Protein AF-0000000066598916 (afdb_homodimer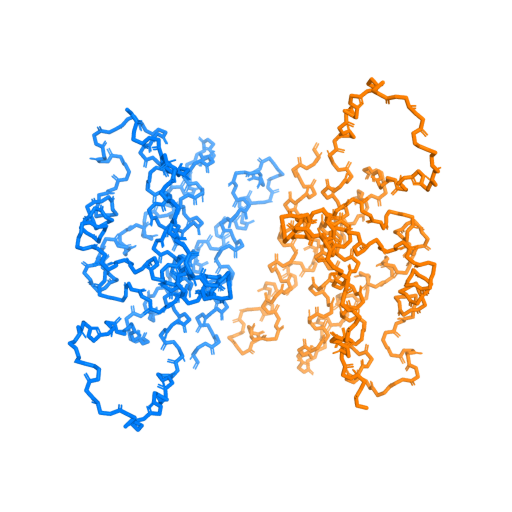)

Structure (mmCIF, N/CA/C/O backbone):
data_AF-0000000066598916-model_v1
#
loop_
_entity.id
_entity.type
_entity.pdbx_description
1 polymer 'RNA polymerase II associated protein 1'
#
loop_
_atom_site.group_PDB
_atom_site.id
_atom_site.type_symbol
_atom_site.label_atom_id
_atom_site.label_alt_id
_atom_site.label_comp_id
_atom_site.label_asym_id
_atom_site.label_entity_id
_atom_site.label_seq_id
_atom_site.pdbx_PDB_ins_code
_atom_site.Cartn_x
_atom_site.Cartn_y
_atom_site.Cartn_z
_atom_site.occupancy
_atom_site.B_iso_or_equiv
_atom_site.auth_seq_id
_atom_site.auth_comp_id
_atom_site.auth_asym_id
_atom_site.auth_atom_id
_atom_site.pdbx_PDB_model_num
ATOM 1 N N . SER A 1 1 ? 17.312 -6.832 -31.875 1 23.22 1 SER A N 1
ATOM 2 C CA . SER A 1 1 ? 17.109 -6.949 -30.438 1 23.22 1 SER A CA 1
ATOM 3 C C . SER A 1 1 ? 15.891 -6.16 -29.984 1 23.22 1 SER A C 1
ATOM 5 O O . SER A 1 1 ? 15.617 -5.074 -30.5 1 23.22 1 SER A O 1
ATOM 7 N N . THR A 1 2 ? 14.625 -6.84 -29.531 1 22.62 2 THR A N 1
ATOM 8 C CA . THR A 1 2 ? 13.227 -6.664 -29.891 1 22.62 2 THR A CA 1
ATOM 9 C C . THR A 1 2 ? 12.664 -5.395 -29.25 1 22.62 2 THR A C 1
ATOM 11 O O . THR A 1 2 ? 12.266 -5.402 -28.078 1 22.62 2 THR A O 1
ATOM 14 N N . LEU A 1 3 ? 13.414 -4.184 -29.438 1 24.22 3 LEU A N 1
ATOM 15 C CA . LEU A 1 3 ? 13.125 -2.812 -29.016 1 24.22 3 LEU A CA 1
ATOM 16 C C . LEU A 1 3 ? 11.758 -2.363 -29.547 1 24.22 3 LEU A C 1
ATOM 18 O O . LEU A 1 3 ? 11.398 -2.662 -30.688 1 24.22 3 LEU A O 1
ATOM 22 N N . CYS A 1 4 ? 10.68 -2.35 -28.609 1 25.5 4 CYS A N 1
ATOM 23 C CA . CYS A 1 4 ? 9.328 -1.899 -28.938 1 25.5 4 CYS A CA 1
ATOM 24 C C . CYS A 1 4 ? 9.367 -0.639 -29.797 1 25.5 4 CYS A C 1
ATOM 26 O O . CYS A 1 4 ? 9.781 0.423 -29.328 1 25.5 4 CYS A O 1
ATOM 28 N N . TYR A 1 5 ? 9.789 -0.757 -31.062 1 25.22 5 TYR A N 1
ATOM 29 C CA . TYR A 1 5 ? 9.867 0.234 -32.125 1 25.22 5 TYR A CA 1
ATOM 30 C C . TYR A 1 5 ? 8.492 0.825 -32.438 1 25.22 5 TYR A C 1
ATOM 32 O O . TYR A 1 5 ? 7.609 0.129 -32.938 1 25.22 5 TYR A O 1
ATOM 40 N N . CYS A 1 6 ? 7.957 1.687 -31.422 1 30.22 6 CYS A N 1
ATOM 41 C CA . CYS A 1 6 ? 6.848 2.539 -31.828 1 30.22 6 CYS A CA 1
ATOM 42 C C . CYS A 1 6 ? 7.086 3.115 -33.219 1 30.22 6 CYS A C 1
ATOM 44 O O . CYS A 1 6 ? 8.062 3.834 -33.438 1 30.22 6 CYS A O 1
ATOM 46 N N . HIS A 1 7 ? 6.855 2.301 -34.219 1 25.59 7 HIS A N 1
ATOM 47 C CA . HIS A 1 7 ? 6.941 2.713 -35.594 1 25.59 7 HIS A CA 1
ATOM 48 C C . HIS A 1 7 ? 6.137 3.982 -35.844 1 25.59 7 HIS A C 1
ATOM 50 O O . HIS A 1 7 ? 4.953 4.051 -35.5 1 25.59 7 HIS A O 1
ATOM 56 N N . GLU A 1 8 ? 6.766 5.152 -35.906 1 30.28 8 GLU A N 1
ATOM 57 C CA . GLU A 1 8 ? 6.383 6.527 -36.219 1 30.28 8 GLU A CA 1
ATOM 58 C C . GLU A 1 8 ? 5.48 6.582 -37.438 1 30.28 8 GLU A C 1
ATOM 60 O O . GLU A 1 8 ? 4.691 7.52 -37.594 1 30.28 8 GLU A O 1
ATOM 65 N N . THR A 1 9 ? 5.773 5.898 -38.562 1 28.75 9 THR A N 1
ATOM 66 C CA . THR A 1 9 ? 5.492 6.488 -39.875 1 28.75 9 THR A CA 1
ATOM 67 C C . THR A 1 9 ? 4.008 6.383 -40.219 1 28.75 9 THR A C 1
ATOM 69 O O . THR A 1 9 ? 3.555 6.914 -41.219 1 28.75 9 THR A O 1
ATOM 72 N N . THR A 1 10 ? 3.268 5.246 -40.062 1 31.23 10 THR A N 1
ATOM 73 C CA . THR A 1 10 ? 2.146 5.156 -41 1 31.23 10 THR A CA 1
ATOM 74 C C . THR A 1 10 ? 1.044 6.141 -40.594 1 31.23 10 THR A C 1
ATOM 76 O O . THR A 1 10 ? 0.674 6.238 -39.438 1 31.23 10 THR A O 1
ATOM 79 N N . SER A 1 11 ? 0.83 7.223 -41.406 1 29.22 11 SER A N 1
ATOM 80 C CA . SER A 1 11 ? -0.144 8.305 -41.531 1 29.22 11 SER A CA 1
ATOM 81 C C . SER A 1 11 ? -1.57 7.781 -41.406 1 29.22 11 SER A C 1
ATOM 83 O O . SER A 1 11 ? -2.498 8.32 -42 1 29.22 11 SER A O 1
ATOM 85 N N . CYS A 1 12 ? -1.929 6.883 -40.469 1 31.8 12 CYS A N 1
ATOM 86 C CA . CYS A 1 12 ? -3.35 6.566 -40.594 1 31.8 12 CYS A CA 1
ATOM 87 C C . CYS A 1 12 ? -4.199 7.824 -40.469 1 31.8 12 CYS A C 1
ATOM 89 O O . CYS A 1 12 ? -4.082 8.562 -39.469 1 31.8 12 CYS A O 1
ATOM 91 N N . PRO A 1 13 ? -4.766 8.367 -41.656 1 32.06 13 PRO A N 1
ATOM 92 C CA . PRO A 1 13 ? -5.473 9.648 -41.75 1 32.06 13 PRO A CA 1
ATOM 93 C C . PRO A 1 13 ? -6.422 9.883 -40.562 1 32.06 13 PRO A C 1
ATOM 95 O O . PRO A 1 13 ? -6.363 10.938 -39.938 1 32.06 13 PRO A O 1
ATOM 98 N N . GLY A 1 14 ? -7.711 9.547 -40.844 1 30.88 14 GLY A N 1
ATOM 99 C CA . GLY A 1 14 ? -8.969 10.117 -40.406 1 30.88 14 GLY A CA 1
ATOM 100 C C . GLY A 1 14 ? -9.297 9.789 -38.969 1 30.88 14 GLY A C 1
ATOM 101 O O . GLY A 1 14 ? -10.422 10 -38.5 1 30.88 14 GLY A O 1
ATOM 102 N N . LEU A 1 15 ? -8.664 8.727 -38.469 1 30.23 15 LEU A N 1
ATOM 103 C CA . LEU A 1 15 ? -9.234 8.336 -37.188 1 30.23 15 LEU A CA 1
ATOM 104 C C . LEU A 1 15 ? -8.938 9.383 -36.125 1 30.23 15 LEU A C 1
ATOM 106 O O . LEU A 1 15 ? -7.789 9.797 -35.938 1 30.23 15 LEU A O 1
ATOM 110 N N . SER A 1 16 ? -10.023 10.258 -35.906 1 29.53 16 SER A N 1
ATOM 111 C CA . SER A 1 16 ? -10.016 11.312 -34.906 1 29.53 16 SER A CA 1
ATOM 112 C C . SER A 1 16 ? -9.43 10.82 -33.594 1 29.53 16 SER A C 1
ATOM 114 O O . SER A 1 16 ? -9.547 9.641 -33.25 1 29.53 16 SER A O 1
ATOM 116 N N . TRP A 1 17 ? -8.445 11.578 -33.031 1 33.56 17 TRP A N 1
ATOM 117 C CA . TRP A 1 17 ? -7.723 11.414 -31.766 1 33.56 17 TRP A CA 1
ATOM 118 C C . TRP A 1 17 ? -8.648 10.914 -30.656 1 33.56 17 TRP A C 1
ATOM 120 O O . TRP A 1 17 ? -8.188 10.344 -29.672 1 33.56 17 TRP A O 1
ATOM 130 N N . GLU A 1 18 ? -9.953 11.258 -30.781 1 36.66 18 GLU A N 1
ATOM 131 C CA . GLU A 1 18 ? -10.906 10.93 -29.734 1 36.66 18 GLU A CA 1
ATOM 132 C C . GLU A 1 18 ? -11.055 9.422 -29.562 1 36.66 18 GLU A C 1
ATOM 134 O O . GLU A 1 18 ? -11.469 8.938 -28.5 1 36.66 18 GLU A O 1
ATOM 139 N N . GLU A 1 19 ? -10.953 8.695 -30.688 1 33.06 19 GLU A N 1
ATOM 140 C CA . GLU A 1 19 ? -11.188 7.258 -30.641 1 33.06 19 GLU A CA 1
ATOM 141 C C . GLU A 1 19 ? -9.977 6.52 -30.078 1 33.06 19 GLU A C 1
ATOM 143 O O . GLU A 1 19 ? -10.047 5.316 -29.828 1 33.06 19 GLU A O 1
ATOM 148 N N . TYR A 1 20 ? -8.789 7.148 -30.203 1 30.94 20 TYR A N 1
ATOM 149 C CA . TYR A 1 20 ? -7.625 6.348 -29.844 1 30.94 20 TYR A CA 1
ATOM 150 C C . TYR A 1 20 ? -7.57 6.121 -28.328 1 30.94 20 TYR A C 1
ATOM 152 O O . TYR A 1 20 ? -7.051 5.102 -27.875 1 30.94 20 TYR A O 1
ATOM 160 N N . CYS A 1 21 ? -7.645 7.324 -27.578 1 34.16 21 CYS A N 1
ATOM 161 C CA . CYS A 1 21 ? -7.254 7.129 -26.188 1 34.16 21 CYS A CA 1
ATOM 162 C C . CYS A 1 21 ? -8.359 6.434 -25.406 1 34.16 21 CYS A C 1
ATOM 164 O O . CYS A 1 21 ? -8.914 7.008 -24.469 1 34.16 21 CYS A O 1
ATOM 166 N N . CYS A 1 22 ? -9.383 5.875 -26.078 1 32.03 22 CYS A N 1
ATOM 167 C CA . CYS A 1 22 ? -10.273 5.203 -25.141 1 32.03 22 CYS A CA 1
ATOM 168 C C . CYS A 1 22 ? -9.5 4.254 -24.234 1 32.03 22 CYS A C 1
ATOM 170 O O . CYS A 1 22 ? -8.641 3.508 -24.703 1 32.03 22 CYS A O 1
ATOM 172 N N . PRO A 1 23 ? -9.398 4.641 -22.875 1 36.72 23 PRO A N 1
ATOM 173 C CA . PRO A 1 23 ? -8.898 3.617 -21.953 1 36.72 23 PRO A CA 1
ATOM 174 C C . PRO A 1 23 ? -9.281 2.201 -22.391 1 36.72 23 PRO A C 1
ATOM 176 O O . PRO A 1 23 ? -8.656 1.232 -21.953 1 36.72 23 PRO A O 1
ATOM 179 N N . ALA A 1 24 ? -10.312 2.111 -23.234 1 35.59 24 ALA A N 1
ATOM 180 C CA . ALA A 1 24 ? -10.773 0.81 -23.703 1 35.59 24 ALA A CA 1
ATOM 181 C C . ALA A 1 24 ? -9.758 0.188 -24.672 1 35.59 24 ALA A C 1
ATOM 183 O O . ALA A 1 24 ? -9.594 -1.033 -24.703 1 35.59 24 ALA A O 1
ATOM 184 N N . ASP A 1 25 ? -9.195 0.986 -25.625 1 35.69 25 ASP A N 1
ATOM 185 C CA . ASP A 1 25 ? -8.234 0.427 -26.578 1 35.69 25 ASP A CA 1
ATOM 186 C C . ASP A 1 25 ? -6.934 0.029 -25.875 1 35.69 25 ASP A C 1
ATOM 188 O O . ASP A 1 25 ? -6.227 -0.874 -26.328 1 35.69 25 ASP A O 1
ATOM 192 N N . CYS A 1 26 ? -6.488 0.896 -24.922 1 36.12 26 CYS A N 1
ATOM 193 C CA . CYS A 1 26 ? -5.434 0.326 -24.094 1 36.12 26 CYS A CA 1
ATOM 194 C C . CYS A 1 26 ? -5.91 -0.949 -23.406 1 36.12 26 CYS A C 1
ATOM 196 O O . CYS A 1 26 ? -5.117 -1.662 -22.797 1 36.12 26 CYS A O 1
ATOM 198 N N . ALA A 1 27 ? -7.18 -0.987 -23.297 1 35.16 27 ALA A N 1
ATOM 199 C CA . ALA A 1 27 ? -7.828 -2.191 -22.781 1 35.16 27 ALA A CA 1
ATOM 200 C C . ALA A 1 27 ? -7.539 -3.393 -23.672 1 35.16 27 ALA A C 1
ATOM 202 O O . ALA A 1 27 ? -7.773 -4.539 -23.281 1 35.16 27 ALA A O 1
ATOM 203 N N . HIS A 1 28 ? -7.422 -3.082 -24.969 1 38.34 28 HIS A N 1
ATOM 204 C CA . HIS A 1 28 ? -7.207 -4.285 -25.766 1 38.34 28 HIS A CA 1
ATOM 205 C C . HIS A 1 28 ? -5.824 -4.879 -25.5 1 38.34 28 HIS A C 1
ATOM 207 O O . HIS A 1 28 ? -5.246 -5.523 -26.375 1 38.34 28 HIS A O 1
ATOM 213 N N . PHE A 1 29 ? -4.973 -4.266 -24.766 1 42.94 29 PHE A N 1
ATOM 214 C CA . PHE A 1 29 ? -3.879 -5.098 -24.281 1 42.94 29 PHE A CA 1
ATOM 215 C C . PHE A 1 29 ? -4.395 -6.465 -23.844 1 42.94 29 PHE A C 1
ATOM 217 O O . PHE A 1 29 ? -4.676 -6.68 -22.656 1 42.94 29 PHE A O 1
ATOM 224 N N . GLN A 1 30 ? -5.5 -6.957 -24.578 1 44.59 30 GLN A N 1
ATOM 225 C CA . GLN A 1 30 ? -6.008 -8.305 -24.344 1 44.59 30 GLN A CA 1
ATOM 226 C C . GLN A 1 30 ? -4.867 -9.312 -24.266 1 44.59 30 GLN A C 1
ATOM 228 O O . GLN A 1 30 ? -3.986 -9.336 -25.125 1 44.59 30 GLN A O 1
ATOM 233 N N . LEU A 1 31 ? -4.488 -9.711 -23.109 1 59 31 LEU A N 1
ATOM 234 C CA . LEU A 1 31 ? -3.824 -11.008 -23.188 1 59 31 LEU A CA 1
ATOM 235 C C . LEU A 1 31 ? -4.391 -11.852 -24.328 1 59 31 LEU A C 1
ATOM 237 O O . LEU A 1 31 ? -4.496 -13.07 -24.203 1 59 31 LEU A O 1
ATOM 241 N N . SER A 1 32 ? -5.008 -11.164 -25.297 1 59.19 32 SER A N 1
ATOM 242 C CA . SER A 1 32 ? -5.793 -11.828 -26.328 1 59.19 32 SER A CA 1
ATOM 243 C C . SER A 1 32 ? -4.895 -12.508 -27.359 1 59.19 32 SER A C 1
ATOM 245 O O . SER A 1 32 ? -5.305 -13.469 -28.016 1 59.19 32 SER A O 1
ATOM 247 N N . SER A 1 33 ? -3.676 -11.961 -27.359 1 71.12 33 SER A N 1
ATOM 248 C CA . SER A 1 33 ? -2.887 -12.695 -28.344 1 71.12 33 SER A CA 1
ATOM 249 C C . SER A 1 33 ? -2.441 -14.047 -27.812 1 71.12 33 SER A C 1
ATOM 251 O O . SER A 1 33 ? -1.952 -14.141 -26.672 1 71.12 33 SER A O 1
ATOM 253 N N . PHE A 1 34 ? -2.896 -15.141 -28.531 1 70.5 34 PHE A N 1
ATOM 254 C CA . PHE A 1 34 ? -2.5 -16.5 -28.172 1 70.5 34 PHE A CA 1
ATOM 255 C C . PHE A 1 34 ? -1.011 -16.562 -27.859 1 70.5 34 PHE A C 1
ATOM 257 O O . PHE A 1 34 ? -0.602 -17.219 -26.891 1 70.5 34 PHE A O 1
ATOM 264 N N . ASP A 1 35 ? -0.371 -15.758 -28.5 1 79 35 ASP A N 1
ATOM 265 C CA . ASP A 1 35 ? 1.078 -15.789 -28.328 1 79 35 ASP A CA 1
ATOM 266 C C . ASP A 1 35 ? 1.483 -15.234 -26.953 1 79 35 ASP A C 1
ATOM 268 O O . ASP A 1 35 ? 2.316 -15.812 -26.266 1 79 35 ASP A O 1
ATOM 272 N N . LEU A 1 36 ? 0.802 -14.133 -26.578 1 85.12 36 LEU A N 1
ATOM 273 C CA . LEU A 1 36 ? 1.159 -13.508 -25.312 1 85.12 36 LEU A CA 1
ATOM 274 C C . LEU A 1 36 ? 0.747 -14.391 -24.125 1 85.12 36 LEU A C 1
ATOM 276 O O . LEU A 1 36 ? 1.504 -14.539 -23.172 1 85.12 36 LEU A O 1
ATOM 280 N N . ARG A 1 37 ? -0.33 -14.992 -24.312 1 85.06 37 ARG A N 1
ATOM 281 C CA . ARG A 1 37 ? -0.824 -15.867 -23.266 1 85.06 37 ARG A CA 1
ATOM 282 C C . ARG A 1 37 ? 0.093 -17.078 -23.078 1 85.06 37 ARG A C 1
ATOM 284 O O . ARG A 1 37 ? 0.43 -17.438 -21.953 1 85.06 37 ARG A O 1
ATOM 291 N N . SER A 1 38 ? 0.451 -17.562 -24.188 1 87.44 38 SER A N 1
ATOM 292 C CA . SER A 1 38 ? 1.328 -18.719 -24.156 1 87.44 38 SER A CA 1
ATOM 293 C C . SER A 1 38 ? 2.686 -18.375 -23.547 1 87.44 38 SER A C 1
ATOM 295 O O . SER A 1 38 ? 3.229 -19.141 -22.75 1 87.44 38 SER A O 1
ATOM 297 N N . ARG A 1 39 ? 3.184 -17.281 -23.969 1 88 39 ARG A N 1
ATOM 298 C CA . ARG A 1 39 ? 4.473 -16.844 -23.453 1 88 39 ARG A CA 1
ATOM 299 C C . ARG A 1 39 ? 4.402 -16.578 -21.953 1 88 39 ARG A C 1
ATOM 301 O O . ARG A 1 39 ? 5.289 -17 -21.203 1 88 39 ARG A O 1
ATOM 308 N N . LEU A 1 40 ? 3.357 -15.898 -21.578 1 92.31 40 LEU A N 1
ATOM 309 C CA . LEU A 1 40 ? 3.148 -15.617 -20.156 1 92.31 40 LEU A CA 1
ATOM 310 C C . LEU A 1 40 ? 3.037 -16.906 -19.359 1 92.31 40 LEU A C 1
ATOM 312 O O . LEU A 1 40 ? 3.645 -17.047 -18.297 1 92.31 40 LEU A O 1
ATOM 316 N N . CYS A 1 41 ? 2.326 -17.828 -19.906 1 92.94 41 CYS A N 1
ATOM 317 C CA . CYS A 1 41 ? 2.137 -19.109 -19.25 1 92.94 41 CYS A CA 1
ATOM 318 C C . CYS A 1 41 ? 3.465 -19.844 -19.078 1 92.94 41 CYS A C 1
ATOM 320 O O . CYS A 1 41 ? 3.754 -20.375 -18.016 1 92.94 41 CYS A O 1
ATOM 322 N N . ARG A 1 42 ? 4.254 -19.828 -20.094 1 92.31 42 ARG A N 1
ATOM 323 C CA . ARG A 1 42 ? 5.543 -20.516 -20.078 1 92.31 42 ARG A CA 1
ATOM 324 C C . ARG A 1 42 ? 6.48 -19.891 -19.047 1 92.31 42 ARG A C 1
ATOM 326 O O . ARG A 1 42 ? 7.16 -20.609 -18.312 1 92.31 42 ARG A O 1
ATOM 333 N N . ILE A 1 43 ? 6.512 -18.594 -18.984 1 94.62 43 ILE A N 1
ATOM 334 C CA . ILE A 1 43 ? 7.402 -17.875 -18.078 1 94.62 43 ILE A CA 1
ATOM 335 C C . ILE A 1 43 ? 6.977 -18.109 -16.625 1 94.62 43 ILE A C 1
ATOM 337 O O . ILE A 1 43 ? 7.812 -18.391 -15.766 1 94.62 43 ILE A O 1
ATOM 341 N N . ILE A 1 44 ? 5.695 -18.016 -16.391 1 96 44 ILE A N 1
ATOM 342 C CA . ILE A 1 44 ? 5.184 -18.094 -15.031 1 96 44 ILE A CA 1
ATOM 343 C C . ILE A 1 44 ? 5.207 -19.547 -14.555 1 96 44 ILE A C 1
ATOM 345 O O . ILE A 1 44 ? 5.414 -19.812 -13.367 1 96 44 ILE A O 1
ATOM 349 N N . ALA A 1 45 ? 5.051 -20.453 -15.453 1 95.31 45 ALA A N 1
ATOM 350 C CA . ALA A 1 45 ? 4.984 -21.875 -15.117 1 95.31 45 ALA A CA 1
ATOM 351 C C . ALA A 1 45 ? 6.305 -22.359 -14.539 1 95.31 45 ALA A C 1
ATOM 353 O O . ALA A 1 45 ? 6.34 -23.344 -13.789 1 95.31 45 ALA A O 1
ATOM 354 N N . GLU A 1 46 ? 7.344 -21.672 -14.898 1 93.5 46 GLU A N 1
ATOM 355 C CA . GLU A 1 46 ? 8.672 -22.047 -14.438 1 93.5 46 GLU A CA 1
ATOM 356 C C . GLU A 1 46 ? 9.18 -21.109 -13.352 1 93.5 46 GLU A C 1
ATOM 358 O O . GLU A 1 46 ? 9.047 -19.891 -13.477 1 93.5 46 GLU A O 1
ATOM 363 N N . ALA A 1 47 ? 9.734 -21.75 -12.258 1 94.31 47 ALA A N 1
ATOM 364 C CA . ALA A 1 47 ? 10.398 -20.906 -11.273 1 94.31 47 ALA A CA 1
ATOM 365 C C . ALA A 1 47 ? 11.547 -20.125 -11.906 1 94.31 47 ALA A C 1
ATOM 367 O O . ALA A 1 47 ? 12.18 -20.594 -12.859 1 94.31 47 ALA A O 1
ATOM 368 N N . PRO A 1 48 ? 11.805 -18.922 -11.336 1 94.5 48 PRO A N 1
ATOM 369 C CA . PRO A 1 48 ? 12.867 -18.109 -11.938 1 94.5 48 PRO A CA 1
ATOM 370 C C . PRO A 1 48 ? 14.18 -18.875 -12.094 1 94.5 48 PRO A C 1
ATOM 372 O O . PRO A 1 48 ? 14.859 -18.75 -13.117 1 94.5 48 PRO A O 1
ATOM 375 N N . GLN A 1 49 ? 14.484 -19.703 -11.102 1 92.62 49 GLN A N 1
ATOM 376 C CA . GLN A 1 49 ? 15.742 -20.438 -11.125 1 92.62 49 GLN A CA 1
ATOM 377 C C . GLN A 1 49 ? 15.758 -21.484 -12.227 1 92.62 49 GLN A C 1
ATOM 379 O O . GLN A 1 49 ? 16.812 -22 -12.586 1 92.62 49 GLN A O 1
ATOM 384 N N . GLU A 1 50 ? 14.672 -21.844 -12.672 1 93.75 50 GLU A N 1
ATOM 385 C CA . GLU A 1 50 ? 14.547 -22.906 -13.672 1 93.75 50 GLU A CA 1
ATOM 386 C C . GLU A 1 50 ? 14.5 -22.328 -15.086 1 93.75 50 GLU A C 1
ATOM 388 O O . GLU A 1 50 ? 14.484 -23.078 -16.062 1 93.75 50 GLU A O 1
ATOM 393 N N . LEU A 1 51 ? 14.578 -20.984 -14.977 1 90.38 51 LEU A N 1
ATOM 394 C CA . LEU A 1 51 ? 14.641 -20.359 -16.297 1 90.38 51 LEU A CA 1
ATOM 395 C C . LEU A 1 51 ? 16.062 -20.406 -16.844 1 90.38 51 LEU A C 1
ATOM 397 O O . LEU A 1 51 ? 17.031 -20.344 -16.094 1 90.38 51 LEU A O 1
ATOM 401 N N . ALA A 1 52 ? 16.312 -20.922 -18 1 92.25 52 ALA A N 1
ATOM 402 C CA . ALA A 1 52 ? 17.609 -21 -18.656 1 92.25 52 ALA A CA 1
ATOM 403 C C . ALA A 1 52 ? 18.156 -19.594 -18.953 1 92.25 52 ALA A C 1
ATOM 405 O O . ALA A 1 52 ? 18.484 -19.281 -20.094 1 92.25 52 ALA A O 1
ATOM 406 N N . LEU A 1 53 ? 18.109 -18.656 -17.859 1 95.75 53 LEU A N 1
ATOM 407 C CA . LEU A 1 53 ? 18.609 -17.281 -17.906 1 95.75 53 LEU A CA 1
ATOM 408 C C . LEU A 1 53 ? 19.469 -16.984 -16.688 1 95.75 53 LEU A C 1
ATOM 410 O O . LEU A 1 53 ? 19.422 -17.688 -15.688 1 95.75 53 LEU A O 1
ATOM 414 N N . PRO A 1 54 ? 20.375 -15.945 -16.859 1 96.38 54 PRO A N 1
ATOM 415 C CA . PRO A 1 54 ? 21.062 -15.484 -15.648 1 96.38 54 PRO A CA 1
ATOM 416 C C . PRO A 1 54 ? 20.094 -15.141 -14.516 1 96.38 54 PRO A C 1
ATOM 418 O O . PRO A 1 54 ? 18.984 -14.641 -14.773 1 96.38 54 PRO A O 1
ATOM 421 N N . PRO A 1 55 ? 20.469 -15.391 -13.344 1 95.44 55 PRO A N 1
ATOM 422 C CA . PRO A 1 55 ? 19.562 -15.258 -12.195 1 95.44 55 PRO A CA 1
ATOM 423 C C . PRO A 1 55 ? 18.875 -13.898 -12.141 1 95.44 55 PRO A C 1
ATOM 425 O O . PRO A 1 55 ? 17.672 -13.82 -11.898 1 95.44 55 PRO A O 1
ATOM 428 N N . GLU A 1 56 ? 19.562 -12.828 -12.281 1 96.06 56 GLU A N 1
ATOM 429 C CA . GLU A 1 56 ? 19 -11.492 -12.195 1 96.06 56 GLU A CA 1
ATOM 430 C C . GLU A 1 56 ? 17.969 -11.258 -13.305 1 96.06 56 GLU A C 1
ATOM 432 O O . GLU A 1 56 ? 16.906 -10.68 -13.055 1 96.06 56 GLU A O 1
ATOM 437 N N . GLU A 1 57 ? 18.266 -11.75 -14.469 1 96.25 57 GLU A N 1
ATOM 438 C CA . GLU A 1 57 ? 17.359 -11.602 -15.602 1 96.25 57 GLU A CA 1
ATOM 439 C C . GLU A 1 57 ? 16.109 -12.453 -15.43 1 96.25 57 GLU A C 1
ATOM 441 O O . GLU A 1 57 ? 15.008 -12.039 -15.789 1 96.25 57 GLU A O 1
ATOM 446 N N . ALA A 1 58 ? 16.359 -13.648 -14.922 1 97.12 58 ALA A N 1
ATOM 447 C CA . ALA A 1 58 ? 15.234 -14.547 -14.68 1 97.12 58 ALA A CA 1
ATOM 448 C C . ALA A 1 58 ? 14.242 -13.938 -13.695 1 97.12 58 ALA A C 1
ATOM 4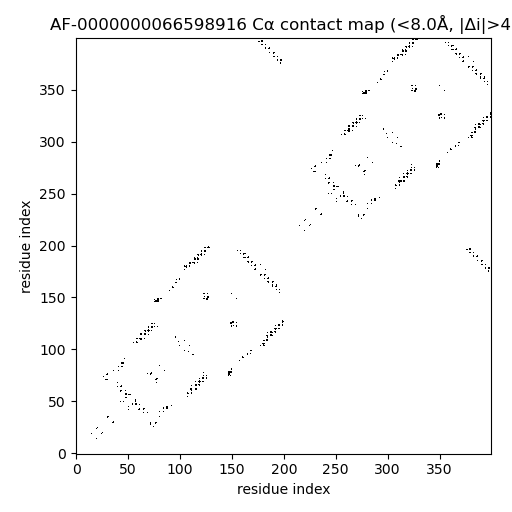50 O O . ALA A 1 58 ? 13.031 -13.969 -13.922 1 97.12 58 ALA A O 1
ATOM 451 N N . GLU A 1 59 ? 14.836 -13.352 -12.648 1 97.44 59 GLU A N 1
ATOM 452 C CA . GLU A 1 59 ? 14 -12.695 -11.648 1 97.44 59 GLU A CA 1
ATOM 453 C C . GLU A 1 59 ? 13.234 -11.523 -12.25 1 97.44 59 GLU A C 1
ATOM 455 O O . GLU A 1 59 ? 12.039 -11.352 -12 1 97.44 59 GLU A O 1
ATOM 460 N N . MET A 1 60 ? 13.891 -10.75 -12.984 1 97.44 60 MET A N 1
ATOM 461 C CA . MET A 1 60 ? 13.289 -9.57 -13.594 1 97.44 60 MET A CA 1
ATOM 462 C C . MET A 1 60 ? 12.172 -9.969 -14.547 1 97.44 60 MET A C 1
ATOM 464 O O . MET A 1 60 ? 11.102 -9.352 -14.547 1 97.44 60 MET A O 1
ATOM 468 N N . LEU A 1 61 ? 12.422 -11.008 -15.352 1 96.94 61 LEU A N 1
ATOM 469 C CA . LEU A 1 61 ? 11.422 -11.477 -16.297 1 96.94 61 LEU A CA 1
ATOM 470 C C . LEU A 1 61 ? 10.188 -12.008 -15.578 1 96.94 61 LEU A C 1
ATOM 472 O O . LEU A 1 61 ? 9.055 -11.711 -15.977 1 96.94 61 LEU A O 1
ATOM 476 N N . SER A 1 62 ? 10.406 -12.812 -14.594 1 97.44 62 SER A N 1
ATOM 477 C CA . SER A 1 62 ? 9.312 -13.344 -13.789 1 97.44 62 SER A CA 1
ATOM 478 C C . SER A 1 62 ? 8.477 -12.227 -13.18 1 97.44 62 SER A C 1
ATOM 480 O O . SER A 1 62 ? 7.246 -12.258 -13.234 1 97.44 62 SER A O 1
ATOM 482 N N . THR A 1 63 ? 9.156 -11.203 -12.648 1 98.19 63 THR A N 1
ATOM 483 C CA . THR A 1 63 ? 8.477 -10.055 -12.047 1 98.19 63 THR A CA 1
ATOM 484 C C . THR A 1 63 ? 7.605 -9.344 -13.07 1 98.19 63 THR A C 1
ATOM 486 O O . THR A 1 63 ? 6.438 -9.055 -12.805 1 98.19 63 THR A O 1
ATOM 489 N N . GLU A 1 64 ? 8.133 -9.133 -14.242 1 97.06 64 GLU A N 1
ATOM 490 C CA . GLU A 1 64 ? 7.406 -8.414 -15.281 1 97.06 64 GLU A CA 1
ATOM 491 C C . GLU A 1 64 ? 6.207 -9.219 -15.773 1 97.06 64 GLU A C 1
ATOM 493 O O . GLU A 1 64 ? 5.152 -8.656 -16.062 1 97.06 64 GLU A O 1
ATOM 498 N N . ALA A 1 65 ? 6.434 -10.477 -15.898 1 96.56 65 ALA A N 1
ATOM 499 C CA . ALA A 1 65 ? 5.324 -11.336 -16.297 1 96.56 65 ALA A CA 1
ATOM 500 C C . ALA A 1 65 ? 4.184 -11.266 -15.281 1 96.56 65 ALA A C 1
ATOM 502 O O . ALA A 1 65 ? 3.016 -11.164 -15.664 1 96.56 65 ALA A O 1
ATOM 503 N N . LEU A 1 66 ? 4.543 -11.32 -14.039 1 98 66 LEU A N 1
ATOM 504 C CA . LEU A 1 66 ? 3.543 -11.203 -12.984 1 98 66 LEU A CA 1
ATOM 505 C C . LEU A 1 66 ? 2.85 -9.844 -13.039 1 98 66 LEU A C 1
ATOM 507 O O . LEU A 1 66 ? 1.628 -9.758 -12.891 1 98 66 LEU A O 1
ATOM 511 N N . ARG A 1 67 ? 3.637 -8.797 -13.203 1 97.62 67 ARG A N 1
ATOM 512 C CA . ARG A 1 67 ? 3.086 -7.445 -13.281 1 97.62 67 ARG A CA 1
ATOM 513 C C . ARG A 1 67 ? 2.123 -7.316 -14.461 1 97.62 67 ARG A C 1
ATOM 515 O O . ARG A 1 67 ? 1.049 -6.723 -14.328 1 97.62 67 ARG A O 1
ATOM 522 N N . LEU A 1 68 ? 2.521 -7.863 -15.578 1 95.31 68 LEU A N 1
ATOM 523 C CA . LEU A 1 68 ? 1.658 -7.832 -16.75 1 95.31 68 LEU A CA 1
ATOM 524 C C . LEU A 1 68 ? 0.347 -8.562 -16.484 1 95.31 68 LEU A C 1
ATOM 526 O O . LEU A 1 68 ? -0.728 -8.07 -16.828 1 95.31 68 LEU A O 1
ATOM 530 N N . TRP A 1 69 ? 0.43 -9.758 -15.93 1 95.62 69 TRP A N 1
ATOM 531 C CA . TRP A 1 69 ? -0.773 -10.508 -15.586 1 95.62 69 TRP A CA 1
ATOM 532 C C . TRP A 1 69 ? -1.64 -9.719 -14.602 1 95.62 69 TRP A C 1
ATOM 534 O O . TRP A 1 69 ? -2.867 -9.703 -14.727 1 95.62 69 TRP A O 1
ATOM 544 N N . ALA A 1 70 ? -1.003 -9.055 -13.641 1 97.06 70 ALA A N 1
ATOM 545 C CA . ALA A 1 70 ? -1.749 -8.25 -12.672 1 97.06 70 ALA A CA 1
ATOM 546 C C . ALA A 1 70 ? -2.533 -7.145 -13.375 1 97.06 70 ALA A C 1
ATOM 548 O O . ALA A 1 70 ? -3.689 -6.883 -13.039 1 97.06 70 ALA A O 1
ATOM 549 N N . VAL A 1 71 ? -1.932 -6.457 -14.281 1 94.31 71 VAL A N 1
ATOM 550 C CA . VAL A 1 71 ? -2.604 -5.414 -15.055 1 94.31 71 VAL A CA 1
ATOM 551 C C . VAL A 1 71 ? -3.783 -6.016 -15.812 1 94.31 71 VAL A C 1
ATOM 553 O O . VAL A 1 71 ? -4.898 -5.496 -15.75 1 94.31 71 VAL A O 1
ATOM 556 N N . ALA A 1 72 ? -3.602 -7.121 -16.516 1 90.56 72 ALA A N 1
ATOM 557 C CA . ALA A 1 72 ? -4.676 -7.793 -17.234 1 90.56 72 ALA A CA 1
ATOM 558 C C . ALA A 1 72 ? -5.82 -8.172 -16.297 1 90.56 72 ALA A C 1
ATOM 560 O O . ALA A 1 72 ? -6.992 -7.98 -16.641 1 90.56 72 ALA A O 1
ATOM 561 N N . ALA A 1 73 ? -5.465 -8.719 -15.172 1 93.19 73 ALA A N 1
ATOM 562 C CA . ALA A 1 73 ? -6.457 -9.125 -14.18 1 93.19 73 ALA A CA 1
ATOM 563 C C . ALA A 1 73 ? -7.289 -7.938 -13.719 1 93.19 73 ALA A C 1
ATOM 565 O O . ALA A 1 73 ? -8.484 -8.078 -13.438 1 93.19 73 ALA A O 1
ATOM 566 N N . SER A 1 74 ? -6.645 -6.777 -13.586 1 91.94 74 SER A N 1
ATOM 567 C CA . SER A 1 74 ? -7.367 -5.578 -13.172 1 91.94 74 SER A CA 1
ATOM 568 C C . SER A 1 74 ? -8.445 -5.207 -14.188 1 91.94 74 SER A C 1
ATOM 570 O O . SER A 1 74 ? -9.383 -4.48 -13.859 1 91.94 74 SER A O 1
ATOM 572 N N . TYR A 1 75 ? -8.297 -5.73 -15.328 1 85.38 75 TYR A N 1
ATOM 573 C CA . TYR A 1 75 ? -9.305 -5.512 -16.359 1 85.38 75 TYR A CA 1
ATOM 574 C C . TYR A 1 75 ? -10.188 -6.738 -16.531 1 85.38 75 TYR A C 1
ATOM 576 O O . TYR A 1 75 ? -10.906 -6.859 -17.531 1 85.38 75 TYR A O 1
ATOM 584 N N . GLY A 1 76 ? -10.086 -7.586 -15.578 1 85.88 76 GLY A N 1
ATOM 585 C CA . GLY A 1 76 ? -10.953 -8.758 -15.555 1 85.88 76 GLY A CA 1
ATOM 586 C C . GLY A 1 76 ? -10.477 -9.867 -16.469 1 85.88 76 GLY A C 1
ATOM 587 O O . GLY A 1 76 ? -11.242 -10.773 -16.797 1 85.88 76 GLY A O 1
ATOM 588 N N . GLN A 1 77 ? -9.258 -9.766 -16.938 1 84.81 77 GLN A N 1
ATOM 589 C CA . GLN A 1 77 ? -8.695 -10.773 -17.844 1 84.81 77 GLN A CA 1
ATOM 590 C C . GLN A 1 77 ? -7.738 -11.703 -17.094 1 84.81 77 GLN A C 1
ATOM 592 O O . GLN A 1 77 ? -7.367 -11.43 -15.953 1 84.81 77 GLN A O 1
ATOM 597 N N . GLY A 1 78 ? -7.531 -12.867 -17.625 1 89.56 78 GLY A N 1
ATOM 598 C CA . GLY A 1 78 ? -6.504 -13.742 -17.094 1 89.56 78 GLY A CA 1
ATOM 599 C C . GLY A 1 78 ? -7.043 -14.781 -16.125 1 89.56 78 GLY A C 1
ATOM 600 O O . GLY A 1 78 ? -6.273 -15.484 -15.469 1 89.56 78 GLY A O 1
ATOM 601 N N . GLY A 1 79 ? -8.289 -14.836 -15.977 1 90.69 79 GLY A N 1
ATOM 602 C CA . GLY A 1 79 ? -8.891 -15.859 -15.125 1 90.69 79 GLY A CA 1
ATOM 603 C C . GLY A 1 79 ? -8.57 -17.266 -15.57 1 90.69 79 GLY A C 1
ATOM 604 O O . GLY A 1 79 ? -8.359 -18.156 -14.742 1 90.69 79 GLY A O 1
ATOM 605 N N . TYR A 1 80 ? -8.578 -17.5 -16.844 1 88.44 80 TYR A N 1
ATOM 606 C CA . TYR A 1 80 ? -8.242 -18.812 -17.391 1 88.44 80 TYR A CA 1
ATOM 607 C C . TYR A 1 80 ? -6.809 -19.188 -17.047 1 88.44 80 TYR A C 1
ATOM 609 O O . TYR A 1 80 ? -6.531 -20.359 -16.734 1 88.44 80 TYR A O 1
ATOM 617 N N . LEU A 1 81 ? -5.922 -18.234 -17.078 1 92.12 81 LEU A N 1
ATOM 618 C CA . LEU A 1 81 ? -4.531 -18.484 -16.719 1 92.12 81 LEU A CA 1
ATOM 619 C C . LEU A 1 81 ? -4.414 -18.875 -15.25 1 92.12 81 LEU A C 1
ATOM 621 O O . LEU A 1 81 ? -3.611 -19.734 -14.891 1 92.12 81 LEU A O 1
ATOM 625 N N . TYR A 1 82 ? -5.199 -18.172 -14.43 1 94.25 82 TYR A N 1
ATOM 626 C CA . TYR A 1 82 ? -5.195 -18.5 -13.008 1 94.25 82 TYR A CA 1
ATOM 627 C C . TYR A 1 82 ? -5.582 -19.953 -12.773 1 94.25 82 TYR A C 1
ATOM 629 O O . TYR A 1 82 ? -4.941 -20.656 -11.984 1 94.25 82 TYR A O 1
ATOM 637 N N . ARG A 1 83 ? -6.551 -20.391 -13.43 1 92.69 83 ARG A N 1
ATOM 638 C CA . ARG A 1 83 ? -6.988 -21.766 -13.297 1 92.69 83 ARG A CA 1
ATOM 639 C C . ARG A 1 83 ? -5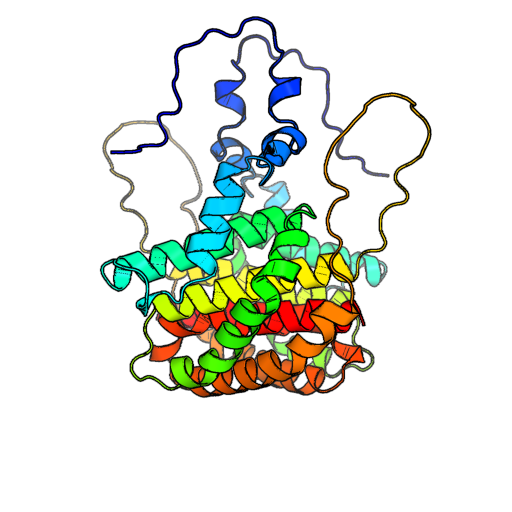.91 -22.734 -13.773 1 92.69 83 ARG A C 1
ATOM 641 O O . ARG A 1 83 ? -5.629 -23.734 -13.109 1 92.69 83 ARG A O 1
ATOM 648 N N . GLU A 1 84 ? -5.355 -22.344 -14.914 1 92.12 84 GLU A N 1
ATOM 649 C CA . GLU A 1 84 ? -4.324 -23.203 -15.508 1 92.12 84 GLU A CA 1
ATOM 650 C C . GLU A 1 84 ? -3.072 -23.234 -14.633 1 92.12 84 GLU A C 1
ATOM 652 O O . GLU A 1 84 ? -2.418 -24.281 -14.523 1 92.12 84 GLU A O 1
ATOM 657 N N . LEU A 1 85 ? -2.809 -22.125 -14.055 1 96.19 85 LEU A N 1
ATOM 658 C CA . LEU A 1 85 ? -1.526 -22 -13.367 1 96.19 85 LEU A CA 1
ATOM 659 C C . LEU A 1 85 ? -1.715 -21.984 -11.859 1 96.19 85 LEU A C 1
ATOM 661 O O . LEU A 1 85 ? -0.817 -21.578 -11.117 1 96.19 85 LEU A O 1
ATOM 665 N N . TYR A 1 86 ? -2.811 -22.406 -11.375 1 95.75 86 TYR A N 1
ATOM 666 C CA . TYR A 1 86 ? -3.127 -22.375 -9.953 1 95.75 86 TYR A CA 1
ATOM 667 C C . TYR A 1 86 ? -2.092 -23.141 -9.148 1 95.75 86 TYR A C 1
ATOM 669 O O . TYR A 1 86 ? -1.516 -22.625 -8.195 1 95.75 86 TYR A O 1
ATOM 677 N N . PRO A 1 87 ? -1.788 -24.406 -9.555 1 96.38 87 PRO A N 1
ATOM 678 C CA . PRO A 1 87 ? -0.788 -25.141 -8.781 1 96.38 87 PRO A CA 1
ATOM 679 C C . PRO A 1 87 ? 0.564 -24.438 -8.734 1 96.38 87 PRO A C 1
ATOM 681 O O . PRO A 1 87 ? 1.265 -24.5 -7.719 1 96.38 87 PRO A O 1
ATOM 684 N N . VAL A 1 88 ? 0.973 -23.766 -9.828 1 97.19 88 VAL A N 1
ATOM 685 C CA . VAL A 1 88 ? 2.242 -23.062 -9.906 1 97.19 88 VAL A CA 1
ATOM 686 C C . VAL A 1 88 ? 2.236 -21.875 -8.945 1 97.19 88 VAL A C 1
ATOM 688 O O . VAL A 1 88 ? 3.209 -21.656 -8.219 1 97.19 88 VAL A O 1
ATOM 691 N N . LEU A 1 89 ? 1.166 -21.156 -8.961 1 97.56 89 LEU A N 1
ATOM 692 C CA . LEU A 1 89 ? 1.033 -20 -8.078 1 97.56 89 LEU A CA 1
ATOM 693 C C . LEU A 1 89 ? 1.031 -20.438 -6.617 1 97.56 89 LEU A C 1
ATOM 695 O O . LEU A 1 89 ? 1.638 -19.766 -5.77 1 97.56 89 LEU A O 1
ATOM 699 N N . MET A 1 90 ? 0.422 -21.531 -6.301 1 97.06 90 MET A N 1
ATOM 700 C CA . MET A 1 90 ? 0.404 -22.078 -4.945 1 97.06 90 MET A CA 1
ATOM 701 C C . MET A 1 90 ? 1.811 -22.453 -4.496 1 97.06 90 MET A C 1
ATOM 703 O O . MET A 1 90 ? 2.215 -22.141 -3.375 1 97.06 90 MET A O 1
ATOM 707 N N . ARG A 1 91 ? 2.457 -23.078 -5.355 1 96.69 91 ARG A N 1
ATOM 708 C CA . ARG A 1 91 ? 3.83 -23.453 -5.043 1 96.69 91 ARG A CA 1
ATOM 709 C C . ARG A 1 91 ? 4.699 -22.219 -4.812 1 96.69 91 ARG A C 1
ATOM 711 O O . ARG A 1 91 ? 5.508 -22.188 -3.881 1 96.69 91 ARG A O 1
ATOM 718 N N . ALA A 1 92 ? 4.527 -21.234 -5.688 1 97.44 92 ALA A N 1
ATOM 719 C CA . ALA A 1 92 ? 5.289 -20 -5.547 1 97.44 92 ALA A CA 1
ATOM 720 C C . ALA A 1 92 ? 5.02 -19.344 -4.195 1 97.44 92 ALA A C 1
ATOM 722 O O . ALA A 1 92 ? 5.941 -18.844 -3.547 1 97.44 92 ALA A O 1
ATOM 723 N N . LEU A 1 93 ? 3.77 -19.297 -3.764 1 97.94 93 LEU A N 1
ATOM 724 C CA . LEU A 1 93 ? 3.402 -18.719 -2.473 1 97.94 93 LEU A CA 1
ATOM 725 C C . LEU A 1 93 ? 4.004 -19.531 -1.328 1 97.94 93 LEU A C 1
ATOM 727 O O . LEU A 1 93 ? 4.457 -18.969 -0.333 1 97.94 93 LEU A O 1
ATOM 731 N N . GLN A 1 94 ? 4.051 -20.812 -1.488 1 97.62 94 GLN A N 1
ATOM 732 C CA . GLN A 1 94 ? 4.512 -21.719 -0.435 1 97.62 94 GLN A CA 1
ATOM 733 C C . GLN A 1 94 ? 6.012 -21.578 -0.209 1 97.62 94 GLN A C 1
ATOM 735 O O . GLN A 1 94 ? 6.512 -21.875 0.876 1 97.62 94 GLN A O 1
ATOM 740 N N . VAL A 1 95 ? 6.73 -21.109 -1.194 1 97.31 95 VAL A N 1
ATOM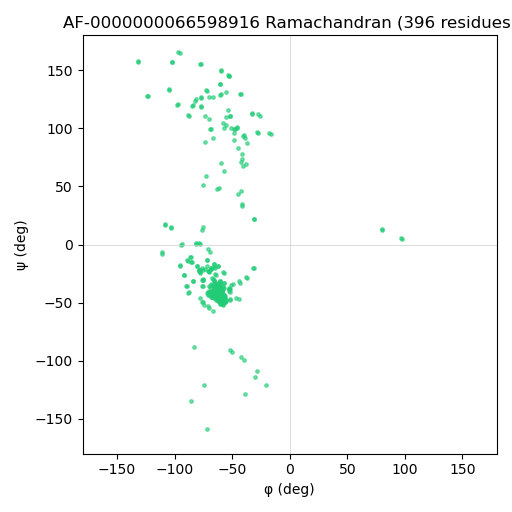 741 C CA . VAL A 1 95 ? 8.18 -21 -1.082 1 97.31 95 VAL A CA 1
ATOM 742 C C . VAL A 1 95 ? 8.555 -19.641 -0.489 1 97.31 95 VAL A C 1
ATOM 744 O O . VAL A 1 95 ? 9.695 -19.438 -0.057 1 97.31 95 VAL A O 1
ATOM 747 N N . VAL A 1 96 ? 7.629 -18.719 -0.426 1 98.38 96 VAL A N 1
ATOM 748 C CA . VAL A 1 96 ? 7.887 -17.344 -0.03 1 98.38 96 VAL A CA 1
ATOM 749 C C . VAL A 1 96 ? 8.531 -17.312 1.355 1 98.38 96 VAL A C 1
ATOM 751 O O . VAL A 1 96 ? 9.531 -16.625 1.568 1 98.38 96 VAL A O 1
ATOM 754 N N . PRO A 1 97 ? 8.016 -18.094 2.426 1 98.12 97 PRO A N 1
ATOM 755 C CA . PRO A 1 97 ? 8.648 -18.047 3.748 1 98.12 97 PRO A CA 1
ATOM 756 C C . PRO A 1 97 ? 10.125 -18.422 3.709 1 98.12 97 PRO A C 1
ATOM 758 O O . PRO A 1 97 ? 10.945 -17.797 4.395 1 98.12 97 PRO A O 1
ATOM 761 N N . ARG A 1 98 ? 10.398 -19.344 2.898 1 97.38 98 ARG A N 1
ATOM 762 C CA . ARG A 1 98 ? 11.797 -19.75 2.762 1 97.38 98 ARG A CA 1
ATOM 763 C C . ARG A 1 98 ? 12.625 -18.625 2.127 1 97.38 98 ARG A C 1
ATOM 765 O O . ARG A 1 98 ? 13.742 -18.359 2.566 1 97.38 98 ARG A O 1
ATOM 772 N N . GLU A 1 99 ? 12.133 -18.031 1.103 1 97.25 99 GLU A N 1
ATOM 773 C CA . GLU A 1 99 ? 12.828 -16.938 0.437 1 97.25 99 GLU A CA 1
ATOM 774 C C . GLU A 1 99 ? 13.031 -15.75 1.383 1 97.25 99 GLU A C 1
ATOM 776 O O . GLU A 1 99 ? 14.07 -15.094 1.344 1 97.25 99 GLU A O 1
ATOM 781 N N . LE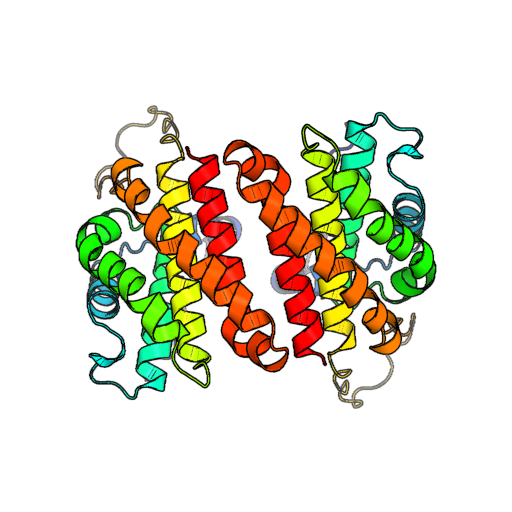U A 1 100 ? 12.023 -15.492 2.199 1 98.06 100 LEU A N 1
ATOM 782 C CA . LEU A 1 100 ? 12.094 -14.398 3.156 1 98.06 100 LEU A CA 1
ATOM 783 C C . LEU A 1 100 ? 13.125 -14.688 4.242 1 98.06 100 LEU A C 1
ATOM 785 O O . LEU A 1 100 ? 13.617 -13.773 4.902 1 98.06 100 LEU A O 1
ATOM 789 N N . SER A 1 101 ? 13.477 -15.891 4.457 1 96.94 101 SER A N 1
ATOM 790 C CA . SER A 1 101 ? 14.398 -16.281 5.508 1 96.94 101 SER A CA 1
ATOM 791 C C . SER A 1 101 ? 15.852 -16.188 5.035 1 96.94 101 SER A C 1
ATOM 793 O O . SER A 1 101 ? 16.781 -16.312 5.84 1 96.94 101 SER A O 1
ATOM 795 N N . THR A 1 102 ? 16.031 -15.992 3.752 1 95.12 102 THR A N 1
ATOM 796 C CA . THR A 1 102 ? 17.375 -15.875 3.201 1 95.12 102 THR A CA 1
ATOM 797 C C . THR A 1 102 ? 18 -14.531 3.588 1 95.12 102 THR A C 1
ATOM 799 O O . THR A 1 102 ? 17.344 -13.492 3.494 1 95.12 102 THR A O 1
ATOM 802 N N . HIS A 1 103 ? 19.266 -14.484 4.078 1 93.44 103 HIS A N 1
ATOM 803 C CA . HIS A 1 103 ? 19.969 -13.266 4.48 1 93.44 103 HIS A CA 1
ATOM 804 C C . HIS A 1 103 ? 21.281 -13.109 3.715 1 93.44 103 HIS A C 1
ATOM 806 O O . HIS A 1 103 ? 22.094 -14.023 3.689 1 93.44 103 HIS A O 1
ATOM 812 N N . PRO A 1 104 ? 21.531 -11.938 3.08 1 95.12 104 PRO A N 1
ATOM 813 C CA . PRO A 1 104 ? 20.641 -10.773 3.02 1 95.12 104 PRO A CA 1
ATOM 814 C C . PRO A 1 104 ? 19.5 -10.945 2.029 1 95.12 104 PRO A C 1
ATOM 816 O O . PRO A 1 104 ? 19.609 -11.734 1.084 1 95.12 104 PRO A O 1
ATOM 819 N N . PRO A 1 105 ? 18.438 -10.18 2.344 1 95.88 105 PRO A N 1
ATOM 820 C CA . PRO A 1 105 ? 17.328 -10.281 1.383 1 95.88 105 PRO A CA 1
ATOM 821 C C . PRO A 1 105 ? 17.734 -9.852 -0.024 1 95.88 105 PRO A C 1
ATOM 823 O O . PRO A 1 105 ? 18.516 -8.914 -0.182 1 95.88 105 PRO A O 1
ATOM 826 N N . GLN A 1 106 ? 17.312 -10.562 -0.983 1 95.88 106 GLN A N 1
ATOM 827 C CA . GLN A 1 106 ? 17.562 -10.234 -2.379 1 95.88 106 GLN A CA 1
ATOM 828 C C . GLN A 1 106 ? 16.5 -9.305 -2.934 1 95.88 106 GLN A C 1
ATOM 830 O O . GLN A 1 106 ? 15.359 -9.719 -3.156 1 95.88 106 GLN A O 1
ATOM 835 N N . PRO A 1 107 ? 16.812 -8.07 -3.217 1 96.81 107 PRO A N 1
ATOM 836 C CA . PRO A 1 107 ? 15.805 -7.09 -3.637 1 96.81 107 PRO A CA 1
ATOM 837 C C . PRO A 1 107 ? 14.961 -7.578 -4.812 1 96.81 107 PRO A C 1
ATOM 839 O O . PRO A 1 107 ? 13.75 -7.332 -4.852 1 96.81 107 PRO A O 1
ATOM 842 N N . LEU A 1 108 ? 15.578 -8.266 -5.723 1 97.69 108 LEU A N 1
ATOM 843 C CA . LEU A 1 108 ? 14.844 -8.727 -6.898 1 97.69 108 LEU A CA 1
ATOM 844 C C . LEU A 1 108 ? 13.812 -9.781 -6.512 1 97.69 108 LEU A C 1
ATOM 846 O O . LEU A 1 108 ? 12.703 -9.789 -7.055 1 97.69 108 LEU A O 1
ATOM 850 N N . SER A 1 109 ? 14.156 -10.672 -5.645 1 97.94 109 SER A N 1
ATOM 851 C CA . SER A 1 109 ? 13.195 -11.664 -5.168 1 97.94 109 SER A CA 1
ATOM 852 C C . SER A 1 109 ? 12.039 -11 -4.434 1 97.94 109 SER A C 1
ATOM 854 O O . SER A 1 109 ? 10.891 -11.43 -4.566 1 97.94 109 SER A O 1
ATOM 856 N N . MET A 1 110 ? 12.336 -10.008 -3.672 1 98.5 110 MET A N 1
ATOM 857 C CA . MET A 1 110 ? 11.297 -9.273 -2.947 1 98.5 110 MET A CA 1
ATOM 858 C C . MET A 1 110 ? 10.328 -8.609 -3.914 1 98.5 110 MET A C 1
ATOM 860 O O . MET A 1 110 ? 9.117 -8.602 -3.674 1 98.5 110 MET A O 1
ATOM 864 N N . GLN A 1 111 ? 10.898 -8.078 -4.977 1 98.25 111 GLN A N 1
ATOM 865 C CA . GLN A 1 111 ? 10.062 -7.457 -5.996 1 98.25 111 GLN A CA 1
ATOM 866 C C . GLN A 1 111 ? 9.148 -8.484 -6.66 1 98.25 111 GLN A C 1
ATOM 868 O O . GLN A 1 111 ? 7.973 -8.211 -6.906 1 98.25 111 GLN A O 1
ATOM 873 N N . ARG A 1 112 ? 9.625 -9.594 -6.93 1 98.56 112 ARG A N 1
ATOM 874 C CA . ARG A 1 112 ? 8.836 -10.664 -7.523 1 98.56 112 ARG A CA 1
ATOM 875 C C . ARG A 1 112 ? 7.707 -11.102 -6.59 1 98.56 112 ARG A C 1
ATOM 877 O O . ARG A 1 112 ? 6.562 -11.25 -7.016 1 98.56 112 ARG A O 1
ATOM 884 N N . ILE A 1 113 ? 8.047 -11.258 -5.332 1 98.81 113 ILE A N 1
ATOM 885 C CA . ILE A 1 113 ? 7.07 -11.664 -4.332 1 98.81 113 ILE A CA 1
ATOM 886 C C . ILE A 1 113 ? 5.961 -10.617 -4.234 1 98.81 113 ILE A C 1
ATOM 888 O O . ILE A 1 113 ? 4.773 -10.961 -4.23 1 98.81 113 ILE A O 1
ATOM 892 N N . ALA A 1 114 ? 6.375 -9.359 -4.172 1 98.88 114 ALA A N 1
ATOM 893 C CA . ALA A 1 114 ? 5.391 -8.281 -4.125 1 98.88 114 ALA A CA 1
ATOM 894 C C . ALA A 1 114 ? 4.496 -8.297 -5.363 1 98.88 114 ALA A C 1
ATOM 896 O O . ALA A 1 114 ? 3.289 -8.078 -5.266 1 98.88 114 ALA A O 1
ATOM 897 N N . SER A 1 115 ? 5.066 -8.555 -6.504 1 98.75 115 SER A N 1
ATOM 898 C CA . SER A 1 115 ? 4.305 -8.625 -7.746 1 98.75 115 SER A CA 1
ATOM 899 C C . SER A 1 115 ? 3.328 -9.797 -7.734 1 98.75 115 SER A C 1
ATOM 901 O O . SER A 1 115 ? 2.197 -9.672 -8.211 1 98.75 115 SER A O 1
ATOM 903 N N . LEU A 1 116 ? 3.75 -10.914 -7.27 1 98.69 116 LEU A N 1
ATOM 904 C CA . LEU A 1 116 ? 2.883 -12.07 -7.105 1 98.69 116 LEU A CA 1
ATOM 905 C C . LEU A 1 116 ? 1.671 -11.734 -6.246 1 98.69 116 LEU A C 1
ATOM 907 O O . LEU A 1 116 ? 0.533 -12.016 -6.633 1 98.69 116 LEU A O 1
ATOM 911 N N . LEU A 1 117 ? 1.946 -11.102 -5.141 1 98.88 117 LEU A N 1
ATOM 912 C CA . LEU A 1 117 ? 0.875 -10.727 -4.223 1 98.88 117 LEU A CA 1
ATOM 913 C C . LEU A 1 117 ? -0.053 -9.703 -4.867 1 98.88 117 LEU A C 1
ATOM 915 O O . LEU A 1 117 ? -1.267 -9.734 -4.648 1 98.88 117 LEU A O 1
ATOM 919 N N . THR A 1 118 ? 0.5 -8.781 -5.617 1 98.81 118 THR A N 1
ATOM 920 C CA . THR A 1 118 ? -0.298 -7.801 -6.348 1 98.81 118 THR A CA 1
ATOM 921 C C . THR A 1 118 ? -1.219 -8.492 -7.352 1 98.81 118 THR A C 1
ATOM 923 O O . THR A 1 118 ? -2.398 -8.148 -7.457 1 98.81 118 THR A O 1
ATOM 926 N N . LEU A 1 119 ? -0.694 -9.438 -8.094 1 98.25 119 LEU A N 1
ATOM 927 C CA . LEU A 1 119 ? -1.506 -10.234 -9.008 1 98.25 119 LEU A CA 1
ATOM 928 C C . LEU A 1 119 ? -2.65 -10.914 -8.266 1 98.25 119 LEU A C 1
ATOM 930 O O . LEU A 1 119 ? -3.807 -10.828 -8.688 1 98.25 119 LEU A O 1
ATOM 934 N N . LEU A 1 120 ? -2.33 -11.57 -7.172 1 98.12 120 LEU A N 1
ATOM 935 C CA . LEU A 1 120 ? -3.334 -12.297 -6.402 1 98.12 120 LEU A CA 1
ATOM 936 C C . LEU A 1 120 ? -4.387 -11.336 -5.848 1 98.12 120 LEU A C 1
ATOM 938 O O . LEU A 1 120 ? -5.559 -11.703 -5.73 1 98.12 120 LEU A O 1
ATOM 942 N N . THR A 1 121 ? -3.961 -10.125 -5.484 1 98.12 121 THR A N 1
ATOM 943 C CA . THR A 1 121 ? -4.898 -9.094 -5.059 1 98.12 121 THR A CA 1
ATOM 944 C C . THR A 1 121 ? -5.918 -8.805 -6.16 1 98.12 121 THR A C 1
ATOM 946 O O . THR A 1 121 ? -7.125 -8.82 -5.914 1 98.12 121 THR A O 1
ATOM 949 N N . GLN A 1 122 ? -5.445 -8.609 -7.387 1 95.94 122 GLN A N 1
ATOM 950 C CA . GLN A 1 122 ? -6.332 -8.273 -8.5 1 95.94 122 GLN A CA 1
ATOM 951 C C . GLN A 1 122 ? -7.277 -9.43 -8.812 1 95.94 122 GLN A C 1
ATOM 953 O O . GLN A 1 122 ? -8.453 -9.211 -9.117 1 95.94 122 GLN A O 1
ATOM 958 N N . LEU A 1 123 ? -6.785 -10.617 -8.742 1 95.19 123 LEU A N 1
ATOM 959 C CA . LEU A 1 123 ? -7.609 -11.797 -8.992 1 95.19 123 LEU A CA 1
ATOM 960 C C . LEU A 1 123 ? -8.672 -11.953 -7.914 1 95.19 123 LEU A C 1
ATOM 962 O O . LEU A 1 123 ? -9.812 -12.328 -8.211 1 95.19 123 LEU A O 1
ATOM 966 N N . THR A 1 124 ? -8.281 -11.688 -6.684 1 95.75 124 THR A N 1
ATOM 967 C CA . THR A 1 124 ? -9.227 -11.758 -5.574 1 95.75 124 THR A CA 1
ATOM 968 C C . THR A 1 124 ? -10.305 -10.695 -5.715 1 95.75 124 THR A C 1
ATOM 970 O O . THR A 1 124 ? -11.484 -10.961 -5.469 1 95.75 124 THR A O 1
ATOM 973 N N . LEU A 1 125 ? -9.93 -9.523 -6.094 1 94.56 125 LEU A N 1
ATOM 974 C CA . LEU A 1 125 ? -10.891 -8.453 -6.32 1 94.56 125 LEU A CA 1
ATOM 975 C C . LEU A 1 125 ? -11.867 -8.828 -7.426 1 94.56 125 LEU A C 1
ATOM 977 O O . LEU A 1 125 ? -13.07 -8.562 -7.312 1 94.56 125 LEU A O 1
ATOM 981 N N . ALA A 1 126 ? -11.359 -9.398 -8.445 1 88.94 126 ALA A N 1
ATOM 982 C CA . ALA A 1 126 ? -12.195 -9.828 -9.555 1 88.94 126 ALA A CA 1
ATOM 983 C C . ALA A 1 126 ? -13.172 -10.914 -9.117 1 88.94 126 ALA A C 1
ATOM 985 O O . ALA A 1 126 ? -14.32 -10.945 -9.578 1 88.94 126 ALA A O 1
ATOM 986 N N . ALA A 1 127 ? -12.766 -11.766 -8.258 1 88.75 127 ALA A N 1
ATOM 987 C CA . ALA A 1 127 ? -13.602 -12.852 -7.754 1 88.75 127 ALA A CA 1
ATOM 988 C C . ALA A 1 127 ? -14.742 -12.32 -6.898 1 88.75 127 ALA A C 1
ATOM 990 O O . ALA A 1 127 ? -15.805 -12.938 -6.812 1 88.75 127 ALA A O 1
ATOM 991 N N . GLY A 1 128 ? -14.492 -11.258 -6.18 1 86.69 128 GLY A N 1
ATOM 992 C CA . GLY A 1 128 ? -15.492 -10.672 -5.309 1 86.69 128 GLY A CA 1
ATOM 993 C C . GLY A 1 128 ? -16.484 -9.781 -6.047 1 86.69 128 GLY A C 1
ATOM 994 O O . GLY A 1 128 ? -17.516 -9.414 -5.5 1 86.69 128 GLY A O 1
ATOM 995 N N . SER A 1 129 ? -16.156 -9.359 -7.203 1 80.75 129 SER A N 1
ATOM 996 C CA . SER A 1 129 ? -17.016 -8.469 -7.969 1 80.75 129 SER A CA 1
ATOM 997 C C . SER A 1 129 ? -18.078 -9.242 -8.742 1 80.75 129 SER A C 1
ATOM 999 O O . SER A 1 129 ? -17.828 -10.367 -9.195 1 80.75 129 SER A O 1
ATOM 1001 N N . THR A 1 130 ? -19.344 -8.938 -8.445 1 66.69 130 THR A N 1
ATOM 1002 C CA . THR A 1 130 ? -20.453 -9.562 -9.172 1 66.69 130 THR A CA 1
ATOM 1003 C C . THR A 1 130 ? -20.375 -9.227 -10.656 1 66.69 130 THR A C 1
ATOM 1005 O O . THR A 1 130 ? -20 -8.109 -11.023 1 66.69 130 THR A O 1
ATOM 1008 N N . PRO A 1 131 ? -20.438 -10.227 -11.414 1 55.88 131 PRO A N 1
ATOM 1009 C CA . PRO A 1 131 ? -20.391 -9.953 -12.852 1 55.88 131 PRO A CA 1
ATOM 1010 C C . PRO A 1 131 ? -21.344 -8.828 -13.281 1 55.88 131 PRO A C 1
ATOM 1012 O O . PRO A 1 131 ? -22.438 -8.703 -12.727 1 55.88 131 PRO A O 1
ATOM 1015 N N . ALA A 1 132 ? -20.891 -7.613 -13.477 1 46.62 132 ALA A N 1
ATOM 1016 C CA . ALA A 1 132 ? -21.797 -6.617 -14.047 1 46.62 132 ALA A CA 1
ATOM 1017 C C . ALA A 1 132 ? -22.781 -7.258 -15.031 1 46.62 132 ALA A C 1
ATOM 1019 O O . ALA A 1 132 ? -22.375 -8.07 -15.867 1 46.62 132 ALA A O 1
ATOM 1020 N N . GLU A 1 133 ? -24.062 -7.285 -14.68 1 47.03 133 GLU A N 1
ATOM 1021 C CA . GLU A 1 133 ? -25.078 -7.578 -15.695 1 47.03 133 GLU A CA 1
ATOM 1022 C C . GLU A 1 133 ? -24.719 -6.926 -17.031 1 47.03 133 GLU A C 1
ATOM 1024 O O . GLU A 1 133 ? -24.609 -5.703 -17.109 1 47.03 133 GLU A O 1
ATOM 1029 N N . THR A 1 134 ? -23.781 -7.262 -17.75 1 41.69 134 THR A N 1
ATOM 1030 C CA . THR A 1 134 ? -23.797 -6.754 -19.125 1 41.69 134 THR A CA 1
ATOM 1031 C C . THR A 1 134 ? -25.219 -6.527 -19.594 1 41.69 134 THR A C 1
ATOM 1033 O O . THR A 1 134 ? -26.078 -7.414 -19.469 1 41.69 134 THR A O 1
ATOM 1036 N N . ILE A 1 135 ? -25.844 -5.293 -19.547 1 44.03 135 ILE A N 1
ATOM 1037 C CA . ILE A 1 135 ? -27 -4.973 -20.375 1 44.03 135 ILE A CA 1
ATOM 1038 C C . ILE A 1 135 ? -26.984 -5.836 -21.641 1 44.03 135 ILE A C 1
ATOM 1040 O O . ILE A 1 135 ? -26 -5.84 -22.375 1 44.03 135 ILE A O 1
ATOM 1044 N N . SER A 1 136 ? -27.891 -6.809 -21.828 1 40.06 136 SER A N 1
ATOM 1045 C CA . SER A 1 136 ? -28.281 -7.691 -22.922 1 40.06 136 SER A CA 1
ATOM 1046 C C . SER A 1 136 ? -28.5 -6.914 -24.203 1 40.06 136 SER A C 1
ATOM 1048 O O . SER A 1 136 ? -29.016 -7.461 -25.188 1 40.06 136 SER A O 1
ATOM 1050 N N . ASP A 1 137 ? -29 -5.641 -24.281 1 39.94 137 ASP A N 1
ATOM 1051 C CA . ASP A 1 137 ? -29.688 -5.484 -25.547 1 39.94 137 ASP A CA 1
ATOM 1052 C C . ASP A 1 137 ? -28.828 -5.953 -26.719 1 39.94 137 ASP A C 1
ATOM 1054 O O . ASP A 1 137 ? -29.344 -6.297 -27.781 1 39.94 137 ASP A O 1
ATOM 1058 N N . SER A 1 138 ? -28.016 -5.082 -27.406 1 42.25 138 SER A N 1
ATOM 1059 C CA . SER A 1 138 ? -27.688 -5.297 -28.812 1 42.25 138 SER A CA 1
ATOM 1060 C C . SER A 1 138 ? -27.078 -6.676 -29.016 1 42.25 138 SER A C 1
ATOM 1062 O O . SER A 1 138 ? -26.281 -7.148 -28.203 1 42.25 138 SER A O 1
ATOM 1064 N N . ALA A 1 139 ? -27.703 -7.527 -30.203 1 36.66 139 ALA A N 1
ATOM 1065 C CA . ALA A 1 139 ? -27.609 -8.781 -30.953 1 36.66 139 ALA A CA 1
ATOM 1066 C C . ALA A 1 139 ? -26.172 -9.289 -31 1 36.66 139 ALA A C 1
ATOM 1068 O O . ALA A 1 139 ? -25.906 -10.445 -30.656 1 36.66 139 ALA A O 1
ATOM 1069 N N . GLU A 1 140 ? -25.594 -9.258 -32.438 1 35.31 140 GLU A N 1
ATOM 1070 C CA . GLU A 1 140 ? -24.594 -9.93 -33.281 1 35.31 140 GLU A CA 1
ATOM 1071 C C . GLU A 1 140 ? -23.203 -9.859 -32.656 1 35.31 140 GLU A C 1
ATOM 1073 O O . GLU A 1 140 ? -22.219 -10.242 -33.281 1 35.31 140 GLU A O 1
ATOM 1078 N N . ALA A 1 141 ? -22.891 -8.703 -32.219 1 39.19 141 ALA A N 1
ATOM 1079 C CA . ALA A 1 141 ? -21.438 -8.68 -32.188 1 39.19 141 ALA A CA 1
ATOM 1080 C C . ALA A 1 141 ? -20.891 -9.93 -31.5 1 39.19 141 ALA A C 1
ATOM 1082 O O . ALA A 1 141 ? -21.172 -10.172 -30.328 1 39.19 141 ALA A O 1
ATOM 1083 N N . SER A 1 142 ? -20.609 -11.094 -32.25 1 35.91 142 SER A N 1
ATOM 1084 C CA . SER A 1 142 ? -20.266 -12.508 -32.344 1 35.91 142 SER A CA 1
ATOM 1085 C C . SER A 1 142 ? -19.625 -13 -31.047 1 35.91 142 SER A C 1
ATOM 1087 O O . SER A 1 142 ? -20.094 -13.977 -30.453 1 35.91 142 SER A O 1
ATOM 1089 N N . LEU A 1 143 ? -18.266 -13.562 -31.172 1 37.19 143 LEU A N 1
ATOM 1090 C CA . LEU A 1 143 ? -17.5 -14.797 -31 1 37.19 143 LEU A CA 1
ATOM 1091 C C . LEU A 1 143 ? -17.094 -14.984 -29.547 1 37.19 143 LEU A C 1
ATOM 1093 O O . LEU A 1 143 ? -17.297 -16.062 -28.969 1 37.19 143 LEU A O 1
ATOM 1097 N N . SER A 1 144 ? -15.867 -14.383 -29.141 1 40.31 144 SER A N 1
ATOM 1098 C CA . SER A 1 144 ? -14.773 -15.125 -28.516 1 40.31 144 SER A CA 1
ATOM 1099 C C . SER A 1 144 ? -15.117 -15.523 -27.094 1 40.31 144 SER A C 1
ATOM 1101 O O . SER A 1 144 ? -16.078 -15.016 -26.5 1 40.31 144 SER A O 1
ATOM 1103 N N . ALA A 1 145 ? -13.914 -15.859 -26.078 1 42.97 145 ALA A N 1
ATOM 1104 C CA . ALA A 1 145 ? -13.609 -16.625 -24.875 1 42.97 145 ALA A CA 1
ATOM 1105 C C . ALA A 1 145 ? -14.359 -16.062 -23.672 1 42.97 145 ALA A C 1
ATOM 1107 O O . ALA A 1 145 ? -14.336 -14.859 -23.406 1 42.97 145 ALA A O 1
ATOM 1108 N N . THR A 1 146 ? -15.484 -16.531 -23.391 1 48.81 146 THR A N 1
ATOM 1109 C CA . THR A 1 146 ? -16.109 -16.359 -22.078 1 48.81 146 THR A CA 1
ATOM 1110 C C . THR A 1 146 ? -15.086 -15.953 -21.031 1 48.81 146 THR A C 1
ATOM 1112 O O . THR A 1 146 ? -14.117 -16.672 -20.781 1 48.81 146 THR A O 1
ATOM 1115 N N . PRO A 1 147 ? -14.891 -14.727 -20.703 1 55.19 147 PRO A N 1
ATOM 1116 C CA . PRO A 1 147 ? -13.883 -14.344 -19.703 1 55.19 147 PRO A CA 1
ATOM 1117 C C . PRO A 1 147 ? -13.82 -15.305 -18.516 1 55.19 147 PRO A C 1
ATOM 1119 O O . PRO A 1 147 ? -14.867 -15.758 -18.031 1 55.19 147 PRO A O 1
ATOM 1122 N N . SER A 1 148 ? -12.867 -16.422 -18.484 1 69.75 148 SER A N 1
ATOM 1123 C CA . SER A 1 148 ? -12.648 -17.312 -17.344 1 69.75 148 SER A CA 1
ATOM 1124 C C . SER A 1 148 ? -12.695 -16.547 -16.031 1 69.75 148 SER A C 1
ATOM 1126 O O . SER A 1 148 ? -11.766 -15.797 -15.711 1 69.75 148 SER A O 1
ATOM 1128 N N . LEU A 1 149 ? -13.922 -16.453 -15.375 1 79.31 149 LEU A N 1
ATOM 1129 C CA . LEU A 1 149 ? -14.117 -15.773 -14.102 1 79.31 149 LEU A CA 1
ATOM 1130 C C . LEU A 1 149 ? -13.461 -16.547 -12.969 1 79.31 149 LEU A C 1
ATOM 1132 O O . LEU A 1 149 ? -13.508 -17.781 -12.945 1 79.31 149 LEU A O 1
ATOM 1136 N N . VAL A 1 150 ? -12.695 -15.938 -12.258 1 90 150 VAL A N 1
ATOM 1137 C CA . VAL A 1 150 ? -12.148 -16.484 -11.023 1 90 150 VAL A CA 1
ATOM 1138 C C . VAL A 1 150 ? -13.203 -16.422 -9.922 1 90 150 VAL A C 1
ATOM 1140 O O . VAL A 1 150 ? -13.859 -15.398 -9.734 1 90 150 VAL A O 1
ATOM 1143 N N . THR A 1 151 ? -13.477 -17.547 -9.273 1 89.19 151 THR A N 1
ATOM 1144 C CA . THR A 1 151 ? -14.5 -17.609 -8.227 1 89.19 151 THR A CA 1
ATOM 1145 C C . THR A 1 151 ? -13.867 -17.469 -6.848 1 89.19 151 THR A C 1
ATOM 1147 O O . THR A 1 151 ? -12.664 -17.656 -6.684 1 89.19 151 THR A O 1
ATOM 1150 N N . TRP A 1 152 ? -14.727 -17.203 -5.848 1 91.38 152 TRP A N 1
ATOM 1151 C CA . TRP A 1 152 ? -14.266 -17.078 -4.473 1 91.38 152 TRP A CA 1
ATOM 1152 C C . TRP A 1 152 ? -13.656 -18.375 -3.969 1 91.38 152 TRP A C 1
ATOM 1154 O O . TRP A 1 152 ? -12.656 -18.359 -3.25 1 91.38 152 TRP A O 1
ATOM 1164 N N . THR A 1 153 ? -14.234 -19.453 -4.402 1 91 153 THR A N 1
ATOM 1165 C CA . THR A 1 153 ? -13.75 -20.75 -3.971 1 91 153 THR A CA 1
ATOM 1166 C C . THR A 1 153 ? -12.297 -20.953 -4.395 1 91 153 THR A C 1
ATOM 1168 O O . THR A 1 153 ? -11.523 -21.609 -3.695 1 91 153 THR A O 1
ATOM 1171 N N . GLN A 1 154 ? -11.953 -20.359 -5.516 1 91.38 154 GLN A N 1
ATOM 1172 C CA . GLN A 1 154 ? -10.617 -20.531 -6.07 1 91.38 154 GLN A CA 1
ATOM 1173 C C . GLN A 1 154 ? -9.602 -19.656 -5.34 1 91.38 154 GLN A C 1
ATOM 1175 O O . GLN A 1 154 ? -8.406 -19.953 -5.344 1 91.38 154 GLN A O 1
ATOM 1180 N N . VAL A 1 155 ? -10.039 -18.594 -4.691 1 94 155 VAL A N 1
ATOM 1181 C CA . VAL A 1 155 ? -9.086 -17.672 -4.094 1 94 155 VAL A CA 1
ATOM 1182 C C . VAL A 1 155 ? -9.156 -17.766 -2.572 1 94 155 VAL A C 1
ATOM 1184 O O . VAL A 1 155 ? -8.273 -17.25 -1.873 1 94 155 VAL A O 1
ATOM 1187 N N . SER A 1 156 ? -10.047 -18.469 -2.008 1 93.25 156 SER A N 1
ATOM 1188 C CA . SER A 1 156 ? -10.266 -18.516 -0.566 1 93.25 156 SER A CA 1
ATOM 1189 C C . SER A 1 156 ? -9.094 -19.188 0.146 1 93.25 156 SER A C 1
ATOM 1191 O O . SER A 1 156 ? -8.797 -18.859 1.297 1 93.25 156 SER A O 1
ATOM 1193 N N . GLY A 1 157 ? -8.422 -20.094 -0.54 1 94.5 157 GLY A N 1
ATOM 1194 C CA . GLY A 1 157 ? -7.34 -20.859 0.07 1 94.5 157 GLY A CA 1
ATOM 1195 C C . GLY A 1 157 ? -6.023 -20.094 0.097 1 94.5 157 GLY A C 1
ATOM 1196 O O . GLY A 1 157 ? -5.031 -20.594 0.635 1 94.5 157 GLY A O 1
ATOM 1197 N N . LEU A 1 158 ? -6 -18.875 -0.404 1 96.69 158 LEU A N 1
ATOM 1198 C CA . LEU A 1 158 ? -4.758 -18.109 -0.519 1 96.69 158 LEU A CA 1
ATOM 1199 C C . LEU A 1 158 ? -4.43 -17.406 0.793 1 96.69 158 LEU A C 1
ATOM 1201 O O . LEU A 1 158 ? -3.26 -17.219 1.123 1 96.69 158 LEU A O 1
ATOM 1205 N N . GLN A 1 159 ? -5.48 -17.016 1.547 1 96.94 159 GLN A N 1
ATOM 1206 C CA . GLN A 1 159 ? -5.348 -16.188 2.736 1 96.94 159 GLN A CA 1
ATOM 1207 C C . GLN A 1 159 ? -4.449 -16.859 3.775 1 96.94 159 GLN A C 1
ATOM 1209 O O . GLN A 1 159 ? -3.576 -16.203 4.359 1 96.94 159 GLN A O 1
ATOM 1214 N N . PRO A 1 160 ? -4.52 -18.188 4.062 1 96.88 160 PRO A N 1
ATOM 1215 C CA . PRO A 1 160 ? -3.67 -18.828 5.07 1 96.88 160 PRO A CA 1
ATOM 1216 C C . PRO A 1 160 ? -2.191 -18.828 4.691 1 96.88 160 PRO A C 1
ATOM 1218 O O . PRO A 1 160 ? -1.328 -19.016 5.551 1 96.88 160 PRO A O 1
ATOM 1221 N N . LEU A 1 161 ? -1.935 -18.594 3.463 1 97.81 161 LEU A N 1
ATOM 1222 C CA . LEU A 1 161 ? -0.547 -18.578 3.01 1 97.81 161 LEU A CA 1
ATOM 1223 C C . LEU A 1 161 ? 0.027 -17.156 3.078 1 97.81 161 LEU A C 1
ATOM 1225 O O . LEU A 1 161 ? 1.238 -16.984 3.23 1 97.81 161 LEU A O 1
ATOM 1229 N N . VAL A 1 162 ? -0.799 -16.125 2.982 1 98.44 162 VAL A N 1
ATOM 1230 C CA . VAL A 1 162 ? -0.339 -14.75 2.879 1 98.44 162 VAL A CA 1
ATOM 1231 C C . VAL A 1 162 ? -0.181 -14.156 4.273 1 98.44 162 VAL A C 1
ATOM 1233 O O . VAL A 1 162 ? 0.758 -13.391 4.527 1 98.44 162 VAL A O 1
ATOM 1236 N N . GLU A 1 163 ? -1.039 -14.516 5.176 1 97.44 163 GLU A N 1
ATOM 1237 C CA . GLU A 1 163 ? -1.038 -13.945 6.52 1 97.44 163 GLU A CA 1
ATOM 1238 C C . GLU A 1 163 ? 0.292 -14.188 7.223 1 97.44 163 GLU A C 1
ATOM 1240 O O . GLU A 1 163 ? 0.895 -13.266 7.766 1 97.44 163 GLU A O 1
ATOM 1245 N N . PRO A 1 164 ? 0.811 -15.422 7.234 1 97.56 164 PRO A N 1
ATOM 1246 C CA . PRO A 1 164 ? 2.117 -15.633 7.863 1 97.56 164 PRO A CA 1
ATOM 1247 C C . PRO A 1 164 ? 3.232 -14.836 7.191 1 97.56 164 PRO A C 1
ATOM 1249 O O . PRO A 1 164 ? 4.191 -14.43 7.855 1 97.56 164 PRO A O 1
ATOM 1252 N N . CYS A 1 165 ? 3.145 -14.641 5.863 1 98.31 165 CYS A N 1
ATOM 1253 C CA . CYS A 1 165 ? 4.121 -13.828 5.148 1 98.31 165 CYS A CA 1
ATOM 1254 C C . CYS A 1 165 ? 4.148 -12.406 5.695 1 98.31 165 CYS A C 1
ATOM 1256 O O . CYS A 1 165 ? 5.219 -11.82 5.863 1 98.31 165 CYS A O 1
ATOM 1258 N N . LEU A 1 166 ? 2.979 -11.82 5.957 1 98.62 166 LEU A N 1
ATOM 1259 C CA . LEU A 1 166 ? 2.889 -10.484 6.535 1 98.62 166 LEU A CA 1
ATOM 1260 C C . LEU A 1 166 ? 3.607 -10.43 7.879 1 98.62 166 LEU A C 1
ATOM 1262 O O . LEU A 1 166 ? 4.43 -9.539 8.109 1 98.62 166 LEU A O 1
ATOM 1266 N N . ARG A 1 167 ? 3.336 -11.391 8.695 1 97.81 167 ARG A N 1
ATOM 1267 C CA . ARG A 1 167 ? 3.947 -11.43 10.023 1 97.81 167 ARG A CA 1
ATOM 1268 C C . ARG A 1 167 ? 5.465 -11.531 9.922 1 97.81 167 ARG A C 1
ATOM 1270 O O . ARG A 1 167 ? 6.188 -10.82 10.625 1 97.81 167 ARG A O 1
ATOM 1277 N N . GLN A 1 168 ? 5.859 -12.445 9.109 1 98.5 168 GLN A N 1
ATOM 1278 C CA . GLN A 1 168 ? 7.293 -12.664 8.938 1 98.5 168 GLN A CA 1
ATOM 1279 C C . GLN A 1 168 ? 7.988 -11.391 8.461 1 98.5 168 GLN A C 1
ATOM 1281 O O . GLN A 1 168 ? 9.055 -11.031 8.969 1 98.5 168 GLN A O 1
ATOM 1286 N N . THR A 1 169 ? 7.461 -10.75 7.508 1 98.62 169 THR A N 1
ATOM 1287 C CA . THR A 1 169 ? 8.07 -9.555 6.949 1 98.62 169 THR A CA 1
ATOM 1288 C C . THR A 1 169 ? 8.086 -8.422 7.977 1 98.62 169 THR A C 1
ATOM 1290 O O . THR A 1 169 ? 9.055 -7.656 8.047 1 98.62 169 THR A O 1
ATOM 1293 N N . LEU A 1 170 ? 7 -8.305 8.742 1 98.25 170 LEU A N 1
ATOM 1294 C CA . LEU A 1 170 ? 6.953 -7.266 9.773 1 98.25 170 LEU A CA 1
ATOM 1295 C C . LEU A 1 170 ? 8.055 -7.473 10.805 1 98.25 170 LEU A C 1
ATOM 1297 O O . LEU A 1 170 ? 8.617 -6.504 11.32 1 98.25 170 LEU A O 1
ATOM 1301 N N . LYS A 1 171 ? 8.375 -8.734 11.102 1 97.75 171 LYS A N 1
ATOM 1302 C CA . LYS A 1 171 ? 9.484 -9.039 12 1 97.75 171 LYS A CA 1
ATOM 1303 C C . LYS A 1 171 ? 10.812 -8.609 11.391 1 97.75 171 LYS A C 1
ATOM 1305 O O . LYS A 1 171 ? 11.672 -8.07 12.086 1 97.75 171 LYS A O 1
ATOM 1310 N N . LEU A 1 172 ? 11.008 -8.82 10.117 1 97.62 172 LEU A N 1
ATOM 1311 C CA . LEU A 1 172 ? 12.234 -8.445 9.422 1 97.62 172 LEU A CA 1
ATOM 1312 C C . LEU A 1 172 ? 12.414 -6.93 9.422 1 97.62 172 LEU A C 1
ATOM 1314 O O . LEU A 1 172 ? 13.539 -6.438 9.531 1 97.62 172 LEU A O 1
ATOM 1318 N N . LEU A 1 173 ? 11.32 -6.227 9.367 1 97.38 173 LEU A N 1
ATOM 1319 C CA . LEU A 1 173 ? 11.359 -4.777 9.234 1 97.38 173 LEU A CA 1
ATOM 1320 C C . LEU A 1 173 ? 11.672 -4.117 10.578 1 97.38 173 LEU A C 1
ATOM 1322 O O . LEU A 1 173 ? 11.727 -2.891 10.672 1 97.38 173 LEU A O 1
ATOM 1326 N N . SER A 1 174 ? 11.891 -4.879 11.656 1 95.31 174 SER A N 1
ATOM 1327 C CA . SER A 1 174 ? 12.414 -4.34 12.906 1 95.31 174 SER A CA 1
ATOM 1328 C C . SER A 1 174 ? 13.844 -3.832 12.734 1 95.31 174 SER A C 1
ATOM 1330 O O . SER A 1 174 ? 14.328 -3.045 13.547 1 95.31 174 SER A O 1
ATOM 1332 N N . ARG A 1 175 ? 14.539 -4.27 11.711 1 95.31 175 ARG A N 1
ATOM 1333 C CA . ARG A 1 175 ? 15.867 -3.807 11.344 1 95.31 175 ARG A CA 1
ATOM 1334 C C . ARG A 1 175 ? 15.797 -2.746 10.25 1 95.31 175 ARG A C 1
ATOM 1336 O O . ARG A 1 175 ? 15.312 -3.014 9.148 1 95.31 175 ARG A O 1
ATOM 1343 N N . PRO A 1 176 ? 16.297 -1.553 10.492 1 94.44 176 PRO A N 1
ATOM 1344 C CA . PRO A 1 176 ? 16.188 -0.45 9.531 1 94.44 176 PRO A CA 1
ATOM 1345 C C . PRO A 1 176 ? 16.781 -0.788 8.172 1 94.44 176 PRO A C 1
ATOM 1347 O O . PRO A 1 176 ? 16.266 -0.341 7.141 1 94.44 176 PRO A O 1
ATOM 1350 N N . GLU A 1 177 ? 17.812 -1.568 8.102 1 94.94 177 GLU A N 1
ATOM 1351 C CA . GLU A 1 177 ? 18.5 -1.849 6.844 1 94.94 177 GLU A CA 1
ATOM 1352 C C . GLU A 1 177 ? 17.672 -2.744 5.938 1 94.94 177 GLU A C 1
ATOM 1354 O O . GLU A 1 177 ? 17.953 -2.873 4.746 1 94.94 177 GLU A O 1
ATOM 1359 N N . MET A 1 178 ? 16.609 -3.361 6.461 1 96.5 178 MET A N 1
ATOM 1360 C CA . MET A 1 178 ? 15.805 -4.32 5.699 1 96.5 178 MET A CA 1
ATOM 1361 C C . MET A 1 178 ? 14.742 -3.605 4.875 1 96.5 178 MET A C 1
ATOM 1363 O O . MET A 1 178 ? 14.164 -4.191 3.959 1 96.5 178 MET A O 1
ATOM 1367 N N . TRP A 1 179 ? 14.477 -2.371 5.164 1 96.31 179 TRP A N 1
ATOM 1368 C CA . TRP A 1 179 ? 13.312 -1.676 4.621 1 96.31 179 TRP A CA 1
ATOM 1369 C C . TRP A 1 179 ? 13.438 -1.504 3.109 1 96.31 179 TRP A C 1
ATOM 1371 O O . TRP A 1 179 ? 12.453 -1.615 2.383 1 96.31 179 TRP A O 1
ATOM 1381 N N . ARG A 1 180 ? 14.594 -1.283 2.662 1 94.19 180 ARG A N 1
ATOM 1382 C CA . ARG A 1 180 ? 14.789 -1.046 1.236 1 94.19 180 ARG A CA 1
ATOM 1383 C C . ARG A 1 180 ? 14.406 -2.275 0.419 1 94.19 180 ARG A C 1
ATOM 1385 O O . ARG A 1 180 ? 13.703 -2.162 -0.589 1 94.19 180 ARG A O 1
ATOM 1392 N N . ALA A 1 181 ? 14.789 -3.381 0.84 1 96.56 181 ALA A N 1
ATOM 1393 C CA . ALA A 1 181 ? 14.562 -4.602 0.073 1 96.56 181 ALA A CA 1
ATOM 1394 C C . ALA A 1 181 ? 13.211 -5.219 0.419 1 96.56 181 ALA A C 1
ATOM 1396 O O . ALA A 1 181 ? 12.445 -5.594 -0.472 1 96.56 181 ALA A O 1
ATOM 1397 N N . VAL A 1 182 ? 12.781 -5.27 1.651 1 98.25 182 VAL A N 1
ATOM 1398 C CA . VAL A 1 182 ? 11.664 -6.07 2.127 1 98.25 182 VAL A CA 1
ATOM 1399 C C . VAL A 1 182 ? 10.391 -5.227 2.148 1 98.25 182 VAL A C 1
ATOM 1401 O O . VAL A 1 182 ? 9.281 -5.758 2.092 1 98.25 182 VAL A O 1
ATOM 1404 N N . GLY A 1 183 ? 10.484 -3.963 2.115 1 97.75 183 GLY A N 1
ATOM 1405 C CA . GLY A 1 183 ? 9.414 -2.998 2.328 1 97.75 183 GLY A CA 1
ATOM 1406 C C . GLY A 1 183 ? 8.203 -3.246 1.451 1 97.75 183 GLY A C 1
ATOM 1407 O O . GLY A 1 183 ? 7.066 -3.176 1.922 1 97.75 183 GLY A O 1
ATOM 1408 N N . PRO A 1 184 ? 8.367 -3.588 0.269 1 97.88 184 PRO A N 1
ATOM 1409 C CA . PRO A 1 184 ? 7.242 -3.75 -0.652 1 97.88 184 PRO A CA 1
ATOM 1410 C C . PRO A 1 184 ? 6.379 -4.965 -0.32 1 97.88 184 PRO A C 1
ATOM 1412 O O . PRO A 1 184 ? 5.195 -5 -0.662 1 97.88 184 PRO A O 1
ATOM 1415 N N . VAL A 1 185 ? 6.914 -5.934 0.359 1 98.81 185 VAL A N 1
ATOM 1416 C CA . VAL A 1 185 ? 6.238 -7.215 0.52 1 98.81 185 VAL A CA 1
ATOM 1417 C C . VAL A 1 185 ? 5.109 -7.082 1.539 1 98.81 185 VAL A C 1
ATOM 1419 O O . VAL A 1 185 ? 3.965 -7.449 1.261 1 98.81 185 VAL A O 1
ATOM 1422 N N . PRO A 1 186 ? 5.348 -6.504 2.727 1 98.81 186 PRO A N 1
ATOM 1423 C CA . PRO A 1 186 ? 4.23 -6.383 3.664 1 98.81 186 PRO A CA 1
ATOM 1424 C C . PRO A 1 186 ? 3.133 -5.449 3.156 1 98.81 186 PRO A C 1
ATOM 1426 O O . PRO A 1 186 ? 1.955 -5.645 3.473 1 98.81 186 PRO A O 1
ATOM 1429 N N . VAL A 1 187 ? 3.471 -4.441 2.383 1 98.69 187 VAL A N 1
ATOM 1430 C CA . VAL A 1 187 ? 2.469 -3.586 1.757 1 98.69 187 VAL A CA 1
ATOM 1431 C C . VAL A 1 187 ? 1.572 -4.418 0.844 1 98.69 187 VAL A C 1
ATOM 1433 O O . VAL A 1 187 ? 0.345 -4.355 0.941 1 98.69 187 VAL A O 1
ATOM 1436 N N . ALA A 1 188 ? 2.232 -5.234 0.017 1 98.81 188 ALA A N 1
ATOM 1437 C CA . ALA A 1 188 ? 1.473 -6.082 -0.898 1 98.81 188 ALA A CA 1
ATOM 1438 C C . ALA A 1 188 ? 0.632 -7.098 -0.134 1 98.81 188 ALA A C 1
ATOM 1440 O O . ALA A 1 188 ? -0.485 -7.426 -0.543 1 98.81 188 ALA A O 1
ATOM 1441 N N . CYS A 1 189 ? 1.136 -7.621 0.993 1 98.81 189 CYS A N 1
ATOM 1442 C CA . CYS A 1 189 ? 0.378 -8.547 1.829 1 98.81 189 CYS A CA 1
ATOM 1443 C C . CYS A 1 189 ? -0.887 -7.883 2.363 1 98.81 189 CYS A C 1
ATOM 1445 O O . CYS A 1 189 ? -1.971 -8.469 2.305 1 98.81 189 CYS A O 1
ATOM 1447 N N . LEU A 1 190 ? -0.752 -6.703 2.891 1 98.69 190 LEU A N 1
ATOM 1448 C CA . LEU A 1 190 ? -1.89 -5.98 3.453 1 98.69 190 LEU A CA 1
ATOM 1449 C C . LEU A 1 190 ? -2.943 -5.711 2.385 1 98.69 190 LEU A C 1
ATOM 1451 O O . LEU A 1 190 ? -4.145 -5.824 2.648 1 98.69 190 LEU A O 1
ATOM 1455 N N . LEU A 1 191 ? -2.471 -5.34 1.194 1 98.5 191 LEU A N 1
ATOM 1456 C CA . LEU A 1 191 ? -3.395 -5.078 0.096 1 98.5 191 LEU A CA 1
ATOM 1457 C C . LEU A 1 191 ? -4.164 -6.34 -0.281 1 98.5 191 LEU A C 1
ATOM 1459 O O . LEU A 1 191 ? -5.383 -6.293 -0.48 1 98.5 191 LEU A O 1
ATOM 1463 N N . PHE A 1 192 ? -3.504 -7.426 -0.368 1 98.62 192 PHE A N 1
ATOM 1464 C CA . PHE A 1 192 ? -4.164 -8.695 -0.654 1 98.62 192 PHE A CA 1
ATOM 1465 C C . PHE A 1 192 ? -5.18 -9.031 0.428 1 98.62 192 PHE A C 1
ATOM 1467 O O . PHE A 1 192 ? -6.324 -9.383 0.126 1 98.62 192 PHE A O 1
ATOM 1474 N N . LEU A 1 193 ? -4.773 -8.992 1.693 1 98.19 193 LEU A N 1
ATOM 1475 C CA . LEU A 1 193 ? -5.656 -9.336 2.805 1 98.19 193 LEU A CA 1
ATOM 1476 C C . LEU A 1 193 ? -6.863 -8.406 2.854 1 98.19 193 LEU A C 1
ATOM 1478 O O . LEU A 1 193 ? -7.977 -8.844 3.156 1 98.19 193 LEU A O 1
ATOM 1482 N N . GLY A 1 194 ? -6.598 -7.164 2.551 1 97.44 194 GLY A N 1
ATOM 1483 C CA . GLY A 1 194 ? -7.719 -6.246 2.424 1 97.44 194 GLY A CA 1
ATOM 1484 C C . GLY A 1 194 ? -8.734 -6.684 1.383 1 97.44 194 GLY A C 1
ATOM 1485 O O . GLY A 1 194 ? -9.938 -6.691 1.647 1 97.44 194 GLY A O 1
ATOM 1486 N N . ALA A 1 195 ? -8.25 -6.969 0.192 1 96.44 195 ALA A N 1
ATOM 1487 C CA . ALA A 1 195 ? -9.125 -7.441 -0.873 1 96.44 195 ALA A CA 1
ATOM 1488 C C . ALA A 1 195 ? -9.883 -8.695 -0.441 1 96.44 195 ALA A C 1
ATOM 1490 O O . ALA A 1 195 ? -11.086 -8.82 -0.698 1 96.44 195 ALA A O 1
ATOM 1491 N N . TYR A 1 196 ? -9.172 -9.602 0.185 1 96.44 196 TYR A N 1
ATOM 1492 C CA . TYR A 1 196 ? -9.734 -10.875 0.625 1 96.44 196 TYR A CA 1
ATOM 1493 C C . TYR A 1 196 ? -10.867 -10.656 1.617 1 96.44 196 TYR A C 1
ATOM 1495 O O . TYR A 1 196 ? -11.969 -11.188 1.44 1 96.44 196 TYR A O 1
ATOM 1503 N N . TYR A 1 197 ? -10.672 -9.844 2.656 1 94.81 197 TYR A N 1
ATOM 1504 C CA . TYR A 1 197 ? -11.641 -9.688 3.736 1 94.81 197 TYR A CA 1
ATOM 1505 C C . TYR A 1 197 ? -12.781 -8.781 3.312 1 94.81 197 TYR A C 1
ATOM 1507 O O . TYR A 1 197 ? -13.867 -8.82 3.898 1 94.81 197 TYR A O 1
ATOM 1515 N N . GLN A 1 198 ? -12.547 -7.996 2.371 1 89.56 198 GLN A N 1
ATOM 1516 C CA . GLN A 1 198 ? -13.625 -7.168 1.848 1 89.56 198 GLN A CA 1
ATOM 1517 C C . GLN A 1 198 ? -14.578 -7.992 0.982 1 89.56 198 GLN A C 1
ATOM 1519 O O . GLN A 1 198 ? -15.758 -7.652 0.85 1 89.56 198 GLN A O 1
ATOM 1524 N N . ALA A 1 199 ? -14.039 -8.883 0.317 1 86.5 199 ALA A N 1
ATOM 1525 C CA . ALA A 1 199 ? -14.844 -9.75 -0.543 1 86.5 199 ALA A CA 1
ATOM 1526 C C . ALA A 1 199 ? -15.609 -10.781 0.28 1 86.5 199 ALA A C 1
ATOM 1528 O O . ALA A 1 199 ? -16.656 -11.281 -0.155 1 86.5 199 ALA A O 1
ATOM 1529 N N . TRP A 1 200 ? -15.055 -11.133 1.365 1 79.25 200 TRP A N 1
ATOM 1530 C CA . TRP A 1 200 ? -15.688 -12.141 2.205 1 79.25 200 TRP A CA 1
ATOM 1531 C C . TRP A 1 200 ? -16.891 -11.555 2.947 1 79.25 200 TRP A C 1
ATOM 1533 O O . TRP A 1 200 ? -17.922 -12.211 3.084 1 79.25 200 TRP A O 1
ATOM 1543 N N . SER B 1 1 ? -24.641 22.781 -6.301 1 22.53 1 SER B N 1
ATOM 1544 C CA . SER B 1 1 ? -24.375 21.531 -7.004 1 22.53 1 SER B CA 1
ATOM 1545 C C . SER B 1 1 ? -23.203 21.688 -7.977 1 22.53 1 SER B C 1
ATOM 1547 O O . SER B 1 1 ? -23.375 22.234 -9.062 1 22.53 1 SER B O 1
ATOM 1549 N N . THR B 1 2 ? -21.953 22.203 -7.48 1 22.91 2 THR B N 1
ATOM 1550 C CA . THR B 1 2 ? -20.812 22.969 -7.926 1 22.91 2 THR B CA 1
ATOM 1551 C C . THR B 1 2 ? -19.922 22.141 -8.852 1 22.91 2 THR B C 1
ATOM 1553 O O . THR B 1 2 ? -19.141 21.312 -8.391 1 22.91 2 THR B O 1
ATOM 1556 N N . LEU B 1 3 ? -20.547 21.609 -10.086 1 24.36 3 LEU B N 1
ATOM 1557 C CA . LEU B 1 3 ? -20.141 20.797 -11.227 1 24.36 3 LEU B CA 1
ATOM 1558 C C . LEU B 1 3 ? -18.922 21.406 -11.93 1 24.36 3 LEU B C 1
ATOM 1560 O O . LEU B 1 3 ? -18.797 22.641 -11.992 1 24.36 3 LEU B O 1
ATOM 1564 N N . CYS B 1 4 ? -17.703 20.734 -11.82 1 26.05 4 CYS B N 1
ATOM 1565 C CA . CYS B 1 4 ? -16.469 21.094 -12.516 1 26.05 4 CYS B CA 1
ATOM 1566 C C . CYS B 1 4 ? -16.75 21.484 -13.961 1 26.05 4 CYS B C 1
ATOM 1568 O O . CYS B 1 4 ? -17.234 20.672 -14.75 1 26.05 4 CYS B O 1
ATOM 1570 N N . TYR B 1 5 ? -17.328 22.672 -14.211 1 25.25 5 TYR B N 1
ATOM 1571 C CA . TYR B 1 5 ? -17.734 23.344 -15.438 1 25.25 5 TYR B CA 1
ATOM 1572 C C . TYR B 1 5 ? -16.562 23.5 -16.391 1 25.25 5 TYR B C 1
ATOM 1574 O O . TYR B 1 5 ? -15.648 24.312 -16.141 1 25.25 5 TYR B O 1
ATOM 1582 N N . CYS B 1 6 ? -15.969 22.281 -16.875 1 30.16 6 CYS B N 1
ATOM 1583 C CA . CYS B 1 6 ? -15.117 22.391 -18.047 1 30.16 6 CYS B CA 1
ATOM 1584 C C . CYS B 1 6 ? -15.758 23.281 -19.109 1 30.16 6 CYS B C 1
ATOM 1586 O O . CYS B 1 6 ? -16.875 23.031 -19.547 1 30.16 6 CYS B O 1
ATOM 1588 N N . HIS B 1 7 ? -15.594 24.531 -18.969 1 25.88 7 HIS B N 1
ATOM 1589 C CA . HIS B 1 7 ? -16.047 25.531 -19.938 1 25.88 7 HIS B CA 1
ATOM 1590 C C . HIS B 1 7 ? -15.633 25.156 -21.344 1 25.88 7 HIS B C 1
ATOM 1592 O O . HIS B 1 7 ? -14.453 24.922 -21.609 1 25.88 7 HIS B O 1
ATOM 1598 N N . GLU B 1 8 ? -16.469 24.5 -22.172 1 30.06 8 GLU B N 1
ATOM 1599 C CA . GLU B 1 8 ? -16.469 24.047 -23.547 1 30.06 8 GLU B CA 1
ATOM 1600 C C . GLU B 1 8 ? -15.977 25.156 -24.484 1 30.06 8 GLU B C 1
ATOM 1602 O O . GLU B 1 8 ? -15.5 24.875 -25.594 1 30.06 8 GLU B O 1
ATOM 1607 N N . THR B 1 9 ? -16.422 26.422 -24.391 1 28.92 9 THR B N 1
ATOM 1608 C CA . THR B 1 9 ? -16.609 27.219 -25.594 1 28.92 9 THR B CA 1
ATOM 1609 C C . THR B 1 9 ? -15.273 27.672 -26.156 1 28.92 9 THR B C 1
ATOM 1611 O O . THR B 1 9 ? -15.203 28.172 -27.266 1 28.92 9 THR B O 1
ATOM 1614 N N . THR B 1 10 ? -14.328 28.312 -25.391 1 31.89 10 THR B N 1
ATOM 1615 C CA . THR B 1 10 ? -13.484 29.219 -26.156 1 31.89 10 THR B CA 1
ATOM 1616 C C . THR B 1 10 ? -12.547 28.453 -27.078 1 31.89 10 THR B C 1
ATOM 1618 O O . THR B 1 10 ? -11.906 27.484 -26.641 1 31.89 10 THR B O 1
ATOM 1621 N N . SER B 1 11 ? -12.773 28.469 -28.438 1 29.42 11 SER B N 1
ATOM 1622 C CA . SER B 1 11 ? -12.094 28.016 -29.656 1 29.42 11 SER B CA 1
ATOM 1623 C C . SER B 1 11 ? -10.602 28.312 -29.578 1 29.42 11 SER B C 1
ATOM 1625 O O . SER B 1 11 ? -10.164 29.422 -29.875 1 29.42 11 SER B O 1
ATOM 1627 N N . CYS B 1 12 ? -9.859 28.047 -28.5 1 31.59 12 CYS B N 1
ATOM 1628 C CA . CYS B 1 12 ? -8.469 28.406 -28.734 1 31.59 12 CYS B CA 1
ATOM 1629 C C . CYS B 1 12 ? -7.914 27.672 -29.953 1 31.59 12 CYS B C 1
ATOM 1631 O O . CYS B 1 12 ? -7.953 26.438 -30 1 31.59 12 CYS B O 1
ATOM 1633 N N . PRO B 1 13 ? -7.84 28.391 -31.172 1 32 13 PRO B N 1
ATOM 1634 C CA . PRO B 1 13 ? -7.473 27.781 -32.469 1 32 13 PRO B CA 1
ATOM 1635 C C . PRO B 1 13 ? -6.344 26.766 -32.344 1 32 13 PRO B C 1
ATOM 1637 O O . PRO B 1 13 ? -6.48 25.625 -32.781 1 32 13 PRO B O 1
ATOM 1640 N N . GLY B 1 14 ? -5.129 27.281 -32.688 1 30.98 14 GLY B N 1
ATOM 1641 C CA . GLY B 1 14 ? -3.957 26.688 -33.312 1 30.98 14 GLY B CA 1
ATOM 1642 C C . GLY B 1 14 ? -3.199 25.75 -32.406 1 30.98 14 GLY B C 1
ATOM 1643 O O . GLY B 1 14 ? -2.064 25.359 -32.688 1 30.98 14 GLY B O 1
ATOM 1644 N N . LEU B 1 15 ? -3.459 25.891 -31.078 1 29.94 15 LEU B N 1
ATOM 1645 C CA . LEU B 1 15 ? -2.488 25.156 -30.281 1 29.94 15 LEU B CA 1
ATOM 1646 C C . LEU B 1 15 ? -2.688 23.656 -30.438 1 29.94 15 LEU B C 1
ATOM 1648 O O . LEU B 1 15 ? -3.812 23.156 -30.312 1 29.94 15 LEU B O 1
ATOM 1652 N N . SER B 1 16 ? -1.8 23.062 -31.344 1 29.45 16 SER B N 1
ATOM 1653 C CA . SER B 1 16 ? -1.729 21.641 -31.625 1 29.45 16 SER B CA 1
ATOM 1654 C C . SER B 1 16 ? -1.829 20.812 -30.344 1 29.45 16 SER B C 1
ATOM 1656 O O . SER B 1 16 ? -1.404 21.266 -29.281 1 29.45 16 SER B O 1
ATOM 1658 N N . TRP B 1 17 ? -2.746 19.781 -30.312 1 33.5 17 TRP B N 1
ATOM 1659 C CA . TRP B 1 17 ? -3.055 18.797 -29.281 1 33.5 17 TRP B CA 1
ATOM 1660 C C . TRP B 1 17 ? -1.786 18.344 -28.562 1 33.5 17 TRP B C 1
ATOM 1662 O O . TRP B 1 17 ? -1.849 17.812 -27.453 1 33.5 17 TRP B O 1
ATOM 1672 N N . GLU B 1 18 ? -0.646 18.391 -29.281 1 36.62 18 GLU B N 1
ATOM 1673 C CA . GLU B 1 18 ? 0.608 17.875 -28.734 1 36.62 18 GLU B CA 1
ATOM 1674 C C . GLU B 1 18 ? 1.038 18.656 -27.5 1 36.62 18 GLU B C 1
ATOM 1676 O O . GLU B 1 18 ? 1.814 18.172 -26.688 1 36.62 18 GLU B O 1
ATOM 1681 N N . GLU B 1 19 ? 0.74 19.969 -27.516 1 33.16 19 GLU B N 1
ATOM 1682 C CA . GLU B 1 19 ? 1.239 20.812 -26.438 1 33.16 19 GLU B CA 1
ATOM 1683 C C . GLU B 1 19 ? 0.397 20.641 -25.172 1 33.16 19 GLU B C 1
ATOM 1685 O O . GLU B 1 19 ? 0.74 21.188 -24.109 1 33.16 19 GLU B O 1
ATOM 1690 N N . TYR B 1 20 ? -0.873 20.203 -25.359 1 30.88 20 TYR B N 1
ATOM 1691 C CA . TYR B 1 20 ? -1.721 20.266 -24.172 1 30.88 20 TYR B CA 1
ATOM 1692 C C . TYR B 1 20 ? -1.298 19.234 -23.141 1 30.88 20 TYR B C 1
ATOM 1694 O O . TYR B 1 20 ? -1.481 19.438 -21.938 1 30.88 20 TYR B O 1
ATOM 1702 N N . CYS B 1 21 ? -1.261 17.906 -23.656 1 33.94 21 CYS B N 1
ATOM 1703 C CA . CYS B 1 21 ? -1.215 16.891 -22.609 1 33.94 21 CYS B CA 1
ATOM 1704 C C . CYS B 1 21 ? 0.168 16.828 -21.984 1 33.94 21 CYS B C 1
ATOM 1706 O O . CYS B 1 21 ? 0.863 15.82 -22.094 1 33.94 21 CYS B O 1
ATOM 1708 N N . CYS B 1 22 ? 1.029 17.828 -22.203 1 32.03 22 CYS B N 1
ATOM 1709 C CA . CYS B 1 22 ? 2.242 17.594 -21.438 1 32.03 22 CYS B CA 1
ATOM 1710 C C . CYS B 1 22 ? 1.911 17.328 -19.969 1 32.03 22 CYS B C 1
ATOM 1712 O O . CYS B 1 22 ? 1.104 18.047 -19.375 1 32.03 22 CYS B O 1
ATOM 1714 N N . PRO B 1 23 ? 2.121 16 -19.484 1 36.41 23 PRO B N 1
ATOM 1715 C CA . PRO B 1 23 ? 2.057 15.805 -18.031 1 36.41 23 PRO B CA 1
ATOM 1716 C C . PRO B 1 23 ? 2.531 17.031 -17.266 1 36.41 23 PRO B C 1
ATOM 1718 O O . PRO B 1 23 ? 2.201 17.188 -16.078 1 36.41 23 PRO B O 1
ATOM 1721 N N . ALA B 1 24 ? 3.287 17.891 -17.938 1 35.53 24 ALA B N 1
ATOM 1722 C CA . ALA B 1 24 ? 3.805 19.109 -17.312 1 35.53 24 ALA B CA 1
ATOM 1723 C C . ALA B 1 24 ? 2.684 20.109 -17.047 1 35.53 24 ALA B C 1
ATOM 1725 O O . ALA B 1 24 ? 2.715 20.828 -16.047 1 35.53 24 ALA B O 1
ATOM 1726 N N . ASP B 1 25 ? 1.756 20.312 -18.016 1 35.97 25 ASP B N 1
ATOM 1727 C CA . ASP B 1 25 ? 0.684 21.281 -17.828 1 35.97 25 ASP B CA 1
ATOM 1728 C C . ASP B 1 25 ? -0.294 20.812 -16.75 1 35.97 25 ASP B C 1
ATOM 1730 O O . ASP B 1 25 ? -0.933 21.625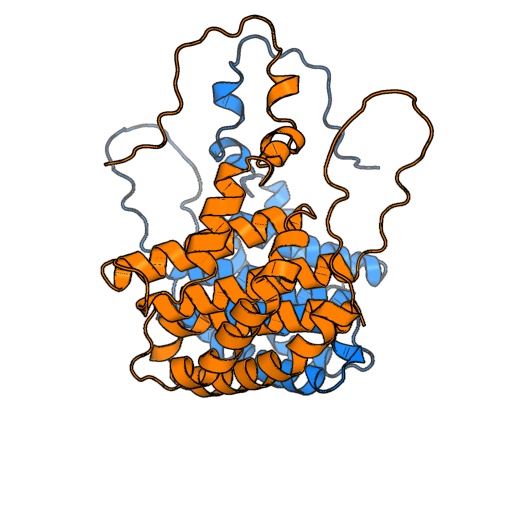 -16.094 1 35.97 25 ASP B O 1
ATOM 1734 N N . CYS B 1 26 ? -0.615 19.484 -16.781 1 36.22 26 CYS B N 1
ATOM 1735 C CA . CYS B 1 26 ? -1.299 19.047 -15.562 1 36.22 26 CYS B CA 1
ATOM 1736 C C . CYS B 1 26 ? -0.451 19.328 -14.328 1 36.22 26 CYS B C 1
ATOM 1738 O O . CYS B 1 26 ? -0.927 19.188 -13.203 1 36.22 26 CYS B O 1
ATOM 1740 N N . ALA B 1 27 ? 0.801 19.391 -14.586 1 35.62 27 ALA B N 1
ATOM 1741 C CA . ALA B 1 27 ? 1.744 19.781 -13.547 1 35.62 27 ALA B CA 1
ATOM 1742 C C . ALA B 1 27 ? 1.444 21.188 -13.031 1 35.62 27 ALA B C 1
ATOM 1744 O O . ALA B 1 27 ? 1.946 21.578 -11.984 1 35.62 27 ALA B O 1
ATOM 1745 N N . HIS B 1 28 ? 0.948 22 -13.961 1 38.56 28 HIS B N 1
ATOM 1746 C CA . HIS B 1 28 ? 0.75 23.328 -13.406 1 38.56 28 HIS B CA 1
ATOM 1747 C C . HIS B 1 28 ? -0.415 23.359 -12.422 1 38.56 28 HIS B C 1
ATOM 1749 O O . HIS B 1 28 ? -1.095 24.375 -12.281 1 38.56 28 HIS B O 1
ATOM 1755 N N . PHE B 1 29 ? -1.146 22.281 -12.234 1 43.44 29 PHE B N 1
ATOM 1756 C CA . PHE B 1 29 ? -1.939 22.312 -11.016 1 43.44 29 PHE B CA 1
ATOM 1757 C C . PHE B 1 29 ? -1.13 22.891 -9.859 1 43.44 29 PHE B C 1
ATOM 1759 O O . PHE B 1 29 ? -0.489 22.156 -9.109 1 43.44 29 PHE B O 1
ATOM 1766 N N . GLN B 1 30 ? -0.226 23.922 -10.203 1 45.44 30 GLN B N 1
ATOM 1767 C CA . GLN B 1 30 ? 0.542 24.641 -9.195 1 45.44 30 GLN B CA 1
ATOM 1768 C C . GLN B 1 30 ? -0.342 25.062 -8.023 1 45.44 30 GLN B C 1
ATOM 1770 O O . GLN B 1 30 ? -1.414 25.641 -8.219 1 45.44 30 GLN B O 1
ATOM 1775 N N . LEU B 1 31 ? -0.295 24.328 -6.953 1 59.66 31 LEU B N 1
ATOM 1776 C CA . LEU B 1 31 ? -0.729 25.094 -5.793 1 59.66 31 LEU B CA 1
ATOM 1777 C C . LEU B 1 31 ? -0.377 26.578 -5.957 1 59.66 31 LEU B C 1
ATOM 1779 O O . LEU B 1 31 ? -0.07 27.25 -4.977 1 59.66 31 LEU B O 1
ATOM 1783 N N . SER B 1 32 ? -0.192 26.969 -7.215 1 59.72 32 SER B N 1
ATOM 1784 C CA . SER B 1 32 ? 0.361 28.297 -7.492 1 59.72 32 SER B CA 1
ATOM 1785 C C . SER B 1 32 ? -0.688 29.391 -7.297 1 59.72 32 SER B C 1
ATOM 1787 O O . SER B 1 32 ? -0.346 30.547 -7.051 1 59.72 32 SER B O 1
ATOM 1789 N N . SER B 1 33 ? -1.904 28.891 -7.359 1 71.19 33 SER B N 1
ATOM 1790 C CA . SER B 1 33 ? -2.826 29.984 -7.117 1 71.19 33 SER B CA 1
ATOM 1791 C C . SER B 1 33 ? -2.902 30.344 -5.637 1 71.19 33 SER B C 1
ATOM 1793 O O . SER B 1 33 ? -3.033 29.453 -4.789 1 71.19 33 SER B O 1
ATOM 1795 N N . PHE B 1 34 ? -2.514 31.625 -5.312 1 69.94 34 PHE B N 1
ATOM 1796 C CA . PHE B 1 34 ? -2.586 32.125 -3.943 1 69.94 34 PHE B CA 1
ATOM 1797 C C . PHE B 1 34 ? -3.902 31.719 -3.291 1 69.94 34 PHE B C 1
ATOM 1799 O O . PHE B 1 34 ? -3.93 31.328 -2.121 1 69.94 34 PHE B O 1
ATOM 1806 N N . ASP B 1 35 ? -4.801 31.672 -4.098 1 79.12 35 ASP B N 1
ATOM 1807 C CA . ASP B 1 35 ? -6.121 31.359 -3.559 1 79.12 35 ASP B CA 1
ATOM 1808 C C . ASP B 1 35 ? -6.207 29.906 -3.115 1 79.12 35 ASP B C 1
ATOM 1810 O O . ASP B 1 35 ? -6.727 29.609 -2.039 1 79.12 35 ASP B O 1
ATOM 1814 N N . LEU B 1 36 ? -5.605 29.031 -3.945 1 84.94 36 LEU B N 1
ATOM 1815 C CA . LEU B 1 36 ? -5.68 27.625 -3.615 1 84.94 36 LEU B CA 1
ATOM 1816 C C . LEU B 1 36 ? -4.832 27.297 -2.385 1 84.94 36 LEU B C 1
ATOM 1818 O O . LEU B 1 36 ? -5.262 26.547 -1.509 1 84.94 36 LEU B O 1
ATOM 1822 N N . ARG B 1 37 ? -3.793 27.953 -2.32 1 85.06 37 ARG B N 1
ATOM 1823 C CA . ARG B 1 37 ? -2.902 27.75 -1.184 1 85.06 37 ARG B CA 1
ATOM 1824 C C . ARG B 1 37 ? -3.551 28.219 0.114 1 85.06 37 ARG B C 1
ATOM 1826 O O . ARG B 1 37 ? -3.496 27.531 1.13 1 85.06 37 ARG B O 1
ATOM 1833 N N . SER B 1 38 ? -4.133 29.344 -0.038 1 87.38 38 SER B N 1
ATOM 1834 C CA . SER B 1 38 ? -4.785 29.906 1.138 1 87.38 38 SER B CA 1
ATOM 1835 C C . SER B 1 38 ? -5.953 29.031 1.594 1 87.38 38 SER B C 1
ATOM 1837 O O . SER B 1 38 ? -6.133 28.797 2.791 1 87.38 38 SER B O 1
ATOM 1839 N N . ARG B 1 39 ? -6.707 28.625 0.657 1 88 39 ARG B N 1
ATOM 1840 C CA . ARG B 1 39 ? -7.848 27.781 0.97 1 88 39 ARG B CA 1
ATOM 1841 C C . ARG B 1 39 ? -7.391 26.453 1.592 1 88 39 ARG B C 1
ATOM 1843 O O . ARG B 1 39 ? -7.961 26.016 2.588 1 88 39 ARG B O 1
ATOM 1850 N N . LEU B 1 40 ? -6.387 25.891 0.982 1 92.38 40 LEU B N 1
ATOM 1851 C CA . LEU B 1 40 ? -5.828 24.641 1.501 1 92.38 40 LEU B CA 1
ATOM 1852 C C . LEU B 1 40 ? -5.316 24.828 2.926 1 92.38 40 LEU B C 1
ATOM 1854 O O . LEU B 1 40 ? -5.574 24 3.797 1 92.38 40 LEU B O 1
ATOM 1858 N N . CYS B 1 41 ? -4.668 25.906 3.123 1 92.81 41 CYS B N 1
ATOM 1859 C CA . CYS B 1 41 ? -4.121 26.219 4.441 1 92.81 41 CYS B CA 1
ATOM 1860 C C . CYS B 1 41 ? -5.23 26.344 5.477 1 92.81 41 CYS B C 1
ATOM 1862 O O . CYS B 1 41 ? -5.129 25.797 6.574 1 92.81 41 CYS B O 1
ATOM 1864 N N . ARG B 1 42 ? -6.27 27.016 5.129 1 92.38 42 ARG B N 1
ATOM 1865 C CA . ARG B 1 42 ? -7.383 27.25 6.043 1 92.38 42 ARG B CA 1
ATOM 1866 C C . ARG B 1 42 ? -8.078 25.938 6.395 1 92.38 42 ARG B C 1
ATOM 1868 O O . ARG B 1 42 ? -8.414 25.703 7.559 1 92.38 42 ARG B O 1
ATOM 1875 N N . ILE B 1 43 ? -8.273 25.078 5.426 1 94.62 43 ILE B N 1
ATOM 1876 C CA . ILE B 1 43 ? -8.969 23.812 5.625 1 94.62 43 ILE B CA 1
ATOM 1877 C C . ILE B 1 43 ? -8.125 22.891 6.504 1 94.62 43 ILE B C 1
ATOM 1879 O O . ILE B 1 43 ? -8.633 22.281 7.445 1 94.62 43 ILE B O 1
ATOM 1883 N N . ILE B 1 44 ? -6.852 22.828 6.207 1 96.06 44 ILE B N 1
ATOM 1884 C CA . ILE B 1 44 ? -5.969 21.891 6.891 1 96.06 44 ILE B CA 1
ATOM 1885 C C . ILE B 1 44 ? -5.656 22.406 8.297 1 96.06 44 ILE B C 1
ATOM 1887 O O . ILE B 1 44 ? -5.488 21.625 9.227 1 96.06 44 ILE B O 1
ATOM 1891 N N . ALA B 1 45 ? -5.629 23.672 8.453 1 95.44 45 ALA B N 1
ATOM 1892 C CA . ALA B 1 45 ? -5.273 24.297 9.727 1 95.44 45 ALA B CA 1
ATOM 1893 C C . ALA B 1 45 ? -6.297 23.953 10.805 1 95.44 45 ALA B C 1
ATOM 1895 O O . ALA B 1 45 ? -5.98 23.969 11.992 1 95.44 45 ALA B O 1
ATOM 1896 N N . GLU B 1 46 ? -7.48 23.672 10.359 1 93.44 46 GLU B N 1
ATOM 1897 C CA . GLU B 1 46 ? -8.562 23.359 11.281 1 93.44 46 GLU B CA 1
ATOM 1898 C C . GLU B 1 46 ? -8.867 21.859 11.305 1 93.44 46 GLU B C 1
ATOM 1900 O O . GLU B 1 46 ? -8.945 21.234 10.25 1 93.44 46 GLU B O 1
ATOM 1905 N N . ALA B 1 47 ? -8.992 21.344 12.578 1 94.25 47 ALA B N 1
ATOM 1906 C CA . ALA B 1 47 ? -9.461 19.969 12.672 1 94.25 47 ALA B CA 1
ATOM 1907 C C . ALA B 1 47 ? -10.844 19.812 12.031 1 94.25 47 ALA B C 1
ATOM 1909 O O . ALA B 1 47 ? -11.641 20.75 12.047 1 94.25 47 ALA B O 1
ATOM 1910 N N . PRO B 1 48 ? -11.086 18.594 11.492 1 94.38 48 PRO B N 1
ATOM 1911 C CA . PRO B 1 48 ? -12.383 18.422 10.828 1 94.38 48 PRO B CA 1
ATOM 1912 C C . PRO B 1 48 ? -13.562 18.828 11.703 1 94.38 48 PRO B C 1
ATOM 1914 O O . PRO B 1 48 ? -14.516 19.438 11.219 1 94.38 48 PRO B O 1
ATOM 1917 N N . GLN B 1 49 ? -13.453 18.516 12.977 1 92.56 49 GLN B N 1
ATOM 1918 C CA . GLN B 1 49 ? -14.555 18.812 13.891 1 92.56 49 GLN B CA 1
ATOM 1919 C C . GLN B 1 49 ? -14.727 20.312 14.086 1 92.56 49 GLN B C 1
ATOM 1921 O O . GLN B 1 49 ? -15.766 20.766 14.578 1 92.56 49 GLN B O 1
ATOM 1926 N N . GLU B 1 50 ? -13.773 21.016 13.812 1 93.69 50 GLU B N 1
ATOM 1927 C CA . GLU B 1 50 ? -13.789 22.453 14.039 1 93.69 50 GLU B CA 1
ATOM 1928 C C . GLU B 1 50 ? -14.227 23.203 12.781 1 93.69 50 GLU B C 1
ATOM 1930 O O . GLU B 1 50 ? -14.391 24.438 12.805 1 93.69 50 GLU B O 1
ATOM 1935 N N . LEU B 1 51 ? -14.469 22.281 11.836 1 90.12 51 LEU B N 1
ATOM 1936 C CA . LEU B 1 51 ? -14.992 22.906 10.625 1 90.12 51 LEU B CA 1
ATOM 1937 C C . LEU B 1 51 ? -16.484 23.156 10.75 1 90.12 51 LEU B C 1
ATOM 1939 O O . LEU B 1 51 ? -17.203 22.391 11.406 1 90.12 51 LEU B O 1
ATOM 1943 N N . ALA B 1 52 ? -16.969 24.359 10.602 1 92.25 52 ALA B N 1
ATOM 1944 C CA . ALA B 1 52 ? -18.391 24.734 10.648 1 92.25 52 ALA B CA 1
ATOM 1945 C C . ALA B 1 52 ? -19.172 24.031 9.547 1 92.25 52 ALA B C 1
ATOM 1947 O O . ALA B 1 52 ? -19.859 24.688 8.758 1 92.25 52 ALA B O 1
ATOM 1948 N N . LEU B 1 53 ? -18.953 22.609 9.414 1 95.62 53 LEU B N 1
ATOM 1949 C CA . LEU B 1 53 ? -19.641 21.734 8.461 1 95.62 53 LEU B CA 1
ATOM 1950 C C . LEU B 1 53 ? -20.156 20.484 9.148 1 95.62 53 LEU B C 1
ATOM 1952 O O . LEU B 1 53 ? -19.719 20.141 10.25 1 95.62 53 LEU B O 1
ATOM 1956 N N . PRO B 1 54 ? -21.203 19.844 8.492 1 96.38 54 PRO B N 1
ATOM 1957 C CA . PRO B 1 54 ? -21.578 18.531 9.008 1 96.38 54 PRO B CA 1
ATOM 1958 C C . PRO B 1 54 ? -20.375 17.578 9.102 1 96.38 54 PRO B C 1
ATOM 1960 O O . PRO B 1 54 ? -19.484 17.625 8.266 1 96.38 54 PRO B O 1
ATOM 1963 N N . PRO B 1 55 ? -20.359 16.766 10.062 1 95.44 55 PRO B N 1
ATOM 1964 C CA . PRO B 1 55 ? -19.203 15.914 10.352 1 95.44 55 PRO B CA 1
ATOM 1965 C C . PRO B 1 55 ? -18.734 15.133 9.133 1 95.44 55 PRO B C 1
ATOM 1967 O O . PRO B 1 55 ? -17.531 15.062 8.867 1 95.44 55 PRO B O 1
ATOM 1970 N N . GLU B 1 56 ? -19.578 14.508 8.406 1 95.94 56 GLU B N 1
ATOM 1971 C CA . GLU B 1 56 ? -19.188 13.695 7.254 1 95.94 56 GLU B CA 1
ATOM 1972 C C . GLU B 1 56 ? -18.562 14.555 6.164 1 95.94 56 GLU B C 1
ATOM 1974 O O . GLU B 1 56 ? -17.562 14.164 5.551 1 95.94 56 GLU B O 1
ATOM 1979 N N . GLU B 1 57 ? -19.109 15.711 5.965 1 96.19 57 GLU B N 1
ATOM 1980 C CA . GLU B 1 57 ? -18.594 16.641 4.957 1 96.19 57 GLU B CA 1
ATOM 1981 C C . GLU B 1 57 ? -17.234 17.203 5.367 1 96.19 57 GLU B C 1
ATOM 1983 O O . GLU B 1 57 ? -16.359 17.391 4.531 1 96.19 57 GLU B O 1
ATOM 1988 N N . ALA B 1 58 ? -17.156 17.5 6.645 1 97.06 58 ALA B N 1
ATOM 1989 C CA . ALA B 1 58 ? -15.898 18.031 7.16 1 97.06 58 ALA B CA 1
ATOM 1990 C C . ALA B 1 58 ? -14.766 17.031 6.969 1 97.06 58 ALA B C 1
ATOM 1992 O O . ALA B 1 58 ? -13.672 17.391 6.523 1 97.06 58 ALA B O 1
ATOM 1993 N N . GLU B 1 59 ? -15.102 15.773 7.266 1 97.44 59 GLU B N 1
ATOM 1994 C CA . GLU B 1 59 ? -14.125 14.711 7.082 1 97.44 59 GLU B CA 1
ATOM 1995 C C . GLU B 1 59 ? -13.734 14.57 5.613 1 97.44 59 GLU B C 1
ATOM 1997 O O . GLU B 1 59 ? -12.555 14.438 5.285 1 97.44 59 GLU B O 1
ATOM 2002 N N . MET B 1 60 ? -14.68 14.57 4.793 1 97.38 60 MET B N 1
ATOM 2003 C CA . MET B 1 60 ? -14.445 14.398 3.363 1 97.38 60 MET B CA 1
ATOM 2004 C C . MET B 1 60 ? -13.594 15.539 2.814 1 97.38 60 MET B C 1
ATOM 2006 O O . MET B 1 60 ? -12.664 15.312 2.039 1 97.38 60 MET B O 1
ATOM 2010 N N . LEU B 1 61 ? -13.914 16.766 3.232 1 96.88 61 LEU B N 1
ATOM 2011 C CA . LEU B 1 61 ? -13.172 17.938 2.779 1 96.88 61 LEU B CA 1
ATOM 2012 C C . LEU B 1 61 ? -11.719 17.875 3.252 1 96.88 61 LEU B C 1
ATOM 2014 O O . LEU B 1 61 ? -10.805 18.156 2.482 1 96.88 61 LEU B O 1
ATOM 2018 N N . SER B 1 62 ? -11.539 17.578 4.504 1 97.38 62 SER B N 1
ATOM 2019 C CA . SER B 1 62 ? -10.195 17.438 5.059 1 97.38 62 SER B CA 1
ATOM 2020 C C . SER B 1 62 ? -9.391 16.391 4.297 1 97.38 62 SER B C 1
ATOM 2022 O O . SER B 1 62 ? -8.234 16.625 3.945 1 97.38 62 SER B O 1
ATOM 2024 N N . THR B 1 63 ? -10.023 15.258 3.99 1 98.19 63 THR B N 1
ATOM 2025 C CA . THR B 1 63 ? -9.367 14.18 3.252 1 98.19 63 THR B CA 1
ATOM 2026 C C . THR B 1 63 ? -8.93 14.664 1.871 1 98.19 63 THR B C 1
ATOM 2028 O O . THR B 1 63 ? -7.789 14.438 1.463 1 98.19 63 THR B O 1
ATOM 2031 N N . GLU B 1 64 ? -9.797 15.359 1.21 1 97.06 64 GLU B N 1
ATOM 2032 C CA . GLU B 1 64 ? -9.5 15.828 -0.14 1 97.06 64 GLU B CA 1
ATOM 2033 C C . GLU B 1 64 ? -8.391 16.875 -0.128 1 97.06 64 GLU B C 1
ATOM 2035 O O . GLU B 1 64 ? -7.555 16.906 -1.032 1 97.06 64 GLU B O 1
ATOM 2040 N N . ALA B 1 65 ? -8.461 17.703 0.833 1 96.56 65 ALA B N 1
ATOM 2041 C CA . ALA B 1 65 ? -7.402 18.703 0.968 1 96.56 65 ALA B CA 1
ATOM 2042 C C . ALA B 1 65 ? -6.043 18.031 1.159 1 96.56 65 ALA B C 1
ATOM 2044 O O . ALA B 1 65 ? -5.059 18.438 0.535 1 96.56 65 ALA B O 1
ATOM 2045 N N . LEU B 1 66 ? -6.023 17.047 2.002 1 98 66 LEU B N 1
ATOM 2046 C CA . LEU B 1 66 ? -4.789 16.297 2.223 1 98 66 LEU B CA 1
ATOM 2047 C C . LEU B 1 66 ? -4.34 15.609 0.941 1 98 66 LEU B C 1
ATOM 2049 O O . LEU B 1 66 ? -3.15 15.617 0.613 1 98 66 LEU B O 1
ATOM 2053 N N . ARG B 1 67 ? -5.277 14.984 0.26 1 97.62 67 ARG B N 1
ATOM 2054 C CA . ARG B 1 67 ? -4.965 14.297 -0.987 1 97.62 67 ARG B CA 1
ATOM 2055 C C . ARG B 1 67 ? -4.402 15.266 -2.023 1 97.62 67 ARG B C 1
ATOM 2057 O O . ARG B 1 67 ? -3.434 14.945 -2.715 1 97.62 67 ARG B O 1
ATOM 2064 N N . LEU B 1 68 ? -5.027 16.406 -2.123 1 95.44 68 LEU B N 1
ATOM 2065 C CA . LEU B 1 68 ? -4.547 17.422 -3.055 1 95.44 68 LEU B CA 1
ATOM 2066 C C . LEU B 1 68 ? -3.123 17.844 -2.707 1 95.44 68 LEU B C 1
ATOM 2068 O O . LEU B 1 68 ? -2.271 17.953 -3.592 1 95.44 68 LEU B O 1
ATOM 2072 N N . TRP B 1 69 ? -2.879 18.141 -1.449 1 95.69 69 TRP B N 1
ATOM 2073 C CA . TRP B 1 69 ? -1.533 18.5 -1.014 1 95.69 69 TRP B CA 1
ATOM 2074 C C . TRP B 1 69 ? -0.544 17.375 -1.312 1 95.69 69 TRP B C 1
ATOM 2076 O O . TRP B 1 69 ? 0.583 17.641 -1.744 1 95.69 69 TRP B O 1
ATOM 2086 N N . ALA B 1 70 ? -0.968 16.141 -1.104 1 97.06 70 ALA B N 1
ATOM 2087 C CA . ALA B 1 70 ? -0.101 15 -1.398 1 97.06 70 ALA B CA 1
ATOM 2088 C C . ALA B 1 70 ? 0.288 14.977 -2.873 1 97.06 70 ALA B C 1
ATOM 2090 O O . ALA B 1 70 ? 1.445 14.719 -3.211 1 97.06 70 ALA B O 1
ATOM 2091 N N . VAL B 1 71 ? -0.629 15.164 -3.738 1 94.44 71 VAL B N 1
ATOM 2092 C CA . VAL B 1 71 ? -0.358 15.219 -5.172 1 94.44 71 VAL B CA 1
ATOM 2093 C C . VAL B 1 71 ? 0.632 16.344 -5.469 1 94.44 71 VAL B C 1
ATOM 2095 O O . VAL B 1 71 ? 1.633 16.125 -6.156 1 94.44 71 VAL B O 1
ATOM 2098 N N . ALA B 1 72 ? 0.411 17.531 -4.961 1 90.69 72 ALA B N 1
ATOM 2099 C CA . ALA B 1 72 ? 1.319 18.672 -5.152 1 90.69 72 ALA B CA 1
ATOM 2100 C C . ALA B 1 72 ? 2.723 18.328 -4.656 1 90.69 72 ALA B C 1
ATOM 2102 O O . ALA B 1 72 ? 3.715 18.641 -5.32 1 90.69 72 ALA B O 1
ATOM 2103 N N . ALA B 1 73 ? 2.783 17.734 -3.5 1 93.25 73 ALA B N 1
ATOM 2104 C CA . ALA B 1 73 ? 4.062 17.359 -2.904 1 93.25 73 ALA B CA 1
ATOM 2105 C C . ALA B 1 73 ? 4.816 16.391 -3.801 1 93.25 73 ALA B C 1
ATOM 2107 O O . ALA B 1 73 ? 6.047 16.422 -3.871 1 93.25 73 ALA B O 1
ATOM 2108 N N . SER B 1 74 ? 4.078 15.5 -4.445 1 91.94 74 SER B N 1
ATOM 2109 C CA . SER B 1 74 ? 4.711 14.539 -5.348 1 91.94 74 SER B CA 1
ATOM 2110 C C . SER B 1 74 ? 5.395 15.25 -6.512 1 91.94 74 SER B C 1
ATOM 2112 O O . SER B 1 74 ? 6.273 14.68 -7.16 1 91.94 74 SER B O 1
ATOM 2114 N N . TYR B 1 75 ? 5.004 16.438 -6.707 1 85.69 75 TYR B N 1
ATOM 2115 C CA . TYR B 1 75 ? 5.633 17.25 -7.742 1 85.69 75 TYR B CA 1
ATOM 2116 C C . TYR B 1 75 ? 6.594 18.266 -7.133 1 85.69 75 TYR B C 1
ATOM 2118 O O . TYR B 1 75 ? 7.008 19.219 -7.801 1 85.69 75 TYR B O 1
ATOM 2126 N N . GLY B 1 76 ? 6.895 18.016 -5.91 1 85.94 76 GLY B N 1
ATOM 2127 C CA . GLY B 1 76 ? 7.887 18.844 -5.242 1 85.94 76 GLY B CA 1
ATOM 2128 C C . GLY B 1 76 ? 7.332 20.172 -4.754 1 85.94 76 GLY B C 1
ATOM 2129 O O . GLY B 1 76 ? 8.094 21.094 -4.465 1 85.94 76 GLY B O 1
ATOM 2130 N N . GLN B 1 77 ? 6.012 20.297 -4.754 1 84.94 77 GLN B N 1
ATOM 2131 C CA . GLN B 1 77 ? 5.371 21.531 -4.316 1 84.94 77 GLN B CA 1
ATOM 2132 C C . GLN B 1 77 ? 4.805 21.391 -2.908 1 84.94 77 GLN B C 1
ATOM 2134 O O . GLN B 1 77 ? 4.727 20.281 -2.375 1 84.94 77 GLN B O 1
ATOM 2139 N N . GLY B 1 78 ? 4.629 22.5 -2.229 1 89.75 78 GLY B N 1
ATOM 2140 C CA . GLY B 1 78 ? 3.924 22.484 -0.957 1 89.75 78 GLY B CA 1
ATOM 2141 C C . GLY B 1 78 ? 4.855 22.438 0.241 1 89.75 78 GLY B C 1
ATOM 2142 O O . GLY B 1 78 ? 4.406 22.266 1.375 1 89.75 78 GLY B O 1
ATOM 2143 N N . GLY B 1 79 ? 6.078 22.516 0.017 1 90.88 79 GLY B N 1
ATOM 2144 C CA . GLY B 1 79 ? 7.031 22.562 1.116 1 90.88 79 GLY B CA 1
ATOM 2145 C C . GLY B 1 79 ? 6.805 23.734 2.053 1 90.88 79 GLY B C 1
ATOM 2146 O O . GLY B 1 79 ? 6.957 23.609 3.268 1 90.88 79 GLY B O 1
ATOM 2147 N N . TYR B 1 80 ? 6.484 24.875 1.508 1 88.5 80 TYR B N 1
ATOM 2148 C CA . TYR B 1 80 ? 6.195 26.047 2.316 1 88.5 80 TYR B CA 1
ATOM 2149 C C . TYR B 1 80 ? 4.992 25.812 3.221 1 88.5 80 TYR B C 1
ATOM 2151 O O . TYR B 1 80 ? 4.98 26.25 4.375 1 88.5 80 TYR B O 1
ATOM 2159 N N . LEU B 1 81 ? 4.008 25.125 2.719 1 92.25 81 LEU B N 1
ATOM 2160 C CA . LEU B 1 81 ? 2.822 24.797 3.506 1 92.25 81 LEU B CA 1
ATOM 2161 C C . LEU B 1 81 ? 3.178 23.875 4.668 1 92.25 81 LEU B C 1
ATOM 2163 O O . LEU B 1 81 ? 2.643 24.031 5.77 1 92.25 81 LEU B O 1
ATOM 2167 N N . TYR B 1 82 ? 4.059 22.938 4.359 1 94.25 82 TYR B N 1
ATOM 2168 C CA . TYR B 1 82 ? 4.504 22.016 5.41 1 94.25 82 TYR B CA 1
ATOM 2169 C C . TYR B 1 82 ? 5.145 22.797 6.562 1 94.25 82 TYR B C 1
ATOM 2171 O O . TYR B 1 82 ? 4.859 22.516 7.73 1 94.25 82 TYR B O 1
ATOM 2179 N N . ARG B 1 83 ? 5.938 23.703 6.266 1 92.81 83 ARG B N 1
ATOM 2180 C CA . ARG B 1 83 ? 6.59 24.516 7.293 1 92.81 83 ARG B CA 1
ATOM 2181 C C . ARG B 1 83 ? 5.57 25.328 8.078 1 92.81 83 ARG B C 1
ATOM 2183 O O . ARG B 1 83 ? 5.633 25.391 9.312 1 92.81 83 ARG B O 1
ATOM 2190 N N . GLU B 1 84 ? 4.664 25.891 7.293 1 92.19 84 GLU B N 1
ATOM 2191 C CA . GLU B 1 84 ? 3.639 26.719 7.91 1 92.19 84 GLU B CA 1
ATOM 2192 C C . GLU B 1 84 ? 2.701 25.891 8.781 1 92.19 84 GLU B C 1
ATOM 2194 O O . GLU B 1 84 ? 2.262 26.359 9.836 1 92.19 84 GLU B O 1
ATOM 2199 N N . LEU B 1 85 ? 2.455 24.734 8.328 1 96.12 85 LEU B N 1
ATOM 2200 C CA . LEU B 1 85 ? 1.414 23.938 8.977 1 96.12 85 LEU B CA 1
ATOM 2201 C C . LEU B 1 85 ? 2.018 22.781 9.766 1 96.12 85 LEU B C 1
ATOM 2203 O O . LEU B 1 85 ? 1.315 21.844 10.117 1 96.12 85 LEU B O 1
ATOM 2207 N N . TYR B 1 86 ? 3.252 22.828 10.047 1 95.75 86 TYR B N 1
ATOM 2208 C CA . TYR B 1 86 ? 3.951 21.75 10.727 1 95.75 86 TYR B CA 1
ATOM 2209 C C . TYR B 1 86 ? 3.307 21.453 12.078 1 95.75 86 TYR B C 1
ATOM 2211 O O . TYR B 1 86 ? 2.953 20.297 12.367 1 95.75 86 TYR B O 1
ATOM 2219 N N . PRO B 1 87 ? 3.082 22.484 12.922 1 96.38 87 PRO B N 1
ATOM 2220 C CA . PRO B 1 87 ? 2.455 22.203 14.211 1 96.38 87 PRO B CA 1
ATOM 2221 C C . PRO B 1 87 ? 1.086 21.531 14.07 1 96.38 87 PRO B C 1
ATOM 2223 O O . PRO B 1 87 ? 0.718 20.688 14.883 1 96.38 87 PRO B O 1
ATOM 2226 N N . VAL B 1 88 ? 0.299 21.922 13.047 1 97.19 88 VAL B N 1
ATOM 2227 C CA . VAL B 1 88 ? -1.029 21.375 12.805 1 97.19 88 VAL B CA 1
ATOM 2228 C C . VAL B 1 88 ? -0.915 19.906 12.43 1 97.19 88 VAL B C 1
ATOM 2230 O O . VAL B 1 88 ? -1.663 19.062 12.938 1 97.19 88 VAL B O 1
ATOM 2233 N N . LEU B 1 89 ? -0.005 19.625 11.562 1 97.62 89 LEU B N 1
ATOM 2234 C CA . LEU B 1 89 ? 0.208 18.25 11.125 1 97.62 89 LEU B CA 1
ATOM 2235 C C . LEU B 1 89 ? 0.686 17.375 12.273 1 97.62 89 LEU B C 1
ATOM 2237 O O . LEU B 1 89 ? 0.259 16.234 12.406 1 97.62 89 LEU B O 1
ATOM 2241 N N . MET B 1 90 ? 1.505 17.891 13.133 1 97.06 90 MET B N 1
ATOM 2242 C CA . MET B 1 90 ? 1.981 17.172 14.312 1 97.06 90 MET B CA 1
ATOM 2243 C C . MET B 1 90 ? 0.829 16.859 15.258 1 97.06 90 MET B C 1
ATOM 2245 O O . MET B 1 90 ? 0.716 15.727 15.75 1 97.06 90 MET B O 1
ATOM 2249 N N . ARG B 1 91 ? 0.062 17.812 15.445 1 96.69 91 ARG B N 1
ATOM 2250 C CA . ARG B 1 91 ? -1.1 17.609 16.312 1 96.69 91 ARG B CA 1
ATOM 2251 C C . ARG B 1 91 ? -2.031 16.547 15.719 1 96.69 91 ARG B C 1
ATOM 2253 O O . ARG B 1 91 ? -2.539 15.695 16.453 1 96.69 91 ARG B O 1
ATOM 2260 N N . ALA B 1 92 ? -2.252 16.656 14.414 1 97.44 92 ALA B N 1
ATOM 2261 C CA . ALA B 1 92 ? -3.107 15.68 13.742 1 97.44 92 ALA B CA 1
ATOM 2262 C C . ALA B 1 92 ? -2.561 14.266 13.914 1 97.44 92 ALA B C 1
ATOM 2264 O O . ALA B 1 92 ? -3.322 13.32 14.148 1 97.44 92 ALA B O 1
ATOM 2265 N N . LEU B 1 93 ? -1.263 14.078 13.766 1 97.94 93 LEU B N 1
ATOM 2266 C CA . LEU B 1 93 ? -0.627 12.773 13.938 1 97.94 93 LEU B CA 1
ATOM 2267 C C . LEU B 1 93 ? -0.761 12.297 15.383 1 97.94 93 LEU B C 1
ATOM 2269 O O . LEU B 1 93 ? -0.989 11.109 15.625 1 97.94 93 LEU B O 1
ATOM 2273 N N . GLN B 1 94 ? -0.671 13.195 16.297 1 97.62 94 GLN B N 1
ATOM 2274 C CA . GLN B 1 94 ? -0.681 12.859 17.719 1 97.62 94 GLN B CA 1
ATOM 2275 C C . GLN B 1 94 ? -2.062 12.391 18.172 1 97.62 94 GLN B C 1
ATOM 2277 O O . GLN B 1 94 ? -2.186 11.656 19.156 1 97.62 94 GLN B O 1
ATOM 2282 N N . VAL B 1 95 ? -3.076 12.773 17.453 1 97.25 95 VAL B N 1
ATOM 2283 C CA . VAL B 1 95 ? -4.438 12.422 17.844 1 97.25 95 VAL B CA 1
ATOM 2284 C C . VAL B 1 95 ? -4.812 11.07 17.234 1 97.25 95 VAL B C 1
ATOM 2286 O O . VAL B 1 95 ? -5.801 10.453 17.641 1 97.25 95 VAL B O 1
ATOM 2289 N N . VAL B 1 96 ? -4.055 10.578 16.281 1 98.38 96 VAL B N 1
ATOM 2290 C CA . VAL B 1 96 ? -4.379 9.391 15.508 1 98.38 96 VAL B CA 1
ATOM 2291 C C . VAL B 1 96 ? -4.602 8.203 16.453 1 98.38 96 VAL B C 1
ATOM 2293 O O . VAL B 1 96 ? -5.59 7.477 16.312 1 98.38 96 VAL B O 1
ATOM 2296 N N . PRO B 1 97 ? -3.699 7.934 17.516 1 98.12 97 PRO B N 1
ATOM 2297 C CA . PRO B 1 97 ? -3.93 6.785 18.391 1 98.12 97 PRO B CA 1
ATOM 2298 C C . PRO B 1 97 ? -5.293 6.828 19.078 1 98.12 97 PRO B C 1
ATOM 2300 O O . PRO B 1 97 ? -5.961 5.797 19.203 1 98.12 97 PRO B O 1
ATOM 2303 N N . ARG B 1 98 ? -5.656 7.988 19.438 1 97.38 98 ARG B N 1
ATOM 2304 C CA . ARG B 1 98 ? -6.965 8.141 20.062 1 97.38 98 ARG B CA 1
ATOM 2305 C C . ARG B 1 98 ? -8.086 7.832 19.062 1 97.38 98 ARG B C 1
ATOM 2307 O O . ARG B 1 98 ? -9.055 7.16 19.422 1 97.38 98 ARG B O 1
ATOM 2314 N N . GLU B 1 99 ? -7.992 8.328 17.891 1 97.25 99 GLU B N 1
ATOM 2315 C CA . GLU B 1 99 ? -9 8.078 16.859 1 97.25 99 GLU B CA 1
ATOM 2316 C C . GLU B 1 99 ? -9.086 6.594 16.531 1 97.25 99 GLU B C 1
ATOM 2318 O O . GLU B 1 99 ? -10.18 6.07 16.281 1 97.25 99 GLU B O 1
ATOM 2323 N N . LEU B 1 100 ? -7.938 5.941 16.5 1 98.06 100 LEU B N 1
ATOM 2324 C CA . LEU B 1 100 ? -7.895 4.516 16.203 1 98.06 100 LEU B CA 1
ATOM 2325 C C . LEU B 1 100 ? -8.523 3.707 17.344 1 98.06 100 LEU B C 1
ATOM 2327 O O . LEU B 1 100 ? -8.938 2.562 17.141 1 98.06 100 LEU B O 1
ATOM 2331 N N . SER B 1 101 ? -8.617 4.23 18.484 1 96.94 101 SER B N 1
ATOM 2332 C CA . SER B 1 101 ? -9.148 3.525 19.656 1 96.94 101 SER B CA 1
ATOM 2333 C C . SER B 1 101 ? -10.664 3.633 19.719 1 96.94 101 SER B C 1
ATOM 2335 O O . SER B 1 101 ? -11.305 2.951 20.531 1 96.94 101 SER B O 1
ATOM 2337 N N . THR B 1 102 ? -11.219 4.492 18.891 1 95.12 102 THR B N 1
ATOM 2338 C CA . THR B 1 102 ? -12.664 4.656 18.859 1 95.12 102 THR B CA 1
ATOM 2339 C C . THR B 1 102 ? -13.336 3.455 18.219 1 95.12 102 THR B C 1
ATOM 2341 O O . THR B 1 102 ? -12.898 2.99 17.156 1 95.12 102 THR B O 1
ATOM 2344 N N . HIS B 1 103 ? -14.406 2.855 18.797 1 93.56 103 HIS B N 1
ATOM 2345 C CA . HIS B 1 103 ? -15.125 1.701 18.266 1 93.56 103 HIS B CA 1
ATOM 2346 C C . HIS B 1 103 ? -16.609 2.012 18.094 1 93.56 103 HIS B C 1
ATOM 2348 O O . HIS B 1 103 ? -17.266 2.48 19.016 1 93.56 103 HIS B O 1
ATOM 2354 N N . PRO B 1 104 ? -17.188 1.766 16.906 1 95.19 104 PRO B N 1
ATOM 2355 C CA . PRO B 1 104 ? -16.531 1.215 15.719 1 95.19 104 PRO B CA 1
ATOM 2356 C C . PRO B 1 104 ? -15.703 2.252 14.969 1 95.19 104 PRO B C 1
ATOM 2358 O O . PRO B 1 104 ? -15.969 3.453 15.07 1 95.19 104 PRO B O 1
ATOM 2361 N N . PRO B 1 105 ? -14.711 1.69 14.25 1 95.94 105 PRO B N 1
ATOM 2362 C CA . PRO B 1 105 ? -13.922 2.652 13.477 1 95.94 105 PRO B CA 1
ATOM 2363 C C . PRO B 1 105 ? -14.766 3.42 12.461 1 95.94 105 PRO B C 1
ATOM 2365 O O . PRO B 1 105 ? -15.688 2.857 11.867 1 95.94 105 PRO B O 1
ATOM 2368 N N . GLN B 1 106 ? -14.531 4.66 12.359 1 95.81 106 GLN B N 1
ATOM 2369 C CA . GLN B 1 106 ? -15.227 5.504 11.391 1 95.81 106 GLN B CA 1
ATOM 2370 C C . GLN B 1 106 ? -14.492 5.516 10.047 1 95.81 106 GLN B C 1
ATOM 2372 O O . GLN B 1 106 ? -13.414 6.102 9.93 1 95.81 106 GLN B O 1
ATOM 2377 N N . PRO B 1 107 ? -15.055 4.93 9.023 1 96.88 107 PRO B N 1
ATOM 2378 C CA . PRO B 1 107 ? -14.359 4.797 7.742 1 96.88 107 PRO B CA 1
ATOM 2379 C C . PRO B 1 107 ? -13.82 6.129 7.219 1 96.88 107 PRO B C 1
ATOM 2381 O O . PRO B 1 107 ? -12.719 6.18 6.664 1 96.88 107 PRO B O 1
ATOM 2384 N N . LEU B 1 108 ? -14.57 7.172 7.406 1 97.69 108 LEU B N 1
ATOM 2385 C CA . LEU B 1 108 ? -14.148 8.477 6.902 1 97.69 108 LEU B CA 1
ATOM 2386 C C . LEU B 1 108 ? -12.906 8.969 7.641 1 97.69 108 LEU B C 1
ATOM 2388 O O . LEU B 1 108 ? -12.008 9.555 7.035 1 97.69 108 LEU B O 1
ATOM 2392 N N . SER B 1 109 ? -12.867 8.781 8.93 1 97.94 109 SER B N 1
ATOM 2393 C CA . SER B 1 109 ? -11.688 9.156 9.695 1 97.94 109 SER B CA 1
ATOM 2394 C C . SER B 1 109 ? -10.469 8.336 9.266 1 97.94 109 SER B C 1
ATOM 2396 O O . SER B 1 109 ? -9.359 8.867 9.203 1 97.94 109 SER B O 1
ATOM 2398 N N . MET B 1 110 ? -10.672 7.098 9 1 98.5 110 MET B N 1
ATOM 2399 C CA . MET B 1 110 ? -9.586 6.234 8.547 1 98.5 110 MET B CA 1
ATOM 2400 C C . MET B 1 110 ? -9.023 6.711 7.211 1 98.5 110 MET B C 1
ATOM 2402 O O . MET B 1 110 ? -7.812 6.688 7 1 98.5 110 MET B O 1
ATOM 2406 N N . GLN B 1 111 ? -9.945 7.129 6.371 1 98.25 111 GLN B N 1
ATOM 2407 C CA . GLN B 1 111 ? -9.523 7.656 5.078 1 98.25 111 GLN B CA 1
ATOM 2408 C C . GLN B 1 111 ? -8.703 8.93 5.246 1 98.25 111 GLN B C 1
ATOM 2410 O O . GLN B 1 111 ? -7.691 9.125 4.562 1 98.25 111 GLN B O 1
ATOM 2415 N N . ARG B 1 112 ? -9.07 9.75 6.086 1 98.56 112 ARG B N 1
ATOM 2416 C CA . ARG B 1 112 ? -8.344 10.984 6.363 1 98.56 112 ARG B CA 1
ATOM 2417 C C . ARG B 1 112 ? -6.953 10.68 6.91 1 98.56 112 ARG B C 1
ATOM 2419 O O . ARG B 1 112 ? -5.965 11.273 6.469 1 98.56 112 ARG B O 1
ATOM 2426 N N . ILE B 1 113 ? -6.902 9.766 7.836 1 98.81 113 ILE B N 1
ATOM 2427 C CA . ILE B 1 113 ? -5.633 9.375 8.445 1 98.81 113 ILE B CA 1
ATOM 2428 C C . ILE B 1 113 ? -4.699 8.812 7.371 1 98.81 113 ILE B C 1
ATOM 2430 O O . ILE B 1 113 ? -3.525 9.188 7.305 1 98.81 113 ILE B O 1
ATOM 2434 N N . ALA B 1 114 ? -5.246 7.93 6.543 1 98.88 114 ALA B N 1
ATOM 2435 C CA . ALA B 1 114 ? -4.445 7.371 5.457 1 98.88 114 ALA B CA 1
ATOM 2436 C C . ALA B 1 114 ? -3.943 8.469 4.523 1 98.88 114 ALA B C 1
ATOM 2438 O O . ALA B 1 114 ? -2.801 8.43 4.062 1 98.88 114 ALA B O 1
ATOM 2439 N N . SER B 1 115 ? -4.777 9.43 4.242 1 98.75 115 SER B N 1
ATOM 2440 C CA . SER B 1 115 ? -4.395 10.547 3.379 1 98.75 115 SER B CA 1
ATOM 2441 C C . SER B 1 115 ? -3.301 11.391 4.02 1 98.75 115 SER B C 1
ATOM 2443 O O . SER B 1 115 ? -2.381 11.852 3.336 1 98.75 115 SER B O 1
ATOM 2445 N N . LEU B 1 116 ? -3.41 11.656 5.27 1 98.69 116 LEU B N 1
ATOM 2446 C CA . LEU B 1 116 ? -2.379 12.367 6.02 1 98.69 116 LEU B CA 1
ATOM 2447 C C . LEU B 1 116 ? -1.033 11.656 5.895 1 98.69 116 LEU B C 1
ATOM 2449 O O . LEU B 1 116 ? -0.023 12.289 5.578 1 98.69 116 LEU B O 1
ATOM 2453 N N . LEU B 1 117 ? -1.074 10.375 6.109 1 98.88 117 LEU B N 1
ATOM 2454 C CA . LEU B 1 117 ? 0.148 9.586 6.027 1 98.88 117 LEU B CA 1
ATOM 2455 C C . LEU B 1 117 ? 0.704 9.586 4.605 1 98.88 117 LEU B C 1
ATOM 2457 O O . LEU B 1 117 ? 1.921 9.609 4.414 1 98.88 117 LEU B O 1
ATOM 2461 N N . THR B 1 118 ? -0.165 9.539 3.627 1 98.81 118 THR B N 1
ATOM 2462 C CA . THR B 1 118 ? 0.248 9.609 2.23 1 98.81 118 THR B CA 1
ATOM 2463 C C . THR B 1 118 ? 0.935 10.945 1.939 1 98.81 118 THR B C 1
ATOM 2465 O O . THR B 1 118 ? 1.977 10.977 1.281 1 98.81 118 THR B O 1
ATOM 2468 N N . LEU B 1 119 ? 0.36 12.023 2.406 1 98.31 119 LEU B N 1
ATOM 2469 C CA . LEU B 1 119 ? 0.983 13.336 2.279 1 98.31 119 LEU B CA 1
ATOM 2470 C C . LEU B 1 119 ? 2.375 13.336 2.904 1 98.31 119 LEU B C 1
ATOM 2472 O O . LEU B 1 119 ? 3.342 13.773 2.273 1 98.31 119 LEU B O 1
ATOM 2476 N N . LEU B 1 120 ? 2.469 12.844 4.109 1 98.12 120 LEU B N 1
ATOM 2477 C CA . LEU B 1 120 ? 3.74 12.836 4.824 1 98.12 120 LEU B CA 1
ATOM 2478 C C . LEU B 1 120 ? 4.762 11.969 4.098 1 98.12 120 LEU B C 1
ATOM 2480 O O . LEU B 1 120 ? 5.961 12.266 4.113 1 98.12 120 LEU B O 1
ATOM 2484 N N . THR B 1 121 ? 4.301 10.891 3.477 1 98.12 121 THR B N 1
ATOM 2485 C CA . THR B 1 121 ? 5.168 10.055 2.648 1 98.12 121 THR B CA 1
ATOM 2486 C C . THR B 1 121 ? 5.777 10.875 1.515 1 98.12 121 THR B C 1
ATOM 2488 O O . THR B 1 121 ? 6.996 10.859 1.32 1 98.12 121 THR B O 1
ATOM 2491 N N . GLN B 1 122 ? 4.953 11.633 0.811 1 96 122 GLN B N 1
ATOM 2492 C CA . GLN B 1 122 ? 5.43 12.414 -0.324 1 96 122 GLN B CA 1
ATOM 2493 C C . GLN B 1 122 ? 6.398 13.5 0.127 1 96 122 GLN B C 1
ATOM 2495 O O . GLN B 1 122 ? 7.398 13.766 -0.542 1 96 122 GLN B O 1
ATOM 2500 N N . LEU B 1 123 ? 6.121 14.109 1.233 1 95.19 123 LEU B N 1
ATOM 2501 C CA . LEU B 1 123 ? 6.996 15.141 1.768 1 95.19 123 LEU B CA 1
ATOM 2502 C C . LEU B 1 123 ? 8.336 14.555 2.199 1 95.19 123 LEU B C 1
ATOM 2504 O O . LEU B 1 123 ? 9.383 15.172 1.994 1 95.19 123 LEU B O 1
ATOM 2508 N N . THR B 1 124 ? 8.273 13.375 2.793 1 95.75 124 THR B N 1
ATOM 2509 C CA . THR B 1 124 ? 9.492 12.688 3.209 1 95.75 124 THR B CA 1
ATOM 2510 C C . THR B 1 124 ? 10.328 12.297 1.997 1 95.75 124 THR B C 1
ATOM 2512 O O . THR B 1 124 ? 11.555 12.438 2.014 1 95.75 124 THR B O 1
ATOM 2515 N N . LEU B 1 125 ? 9.703 11.82 0.981 1 94.56 125 LEU B N 1
ATOM 2516 C CA . LEU B 1 125 ? 10.406 11.477 -0.25 1 94.56 125 LEU B CA 1
ATOM 2517 C C . LEU B 1 125 ? 11.078 12.703 -0.857 1 94.56 125 LEU B C 1
ATOM 2519 O O . LEU B 1 125 ? 12.211 12.625 -1.334 1 94.56 125 LEU B O 1
ATOM 2523 N N . ALA B 1 126 ? 10.375 13.766 -0.847 1 88.94 126 ALA B N 1
ATOM 2524 C CA . ALA B 1 126 ? 10.922 15.016 -1.372 1 88.94 126 ALA B CA 1
ATOM 2525 C C . ALA B 1 126 ? 12.125 15.469 -0.559 1 88.94 126 ALA B C 1
ATOM 2527 O O . ALA B 1 126 ? 13.086 16.016 -1.113 1 88.94 126 ALA B O 1
ATOM 2528 N N . ALA B 1 127 ? 12.102 15.281 0.703 1 88.69 127 ALA B N 1
ATOM 2529 C CA . ALA B 1 127 ? 13.188 15.672 1.595 1 88.69 127 ALA B CA 1
ATOM 2530 C C . ALA B 1 127 ? 14.438 14.836 1.341 1 88.69 127 ALA B C 1
ATOM 2532 O O . ALA B 1 127 ? 15.562 15.305 1.563 1 88.69 127 ALA B O 1
ATOM 2533 N N . GLY B 1 128 ? 14.25 13.586 1.001 1 86.56 128 GLY B N 1
ATOM 2534 C CA . GLY B 1 128 ? 15.367 12.688 0.753 1 86.56 128 GLY B CA 1
ATOM 2535 C C . GLY B 1 128 ? 15.969 12.859 -0.629 1 86.56 128 GLY B C 1
ATOM 2536 O O . GLY B 1 128 ? 17.062 12.359 -0.9 1 86.56 128 GLY B O 1
ATOM 2537 N N . SER B 1 129 ? 15.289 13.445 -1.518 1 80.56 129 SER B N 1
ATOM 2538 C CA . SER B 1 129 ? 15.766 13.609 -2.887 1 80.56 129 SER B CA 1
ATOM 2539 C C . SER B 1 129 ? 16.656 14.836 -3.016 1 80.56 129 SER B C 1
ATOM 2541 O O . SER B 1 129 ? 16.453 15.836 -2.33 1 80.56 129 SER B O 1
ATOM 2543 N N . THR B 1 130 ? 17.938 14.578 -3.424 1 65.88 130 THR B N 1
ATOM 2544 C CA . THR B 1 130 ? 18.859 15.68 -3.662 1 65.88 130 THR B CA 1
ATOM 2545 C C . THR B 1 130 ? 18.328 16.609 -4.75 1 65.88 130 THR B C 1
ATOM 2547 O O . THR B 1 130 ? 17.734 16.156 -5.73 1 65.88 130 THR B O 1
ATOM 2550 N N . PRO B 1 131 ? 18.312 17.812 -4.441 1 55.34 131 PRO B N 1
ATOM 2551 C CA . PRO B 1 131 ? 17.828 18.75 -5.461 1 55.34 131 PRO B CA 1
ATOM 2552 C C . PRO B 1 131 ? 18.484 18.516 -6.828 1 55.34 131 PRO B C 1
ATOM 2554 O O . PRO B 1 131 ? 19.672 18.188 -6.902 1 55.34 131 PRO B O 1
ATOM 2557 N N . ALA B 1 132 ? 17.859 17.844 -7.777 1 46.28 132 ALA B N 1
ATOM 2558 C CA . ALA B 1 132 ? 18.438 17.797 -9.117 1 46.28 132 ALA B CA 1
ATOM 2559 C C . ALA B 1 132 ? 19.172 19.094 -9.438 1 46.28 132 ALA B C 1
ATOM 2561 O O . ALA B 1 132 ? 18.656 20.188 -9.188 1 46.28 132 ALA B O 1
ATOM 2562 N N . GLU B 1 133 ? 20.5 19.031 -9.578 1 47 133 GLU B N 1
ATOM 2563 C CA . GLU B 1 133 ? 21.219 20.141 -10.211 1 47 133 GLU B CA 1
ATOM 2564 C C . GLU B 1 133 ? 20.453 20.688 -11.406 1 47 133 GLU B C 1
ATOM 2566 O O . GLU B 1 133 ? 20.172 19.969 -12.359 1 47 133 GLU B O 1
ATOM 2571 N N . THR B 1 134 ? 19.375 21.297 -11.367 1 41.34 134 THR B N 1
ATOM 2572 C CA . THR B 1 134 ? 18.969 22.016 -12.57 1 41.34 134 THR B CA 1
ATOM 2573 C C . THR B 1 134 ? 20.188 22.453 -13.375 1 41.34 134 THR B C 1
ATOM 2575 O O . THR B 1 134 ? 21.109 23.078 -12.828 1 41.34 134 THR B O 1
ATOM 2578 N N . ILE B 1 135 ? 20.703 21.719 -14.445 1 43.75 135 ILE B N 1
ATOM 2579 C CA . ILE B 1 135 ? 21.547 22.312 -15.484 1 43.75 135 ILE B CA 1
ATOM 2580 C C . ILE B 1 135 ? 21.219 23.797 -15.617 1 43.75 135 ILE B C 1
ATOM 2582 O O . ILE B 1 135 ? 20.078 24.172 -15.844 1 43.75 135 ILE B O 1
ATOM 2586 N N . SER B 1 136 ? 22.094 24.75 -15.266 1 39.75 136 SER B N 1
ATOM 2587 C CA . SER B 1 136 ? 22.234 26.188 -15.367 1 39.75 136 SER B CA 1
ATOM 2588 C C . SER B 1 136 ? 22.031 26.672 -16.797 1 39.75 136 SER B C 1
ATOM 2590 O O . SER B 1 136 ? 22.281 27.828 -17.109 1 39.75 136 SER B O 1
ATOM 2592 N N . ASP B 1 137 ? 22.406 25.984 -17.922 1 40.41 137 ASP B N 1
ATOM 2593 C CA . ASP B 1 137 ? 22.734 26.922 -18.984 1 40.41 137 ASP B CA 1
ATOM 2594 C C . ASP B 1 137 ? 21.609 27.938 -19.203 1 40.41 137 ASP B C 1
ATOM 2596 O O . ASP B 1 137 ? 21.828 29 -19.781 1 40.41 137 ASP B O 1
ATOM 2600 N N . SER B 1 138 ? 20.594 27.688 -20.109 1 41.81 138 SER B N 1
ATOM 2601 C CA . SER B 1 138 ? 19.906 28.766 -20.797 1 41.81 138 SER B CA 1
ATOM 2602 C C . SER B 1 138 ? 19.359 29.797 -19.828 1 41.81 138 SER B C 1
ATOM 2604 O O . SER B 1 138 ? 18.969 29.453 -18.703 1 41.81 138 SER B O 1
ATOM 2606 N N . ALA B 1 139 ? 19.359 31.328 -20.344 1 36.84 139 ALA B N 1
ATOM 2607 C CA . ALA B 1 139 ? 19.203 32.719 -19.938 1 36.84 139 ALA B CA 1
ATOM 2608 C C . ALA B 1 139 ? 18.094 32.844 -18.906 1 36.84 139 ALA B C 1
ATOM 2610 O O . ALA B 1 139 ? 18.312 33.438 -17.828 1 36.84 139 ALA B O 1
ATOM 2611 N N . GLU B 1 140 ? 17 33.969 -19.297 1 35.53 140 GLU B N 1
ATOM 2612 C CA . GLU B 1 140 ? 16.062 35.031 -18.906 1 35.53 140 GLU B CA 1
ATOM 2613 C C . GLU B 1 140 ? 14.898 34.438 -18.109 1 35.53 140 GLU B C 1
ATOM 2615 O O . GLU B 1 140 ? 14.008 35.188 -17.672 1 35.53 140 GLU B O 1
ATOM 2620 N N . ALA B 1 141 ? 14.188 33.531 -18.609 1 38.59 141 ALA B N 1
ATOM 2621 C CA . ALA B 1 141 ? 12.82 33.625 -18.094 1 38.59 141 ALA B CA 1
ATOM 2622 C C . ALA B 1 141 ? 12.805 33.625 -16.562 1 38.59 141 ALA B C 1
ATOM 2624 O O . ALA B 1 141 ? 13.438 32.75 -15.938 1 38.59 141 ALA B O 1
ATOM 2625 N N . SER B 1 142 ? 12.328 34.781 -15.898 1 36.69 142 SER B N 1
ATOM 2626 C CA . SER B 1 142 ? 12.125 35.531 -14.664 1 36.69 142 SER B CA 1
ATOM 2627 C C . SER B 1 142 ? 11.977 34.562 -13.469 1 36.69 142 SER B C 1
ATOM 2629 O O . SER B 1 142 ? 12.688 34.719 -12.469 1 36.69 142 SER B O 1
ATOM 2631 N N . LEU B 1 143 ? 10.617 34.531 -12.977 1 36.38 143 LEU B N 1
ATOM 2632 C CA . LEU B 1 143 ? 10.008 35 -11.742 1 36.38 143 LEU B CA 1
ATOM 2633 C C . LEU B 1 143 ? 10.344 34.094 -10.578 1 36.38 143 LEU B C 1
ATOM 2635 O O . LEU B 1 143 ? 11.023 34.5 -9.633 1 36.38 143 LEU B O 1
ATOM 2639 N N . SER B 1 144 ? 9.25 33.438 -9.836 1 39.31 144 SER B N 1
ATOM 2640 C CA . SER B 1 144 ? 8.75 33.531 -8.461 1 39.31 144 SER B CA 1
ATOM 2641 C C . SER B 1 144 ? 9.516 32.594 -7.527 1 39.31 144 SER B C 1
ATOM 2643 O O . SER B 1 144 ? 10.297 31.766 -7.98 1 39.31 144 SER B O 1
ATOM 2645 N N . ALA B 1 145 ? 8.68 31.688 -6.484 1 42.5 145 ALA B N 1
ATOM 2646 C CA . ALA B 1 145 ? 8.797 31.156 -5.125 1 42.5 145 ALA B CA 1
ATOM 2647 C C . ALA B 1 145 ? 9.797 30.016 -5.066 1 42.5 145 ALA B C 1
ATOM 2649 O O . ALA B 1 145 ? 9.703 29.047 -5.84 1 42.5 145 ALA B O 1
ATOM 2650 N N . THR B 1 146 ? 11.031 30.281 -4.859 1 48.53 146 THR B N 1
ATOM 2651 C CA . THR B 1 146 ? 11.977 29.281 -4.395 1 48.53 146 THR B CA 1
ATOM 2652 C C . THR B 1 146 ? 11.25 28.062 -3.832 1 48.53 146 THR B C 1
ATOM 2654 O O . THR B 1 146 ? 10.492 28.188 -2.867 1 48.53 146 THR B O 1
ATOM 2657 N N . PRO B 1 147 ? 11.016 27.031 -4.523 1 54.88 147 PRO B N 1
ATOM 2658 C CA . PRO B 1 147 ? 10.297 25.875 -3.982 1 54.88 147 PRO B CA 1
ATOM 2659 C C . PRO B 1 147 ? 10.695 25.547 -2.545 1 54.88 147 PRO B C 1
ATOM 2661 O O . PRO B 1 147 ? 11.875 25.594 -2.203 1 54.88 147 PRO B O 1
ATOM 2664 N N . SER B 1 148 ? 9.945 26.094 -1.408 1 69.38 148 SER B N 1
ATOM 2665 C CA . SER B 1 148 ? 10.156 25.719 -0.012 1 69.38 148 SER B CA 1
ATOM 2666 C C . SER B 1 148 ? 10.469 24.234 0.13 1 69.38 148 SER B C 1
ATOM 2668 O O . SER B 1 148 ? 9.57 23.406 0.027 1 69.38 148 SER B O 1
ATOM 2670 N N . LEU B 1 149 ? 11.812 23.844 0.02 1 79.19 149 LEU B N 1
ATOM 2671 C CA . LEU B 1 149 ? 12.273 22.469 0.162 1 79.19 149 LEU B CA 1
ATOM 2672 C C . LEU B 1 149 ? 12.086 21.969 1.594 1 79.19 149 LEU B C 1
ATOM 2674 O O . LEU B 1 149 ? 12.32 22.719 2.547 1 79.19 149 LEU B O 1
ATOM 2678 N N . VAL B 1 150 ? 11.477 20.938 1.727 1 89.88 150 VAL B N 1
ATOM 2679 C CA . VAL B 1 150 ? 11.391 20.234 3.004 1 89.88 150 VAL B CA 1
ATOM 2680 C C . VAL B 1 150 ? 12.695 19.484 3.273 1 89.88 150 VAL B C 1
ATOM 2682 O O . VAL B 1 150 ? 13.211 18.797 2.393 1 89.88 150 VAL B O 1
ATOM 2685 N N . THR B 1 151 ? 13.305 19.719 4.43 1 89.19 151 THR B N 1
ATOM 2686 C CA . THR B 1 151 ? 14.578 19.094 4.781 1 89.19 151 THR B CA 1
ATOM 2687 C C . THR B 1 151 ? 14.352 17.844 5.621 1 89.19 151 THR B C 1
ATOM 2689 O O . THR B 1 151 ? 13.281 17.672 6.207 1 89.19 151 THR B O 1
ATOM 2692 N N . TRP B 1 152 ? 15.406 17.031 5.734 1 91.31 152 TRP B N 1
ATOM 2693 C CA . TRP B 1 152 ? 15.344 15.812 6.531 1 91.31 152 TRP B CA 1
ATOM 2694 C C . TRP B 1 152 ? 15.094 16.141 8 1 91.31 152 TRP B C 1
ATOM 2696 O O . TRP B 1 152 ? 14.344 15.43 8.68 1 91.31 152 TRP B O 1
ATOM 2706 N N . THR B 1 153 ? 15.664 17.203 8.414 1 90.88 153 THR B N 1
ATOM 2707 C CA . THR B 1 153 ? 15.516 17.609 9.812 1 90.88 153 THR B CA 1
ATOM 2708 C C . THR B 1 153 ? 14.047 17.859 10.148 1 90.88 153 THR B C 1
ATOM 2710 O O . THR B 1 153 ? 13.609 17.625 11.273 1 90.88 153 THR B O 1
ATOM 2713 N N . GLN B 1 154 ? 13.32 18.312 9.141 1 91.44 154 GLN B N 1
ATOM 2714 C CA . GLN B 1 154 ? 11.922 18.672 9.344 1 91.44 154 GLN B CA 1
ATOM 2715 C C . GLN B 1 154 ? 11.039 17.422 9.367 1 91.44 154 GLN B C 1
ATOM 2717 O O . GLN B 1 154 ? 9.945 17.438 9.922 1 91.44 154 GLN B O 1
ATOM 2722 N N . VAL B 1 155 ? 11.492 16.328 8.797 1 93.94 155 VAL B N 1
ATOM 2723 C CA . VAL B 1 155 ? 10.625 15.156 8.68 1 93.94 155 VAL B CA 1
ATOM 2724 C C . VAL B 1 155 ? 11.125 14.047 9.594 1 93.94 155 VAL B C 1
ATOM 2726 O O . VAL B 1 155 ? 10.422 13.062 9.828 1 93.94 155 VAL B O 1
ATOM 2729 N N . SER B 1 156 ? 12.234 14.156 10.188 1 93.19 156 SER B N 1
ATOM 2730 C CA . SER B 1 156 ? 12.859 13.094 10.969 1 93.19 156 SER B CA 1
ATOM 2731 C C . SER B 1 156 ? 12.047 12.781 12.219 1 93.19 156 SER B C 1
ATOM 2733 O O . SER B 1 156 ? 12.047 11.641 12.703 1 93.19 156 SER B O 1
ATOM 2735 N N . GLY B 1 157 ? 11.344 13.781 12.758 1 94.44 157 GLY B N 1
ATOM 2736 C CA . GLY B 1 157 ? 10.602 13.617 13.992 1 94.44 157 GLY B CA 1
ATOM 2737 C C . GLY B 1 157 ? 9.25 12.953 13.789 1 94.44 157 GLY B C 1
ATOM 2738 O O . GLY B 1 157 ? 8.523 12.695 14.75 1 94.44 157 GLY B O 1
ATOM 2739 N N . LEU B 1 158 ? 8.914 12.578 12.555 1 96.69 158 LEU B N 1
ATOM 2740 C CA . LEU B 1 158 ? 7.598 12.031 12.25 1 96.69 158 LEU B CA 1
ATOM 2741 C C . LEU B 1 158 ? 7.555 10.531 12.539 1 96.69 158 LEU B C 1
ATOM 2743 O O . LEU B 1 158 ? 6.508 9.992 12.906 1 96.69 158 LEU B O 1
ATOM 2747 N N . GLN B 1 159 ? 8.711 9.859 12.367 1 96.94 159 GLN B N 1
ATOM 2748 C CA . GLN B 1 159 ? 8.797 8.398 12.43 1 96.94 159 GLN B CA 1
ATOM 2749 C C . GLN B 1 159 ? 8.328 7.879 13.789 1 96.94 159 GLN B C 1
ATOM 2751 O O . GLN B 1 159 ? 7.578 6.906 13.852 1 96.94 159 GLN B O 1
ATOM 2756 N N . PRO B 1 160 ? 8.664 8.492 14.969 1 96.81 160 PRO B N 1
ATOM 2757 C CA . PRO B 1 160 ? 8.234 7.98 16.266 1 96.81 160 PRO B CA 1
ATOM 2758 C C . PRO B 1 160 ? 6.719 8.062 16.469 1 96.81 160 PRO B C 1
ATOM 2760 O O . PRO B 1 160 ? 6.168 7.395 17.344 1 96.81 160 PRO B O 1
ATOM 2763 N N . LEU B 1 161 ? 6.098 8.844 15.664 1 97.81 161 LEU B N 1
ATOM 2764 C CA . LEU B 1 161 ? 4.652 8.984 15.789 1 97.81 161 LEU B CA 1
ATOM 2765 C C . LEU B 1 161 ? 3.926 7.988 14.898 1 97.81 161 LEU B C 1
ATOM 2767 O O . LEU B 1 161 ? 2.791 7.598 15.18 1 97.81 161 LEU B O 1
ATOM 2771 N N . VAL B 1 162 ? 4.539 7.535 13.805 1 98.44 162 VAL B N 1
ATOM 2772 C CA . VAL B 1 162 ? 3.875 6.707 12.805 1 98.44 162 VAL B CA 1
ATOM 2773 C C . VAL B 1 162 ? 4.035 5.234 13.164 1 98.44 162 VAL B C 1
ATOM 2775 O O . VAL B 1 162 ? 3.109 4.438 12.984 1 98.44 162 VAL B O 1
ATOM 2778 N N . GLU B 1 163 ? 5.16 4.871 13.711 1 97.44 163 GLU B N 1
ATOM 2779 C CA . GLU B 1 163 ? 5.457 3.477 14.016 1 97.44 163 GLU B CA 1
ATOM 2780 C C . GLU B 1 163 ? 4.434 2.891 14.984 1 97.44 163 GLU B C 1
ATOM 2782 O O . GLU B 1 163 ? 3.883 1.815 14.734 1 97.44 163 GLU B O 1
ATOM 2787 N N . PRO B 1 164 ? 4.109 3.562 16.094 1 97.5 164 PRO B N 1
ATOM 2788 C CA . PRO B 1 164 ? 3.08 3.021 16.984 1 97.5 164 PRO B CA 1
ATOM 2789 C C . PRO B 1 164 ? 1.721 2.893 16.297 1 97.5 164 PRO B C 1
ATOM 2791 O O . PRO B 1 164 ? 0.94 1.997 16.641 1 97.5 164 PRO B O 1
ATOM 2794 N N . CYS B 1 165 ? 1.395 3.816 15.383 1 98.31 165 CYS B N 1
ATOM 2795 C CA . CYS B 1 165 ? 0.151 3.734 14.625 1 98.31 165 CYS B CA 1
ATOM 2796 C C . CYS B 1 165 ? 0.081 2.436 13.828 1 98.31 165 CYS B C 1
ATOM 2798 O O . CYS B 1 165 ? -0.969 1.793 13.773 1 98.31 165 CYS B O 1
ATOM 2800 N N . LEU B 1 166 ? 1.187 2.045 13.188 1 98.62 166 LEU B N 1
ATOM 2801 C CA . LEU B 1 166 ? 1.249 0.788 12.453 1 98.62 166 LEU B CA 1
ATOM 2802 C C . LEU B 1 166 ? 0.94 -0.395 13.359 1 98.62 166 LEU B C 1
ATOM 2804 O O . LEU B 1 166 ? 0.102 -1.237 13.031 1 98.62 166 LEU B O 1
ATOM 2808 N N . ARG B 1 167 ? 1.566 -0.4 14.492 1 97.88 167 ARG B N 1
ATOM 2809 C CA . ARG B 1 167 ? 1.368 -1.491 15.445 1 97.88 167 ARG B CA 1
ATOM 2810 C C . ARG B 1 167 ? -0.087 -1.566 15.898 1 97.88 167 ARG B C 1
ATOM 2812 O O . ARG B 1 167 ? -0.673 -2.65 15.945 1 97.88 167 ARG B O 1
ATOM 2819 N N . GLN B 1 168 ? -0.567 -0.428 16.266 1 98.5 168 GLN B N 1
ATOM 2820 C CA . GLN B 1 168 ? -1.945 -0.366 16.734 1 98.5 168 GLN B CA 1
ATOM 2821 C C . GLN B 1 168 ? -2.918 -0.874 15.68 1 98.5 168 GLN B C 1
ATOM 2823 O O . GLN B 1 168 ? -3.832 -1.644 15.984 1 98.5 168 GLN B O 1
ATOM 2828 N N . THR B 1 169 ? -2.771 -0.449 14.492 1 98.69 169 THR B N 1
ATOM 2829 C CA . THR B 1 169 ? -3.68 -0.836 13.414 1 98.69 169 THR B CA 1
ATOM 2830 C C . THR B 1 169 ? -3.561 -2.33 13.125 1 98.69 169 THR B C 1
ATOM 2832 O O . THR B 1 169 ? -4.562 -2.992 12.836 1 98.69 169 THR B O 1
ATOM 2835 N N . LEU B 1 170 ? -2.334 -2.848 13.148 1 98.25 170 LEU B N 1
ATOM 2836 C CA . LEU B 1 170 ? -2.143 -4.273 12.906 1 98.25 170 LEU B CA 1
ATOM 2837 C C . LEU B 1 170 ? -2.865 -5.105 13.961 1 98.25 170 LEU B C 1
ATOM 2839 O O . LEU B 1 170 ? -3.391 -6.18 13.656 1 98.25 170 LEU B O 1
ATOM 2843 N N . LYS B 1 171 ? -2.906 -4.605 15.211 1 97.75 171 LYS B N 1
ATOM 2844 C CA . LYS B 1 171 ? -3.664 -5.277 16.266 1 97.75 171 LYS B CA 1
ATOM 2845 C C . LYS B 1 171 ? -5.16 -5.254 15.961 1 97.75 171 LYS B C 1
ATOM 2847 O O . LYS B 1 171 ? -5.855 -6.25 16.172 1 97.75 171 LYS B O 1
ATOM 2852 N N . LEU B 1 172 ? -5.668 -4.156 15.461 1 97.62 172 LEU B N 1
ATOM 2853 C CA . LEU B 1 172 ? -7.082 -4.02 15.125 1 97.62 172 LEU B CA 1
ATOM 2854 C C . LEU B 1 172 ? -7.461 -4.973 14 1 97.62 172 LEU B C 1
ATOM 2856 O O . LEU B 1 172 ? -8.57 -5.516 13.984 1 97.62 172 LEU B O 1
ATOM 2860 N N . LEU B 1 173 ? -6.547 -5.211 13.109 1 97.38 173 LEU B N 1
ATOM 2861 C CA . LEU B 1 173 ? -6.82 -6.008 11.914 1 97.38 173 LEU B CA 1
ATOM 2862 C C . LEU B 1 173 ? -6.832 -7.496 12.242 1 97.38 173 LEU B C 1
ATOM 2864 O O . LEU B 1 173 ? -7.027 -8.328 11.359 1 97.38 173 LEU B O 1
ATOM 2868 N N . SER B 1 174 ? -6.617 -7.895 13.5 1 95.44 174 SER B N 1
ATOM 2869 C CA . SER B 1 174 ? -6.836 -9.273 13.938 1 95.44 174 SER B CA 1
ATOM 2870 C C . SER B 1 174 ? -8.312 -9.648 13.844 1 95.44 174 SER B C 1
ATOM 2872 O O . SER B 1 174 ? -8.656 -10.836 13.828 1 95.44 174 SER B O 1
ATOM 2874 N N . ARG B 1 175 ? -9.211 -8.688 13.797 1 95.38 175 ARG B N 1
ATOM 2875 C CA . ARG B 1 175 ? -10.641 -8.867 13.609 1 95.38 175 ARG B CA 1
ATOM 2876 C C . ARG B 1 175 ? -11.031 -8.656 12.148 1 95.38 175 ARG B C 1
ATOM 2878 O O . ARG B 1 175 ? -10.844 -7.57 11.602 1 95.38 175 ARG B O 1
ATOM 2885 N N . PRO B 1 176 ? -11.609 -9.656 11.5 1 94.44 176 PRO B N 1
ATOM 2886 C CA . PRO B 1 176 ? -11.93 -9.578 10.07 1 94.44 176 PRO B CA 1
ATOM 2887 C C . PRO B 1 176 ? -12.828 -8.391 9.734 1 94.44 176 PRO B C 1
ATOM 2889 O O . PRO B 1 176 ? -12.695 -7.793 8.664 1 94.44 176 PRO B O 1
ATOM 2892 N N . GLU B 1 177 ? -13.719 -7.992 10.602 1 95.06 177 GLU B N 1
ATOM 2893 C CA . GLU B 1 177 ? -14.695 -6.941 10.312 1 95.06 177 GLU B CA 1
ATOM 2894 C C . GLU B 1 177 ? -14.023 -5.57 10.258 1 95.06 177 GLU B C 1
ATOM 2896 O O . GLU B 1 177 ? -14.609 -4.605 9.773 1 95.06 177 GLU B O 1
ATOM 2901 N N . MET B 1 178 ? -12.789 -5.453 10.727 1 96.56 178 MET B N 1
ATOM 2902 C CA . MET B 1 178 ? -12.109 -4.164 10.82 1 96.56 178 MET B CA 1
ATOM 2903 C C . MET B 1 178 ? -11.43 -3.809 9.5 1 96.56 178 MET B C 1
ATOM 2905 O O . MET B 1 178 ? -11.055 -2.656 9.281 1 96.56 178 MET B O 1
ATOM 2909 N N . TRP B 1 179 ? -11.266 -4.746 8.625 1 96.38 179 TRP B N 1
ATOM 2910 C CA . TRP B 1 179 ? -10.422 -4.586 7.449 1 96.38 179 TRP B CA 1
ATOM 2911 C C . TRP B 1 179 ? -10.984 -3.529 6.504 1 96.38 179 TRP B C 1
ATOM 2913 O O . TRP B 1 179 ? -10.242 -2.756 5.906 1 96.38 179 TRP B O 1
ATOM 2923 N N . ARG B 1 180 ? -12.242 -3.482 6.41 1 94.25 180 ARG B N 1
ATOM 2924 C CA . ARG B 1 180 ? -12.859 -2.543 5.48 1 94.25 180 ARG B CA 1
ATOM 2925 C C . ARG B 1 180 ? -12.555 -1.103 5.871 1 94.25 180 ARG B C 1
ATOM 2927 O O . ARG B 1 180 ? -12.188 -0.287 5.02 1 94.25 180 ARG B O 1
ATOM 2934 N N . ALA B 1 181 ? -12.656 -0.809 7.082 1 96.62 181 ALA B N 1
ATOM 2935 C CA . ALA B 1 181 ? -12.477 0.568 7.539 1 96.62 181 ALA B CA 1
ATOM 2936 C C . ALA B 1 181 ? -11.008 0.866 7.832 1 96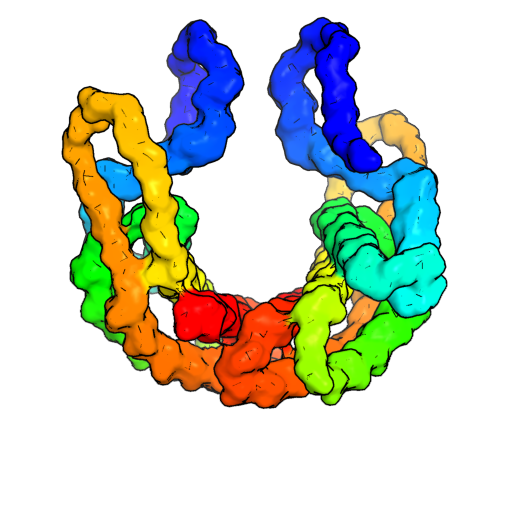.62 181 ALA B C 1
ATOM 2938 O O . ALA B 1 181 ? -10.484 1.893 7.398 1 96.62 181 ALA B O 1
ATOM 2939 N N . VAL B 1 182 ? -10.25 -0.005 8.43 1 98.25 182 VAL B N 1
ATOM 2940 C CA . VAL B 1 182 ? -8.938 0.276 9.008 1 98.25 182 VAL B CA 1
ATOM 2941 C C . VAL B 1 182 ? -7.844 -0.081 8 1 98.25 182 VAL B C 1
ATOM 2943 O O . VAL B 1 182 ? -6.734 0.451 8.07 1 98.25 182 VAL B O 1
ATOM 2946 N N . GLY B 1 183 ? -8.109 -0.843 7.035 1 97.75 183 GLY B N 1
ATOM 2947 C CA . GLY B 1 183 ? -7.172 -1.449 6.102 1 97.75 183 GLY B CA 1
ATOM 2948 C C . GLY B 1 183 ? -6.234 -0.445 5.461 1 97.75 183 GLY B C 1
ATOM 2949 O O . GLY B 1 183 ? -5.031 -0.693 5.348 1 97.75 183 GLY B O 1
ATOM 2950 N N . PRO B 1 184 ? -6.688 0.659 5.109 1 97.88 184 PRO B N 1
ATOM 2951 C CA . PRO B 1 184 ? -5.855 1.633 4.402 1 97.88 184 PRO B CA 1
ATOM 2952 C C . PRO B 1 184 ? -4.773 2.242 5.289 1 97.88 184 PRO B C 1
ATOM 2954 O O . PRO B 1 184 ? -3.74 2.695 4.785 1 97.88 184 PRO B O 1
ATOM 2957 N N . VAL B 1 185 ? -4.945 2.236 6.57 1 98.81 185 VAL B N 1
ATOM 2958 C CA . VAL B 1 185 ? -4.078 2.992 7.469 1 98.81 185 VAL B CA 1
ATOM 2959 C C . VAL B 1 185 ? -2.738 2.275 7.621 1 98.81 185 VAL B C 1
ATOM 2961 O O . VAL B 1 185 ? -1.68 2.879 7.43 1 98.81 185 VAL B O 1
ATOM 2964 N N . PRO B 1 186 ? -2.711 0.971 7.902 1 98.81 186 PRO B N 1
ATOM 2965 C CA . PRO B 1 186 ? -1.402 0.326 8.016 1 98.81 186 PRO B CA 1
ATOM 2966 C C . PRO B 1 186 ? -0.636 0.304 6.699 1 98.81 186 PRO B C 1
ATOM 2968 O O . PRO B 1 186 ? 0.598 0.345 6.695 1 98.81 186 PRO B O 1
ATOM 2971 N N . VAL B 1 187 ? -1.318 0.226 5.578 1 98.69 187 VAL B N 1
ATOM 2972 C CA . VAL B 1 187 ? -0.664 0.328 4.277 1 98.69 187 VAL B CA 1
ATOM 2973 C C . VAL B 1 187 ? 0.046 1.675 4.16 1 98.69 187 VAL B C 1
ATOM 2975 O O . VAL B 1 187 ? 1.229 1.731 3.816 1 98.69 187 VAL B O 1
ATOM 2978 N N . ALA B 1 188 ? -0.706 2.727 4.523 1 98.81 188 ALA B N 1
ATOM 2979 C CA . ALA B 1 188 ? -0.126 4.066 4.453 1 98.81 188 ALA B CA 1
ATOM 2980 C C . ALA B 1 188 ? 1.031 4.215 5.438 1 98.81 188 ALA B C 1
ATOM 2982 O O . ALA B 1 188 ? 2.02 4.891 5.145 1 98.81 188 ALA B O 1
ATOM 2983 N N . CYS B 1 189 ? 0.95 3.582 6.605 1 98.81 189 CYS B N 1
ATOM 2984 C CA . CYS B 1 189 ? 2.035 3.607 7.582 1 98.81 189 CYS B CA 1
ATOM 2985 C C . CYS B 1 189 ? 3.293 2.963 7.012 1 98.81 189 CYS B C 1
ATOM 2987 O O . CYS B 1 189 ? 4.387 3.52 7.129 1 98.81 189 CYS B O 1
ATOM 2989 N N . LEU B 1 190 ? 3.15 1.812 6.434 1 98.69 190 LEU B N 1
ATOM 2990 C CA . LEU B 1 190 ? 4.285 1.093 5.867 1 98.69 190 LEU B CA 1
ATOM 2991 C C . LEU B 1 190 ? 4.949 1.904 4.758 1 98.69 190 LEU B C 1
ATOM 2993 O O . LEU B 1 190 ? 6.176 1.939 4.656 1 98.69 190 LEU B O 1
ATOM 2997 N N . LEU B 1 191 ? 4.113 2.535 3.938 1 98.5 191 LEU B N 1
ATOM 2998 C CA . LEU B 1 191 ? 4.641 3.357 2.855 1 98.5 191 LEU B CA 1
ATOM 2999 C C . LEU B 1 191 ? 5.441 4.531 3.406 1 98.5 191 LEU B C 1
ATOM 3001 O O . LEU B 1 191 ? 6.535 4.832 2.916 1 98.5 191 LEU B O 1
ATOM 3005 N N . PHE B 1 192 ? 4.938 5.18 4.383 1 98.62 192 PHE B N 1
ATOM 3006 C CA . PHE B 1 192 ? 5.66 6.273 5.023 1 98.62 192 PHE B CA 1
ATOM 3007 C C . PHE B 1 192 ? 6.98 5.785 5.609 1 98.62 192 PHE B C 1
ATOM 3009 O O . PHE B 1 192 ? 8.023 6.395 5.391 1 98.62 192 PHE B O 1
ATOM 3016 N N . LEU B 1 193 ? 6.957 4.719 6.398 1 98.19 193 LEU B N 1
ATOM 3017 C CA . LEU B 1 193 ? 8.156 4.191 7.043 1 98.19 193 LEU B CA 1
ATOM 3018 C C . LEU B 1 193 ? 9.18 3.752 6.008 1 98.19 193 LEU B C 1
ATOM 3020 O O . LEU B 1 193 ? 10.383 3.936 6.203 1 98.19 193 LEU B O 1
ATOM 3024 N N . GLY B 1 194 ? 8.672 3.193 4.941 1 97.44 194 GLY B N 1
ATOM 3025 C CA . GLY B 1 194 ? 9.562 2.887 3.84 1 97.44 194 GLY B CA 1
ATOM 3026 C C . GLY B 1 194 ? 10.297 4.105 3.309 1 97.44 194 GLY B C 1
ATOM 3027 O O . GLY B 1 194 ? 11.516 4.07 3.121 1 97.44 194 GLY B O 1
ATOM 3028 N N . ALA B 1 195 ? 9.539 5.133 3.014 1 96.5 195 ALA B N 1
ATOM 3029 C CA . ALA B 1 195 ? 10.141 6.375 2.537 1 96.5 195 ALA B CA 1
ATOM 3030 C C . ALA B 1 195 ? 11.156 6.914 3.539 1 96.5 195 ALA B C 1
ATOM 3032 O O . ALA B 1 195 ? 12.242 7.359 3.154 1 96.5 195 ALA B O 1
ATOM 3033 N N . TYR B 1 196 ? 10.781 6.879 4.793 1 96.44 196 TYR B N 1
ATOM 3034 C CA . TYR B 1 196 ? 11.617 7.395 5.871 1 96.44 196 TYR B CA 1
ATOM 3035 C C . TYR B 1 196 ? 12.945 6.648 5.938 1 96.44 196 TYR B C 1
ATOM 3037 O O . TYR B 1 196 ? 14.016 7.266 5.945 1 96.44 196 TYR B O 1
ATOM 3045 N N . TYR B 1 197 ? 12.938 5.316 5.949 1 94.75 197 TYR B N 1
ATOM 3046 C CA . TYR B 1 197 ? 14.133 4.516 6.164 1 94.75 197 TYR B CA 1
ATOM 3047 C C . TYR B 1 197 ? 14.977 4.445 4.895 1 94.75 197 TYR B C 1
ATOM 3049 O O . TYR B 1 197 ? 16.172 4.168 4.949 1 94.75 197 TYR B O 1
ATOM 3057 N N . GLN B 1 198 ? 14.375 4.672 3.822 1 89.56 198 GLN B N 1
ATOM 3058 C CA . GLN B 1 198 ? 15.141 4.727 2.58 1 89.56 198 GLN B CA 1
ATOM 3059 C C . GLN B 1 198 ? 15.914 6.035 2.467 1 89.56 198 GLN B C 1
ATOM 3061 O O . GLN B 1 198 ? 16.953 6.098 1.794 1 89.56 198 GLN B O 1
ATOM 3066 N N . ALA B 1 199 ? 15.336 7.02 2.938 1 86.44 199 ALA B N 1
ATOM 3067 C CA . ALA B 1 199 ? 15.977 8.328 2.896 1 86.44 199 ALA B CA 1
ATOM 3068 C C . ALA B 1 199 ? 17.094 8.43 3.943 1 86.44 199 ALA B C 1
ATOM 3070 O O . ALA B 1 199 ? 18.016 9.219 3.795 1 86.44 199 ALA B O 1
ATOM 3071 N N . TRP B 1 200 ? 16.906 7.734 4.984 1 79.12 200 TRP B N 1
ATOM 3072 C CA . TRP B 1 200 ? 17.891 7.785 6.059 1 79.12 200 TRP B CA 1
ATOM 3073 C C . TRP B 1 200 ? 19.156 7.008 5.676 1 79.12 200 TRP B C 1
ATOM 3075 O O . TRP B 1 200 ? 20.266 7.449 5.961 1 79.12 200 TRP B O 1
#

Radius of gyration: 23.92 Å; Cα contacts (8 Å, |Δi|>4): 424; chains: 2; bounding box: 52×61×62 Å

Sequence (400 aa):
STLCYCHETTSCPGLSWEEYCCPADCAHFQLSSFDLRSRLCRIIAEAPQELALPPEEAEMLSTEALRLWAVAASYGQGGYLYRELYPVLMRALQVVPRELSTHPPQPLSMQRIASLLTLLTQLTLAAGSTPAETISDSAEASLSATPSLVTWTQVSGLQPLVEPCLRQTLKLLSRPEMWRAVGPVPVACLLFLGAYYQAWSTLCYCHETTSCPGLSWEEYCCPADCAHFQLSSFDLRSRLCRIIAEAPQELALPPEEAEMLSTEALRLWAVAASYGQGGYLYRELYPVLMRALQVVPRELSTHPPQPLSMQRIASLLTLLTQLTLAAGSTPAETISDSAEASLSATPSLVTWTQVSGLQPLVEPCLRQTLKLLSRPEMWRAVGPVPVACLLFLGAYYQAW

pLDDT: mean 80.11, std 25.57, range [22.53, 98.88]

Foldseek 3Di:
DPPPCPPPDDCPDDDPPVPPPPVVNCVVVACPPPVSLVVLLVLLLDDLVRPPDDSLVSLVSLLVSLQSLLVNLLSLACLVVCVVCVVSLVVVLQCLVVQLPDPPRDLSNLSNLLSSLSSLLSLLLQQLDDDPPPPPPDDDPDDDDPRNRRHLVSSVVVLVSLVVVLVSLVVVVVDVVNCNRNVSRNVSSVSSVVSNVVSD/DPPPCPPPDDCPDDDPPVPPPPVVNCVVVACPPPVSVVVLLVLLLDDLVRPPDDSLVSLVVLLVSLQSLLVNLLSLACLVVCVVCVVSLVVVLQCLVVQLPDPPRDLSNLSNLLSSLSSLLSLLLQQLDDDPPPPPPDDDDDDDDPRNRRHLVSSVVVLVSLVVVLVSLVVVVVDVVNCNRNVSRNVSSVSSVVSNVVSD

Solvent-accessible surface area (backbone atoms only — not comparable to full-atom values): 22605 Å² total; per-residue (Å²): 128,97,63,87,68,78,75,80,71,83,71,79,76,79,72,56,73,77,70,58,70,34,74,60,58,67,49,57,64,42,73,64,44,67,63,53,41,48,50,46,48,57,50,63,65,39,56,43,86,71,38,100,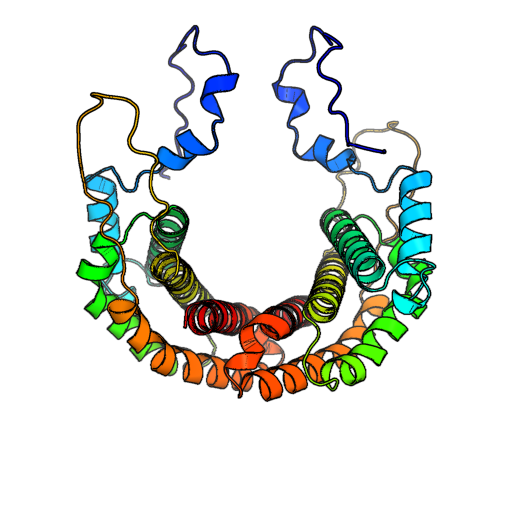50,60,67,70,56,18,35,51,50,45,25,48,48,32,44,52,49,22,56,34,18,67,70,59,38,61,25,53,53,46,67,72,39,39,70,48,52,50,51,54,55,67,46,42,65,60,59,70,67,43,82,77,69,53,47,57,60,33,49,28,52,22,26,47,34,44,24,51,22,28,46,38,43,49,24,51,50,72,77,71,76,68,83,73,71,92,85,66,95,78,81,84,81,73,70,38,75,46,47,52,81,75,48,62,74,50,54,80,59,42,54,58,48,32,54,52,44,56,60,52,52,74,40,67,85,37,32,75,40,50,43,56,34,39,44,25,36,50,51,26,51,36,36,48,53,63,54,101,135,91,67,88,72,76,79,80,71,82,75,73,78,78,74,57,73,77,69,59,72,35,75,60,57,68,49,57,64,43,72,65,44,67,62,52,42,52,52,46,49,58,52,64,66,38,55,43,86,70,37,101,48,61,67,70,57,19,34,52,50,44,25,50,47,32,44,51,50,22,56,34,18,66,71,60,36,60,27,53,53,47,67,73,38,39,71,48,51,49,51,55,55,66,45,42,65,60,59,69,67,41,84,76,69,52,46,59,58,32,49,28,51,21,24,48,35,45,25,51,24,26,44,37,43,49,25,51,48,72,79,73,76,71,84,71,74,89,92,67,95,80,83,84,78,73,70,38,75,45,48,54,80,76,49,59,74,49,54,80,59,41,55,58,48,32,55,53,44,57,60,53,51,74,40,67,84,37,31,73,41,50,43,56,35,39,42,25,36,51,50,26,51,34,35,49,52,62,52,100

Nearest PDB structures (foldseek):
  7ldg-assembly1_C-2  TM=3.316E-01  e=6.065E+00  Homo sapiens
  7ldg-assembly1_C-2  TM=3.315E-01  e=3.906E+00  Homo sapiens
  8rte-assembly1_A  TM=1.738E-01  e=8.490E+00  Bacillus phage phi105

InterPro domains:
  IPR039913 RNA polymerase II-associated protein RPAP1/Rba50 [PTHR21483] (25-200)

Organism: Homo sapiens (NCBI:txid9606)

Secondary structure (DSSP, 8-state):
-------------S--GGGTT-TTTGGG--TTSHHHHHHHHHHHHS-GGGSSS-HHHHHHHHHHHHHHHHHHHHTT--HHHHHHTHHHHHHHHHHHHHHHTSSS--HHHHHHHHHHHHHHHHHHHHHHS-------------------PPPHHHHGGGHHHHHHHHHHHHHHTTSGGGHHHHTHHHHHHHHHHHHHHHH-/-------------S--GGGTT-TTTGGG--TTSHHHHHHHHHHHHS-GGGSSS-HHHHHHHHHHHHHHHHHHHHTT--HHHHHHTHHHHHHHHHHHHHHHTSSS--HHHHHHHHHHHHHHHHHHHHHHS--------S----------PPPHHHHGGGHHHHHHHHHHHHHHTTSGGGHHHHTHHHHHHHHHHHHHHHH-